Protein AF-A0A8J8F6K5-F1 (afdb_monomer_lite)

pLDDT: mean 72.33, std 24.78, range [20.41, 98.44]

Structure (mmCIF, N/CA/C/O backbone):
data_AF-A0A8J8F6K5-F1
#
_entry.id   AF-A0A8J8F6K5-F1
#
loop_
_atom_site.group_PDB
_atom_site.id
_atom_site.type_symbol
_atom_site.label_atom_id
_atom_site.label_alt_id
_atom_site.label_comp_id
_atom_site.label_asym_id
_atom_site.label_entity_id
_atom_site.label_seq_id
_atom_site.pdbx_PDB_ins_code
_atom_site.Cartn_x
_atom_site.Cartn_y
_atom_site.Cartn_z
_atom_site.occupancy
_atom_site.B_iso_or_equiv
_atom_site.auth_seq_id
_atom_site.auth_comp_id
_atom_site.auth_asym_id
_atom_site.auth_atom_id
_atom_site.pdbx_PDB_model_num
ATOM 1 N N . MET A 1 1 ? 35.812 -18.407 5.913 1.00 38.00 1 MET A N 1
ATOM 2 C CA . MET A 1 1 ? 34.708 -17.959 5.049 1.00 38.00 1 MET A CA 1
ATOM 3 C C . MET A 1 1 ? 33.628 -17.480 5.987 1.00 38.00 1 MET A C 1
ATOM 5 O O . MET A 1 1 ? 32.888 -18.290 6.520 1.00 38.00 1 MET A O 1
ATOM 9 N N . THR A 1 2 ? 33.686 -16.203 6.337 1.00 28.73 2 THR A N 1
ATOM 10 C CA . THR A 1 2 ? 32.682 -15.526 7.155 1.00 28.73 2 THR A CA 1
ATOM 11 C C . THR A 1 2 ? 31.631 -15.018 6.184 1.00 28.73 2 THR A C 1
ATOM 13 O O . THR A 1 2 ? 31.928 -14.159 5.360 1.00 28.73 2 THR A O 1
ATOM 16 N N . GLN A 1 3 ? 30.458 -15.639 6.218 1.00 28.42 3 GLN A N 1
ATOM 17 C CA . GLN A 1 3 ? 29.279 -15.225 5.473 1.00 28.42 3 GLN A CA 1
ATOM 18 C C . GLN A 1 3 ? 28.780 -13.946 6.158 1.00 28.42 3 GLN A C 1
ATOM 20 O O . GLN A 1 3 ? 28.256 -14.000 7.267 1.00 28.42 3 GLN A O 1
ATOM 25 N N . GLN A 1 4 ? 29.096 -12.786 5.578 1.00 27.19 4 GLN A N 1
ATOM 26 C CA . GLN A 1 4 ? 28.460 -11.531 5.963 1.00 27.19 4 GLN A CA 1
ATOM 27 C C . GLN A 1 4 ? 27.049 -11.574 5.386 1.00 27.19 4 GLN A C 1
ATOM 29 O O . GLN A 1 4 ? 26.875 -11.455 4.179 1.00 27.19 4 GLN A O 1
ATOM 34 N N . VAL A 1 5 ? 26.076 -11.827 6.255 1.00 26.23 5 VAL A N 1
ATOM 35 C CA . VAL A 1 5 ? 24.661 -11.587 5.980 1.00 26.23 5 VAL A CA 1
ATOM 36 C C . VAL A 1 5 ? 24.491 -10.071 6.021 1.00 26.23 5 VAL A C 1
ATOM 38 O O . VAL A 1 5 ? 24.529 -9.471 7.095 1.00 26.23 5 VAL A O 1
ATOM 41 N N . TYR A 1 6 ? 24.437 -9.447 4.849 1.00 26.59 6 TYR A N 1
ATOM 42 C CA . TYR A 1 6 ? 23.916 -8.097 4.708 1.00 26.59 6 TYR A CA 1
ATOM 43 C C . TYR A 1 6 ? 22.395 -8.242 4.652 1.00 26.59 6 TYR A C 1
ATOM 45 O O . TYR A 1 6 ? 21.865 -8.552 3.599 1.00 26.59 6 TYR A O 1
ATOM 53 N N . ASN A 1 7 ? 21.709 -8.066 5.784 1.00 26.42 7 ASN A N 1
ATOM 54 C CA . ASN A 1 7 ? 20.285 -7.739 5.754 1.00 26.42 7 ASN A CA 1
ATOM 55 C C . ASN A 1 7 ? 20.207 -6.257 5.394 1.00 26.42 7 ASN A C 1
ATOM 57 O O . ASN A 1 7 ? 20.336 -5.399 6.269 1.00 26.42 7 ASN A O 1
ATOM 61 N N . ARG A 1 8 ? 20.102 -5.968 4.100 1.00 30.69 8 ARG A N 1
ATOM 62 C CA . ARG A 1 8 ? 19.736 -4.648 3.603 1.00 30.69 8 ARG A CA 1
ATOM 63 C C . ARG A 1 8 ? 18.250 -4.706 3.262 1.00 30.69 8 ARG A C 1
ATOM 65 O O . ARG A 1 8 ? 17.890 -4.861 2.112 1.00 30.69 8 ARG A O 1
ATOM 72 N N . ILE A 1 9 ? 17.412 -4.623 4.292 1.00 36.94 9 ILE A N 1
ATOM 73 C CA . ILE A 1 9 ? 16.020 -4.204 4.124 1.00 36.94 9 ILE A CA 1
ATOM 74 C C . ILE A 1 9 ? 16.095 -2.674 4.070 1.00 36.94 9 ILE A C 1
ATOM 76 O O . ILE A 1 9 ? 16.137 -2.023 5.109 1.00 36.94 9 ILE A O 1
ATOM 80 N N . THR A 1 10 ? 16.293 -2.128 2.874 1.00 36.81 10 THR A N 1
ATOM 81 C CA . THR A 1 10 ? 16.076 -0.707 2.553 1.00 36.81 10 THR A CA 1
ATOM 82 C C . THR A 1 10 ? 15.370 -0.674 1.207 1.00 36.81 10 THR A C 1
ATOM 84 O O . THR A 1 10 ? 15.983 -0.333 0.200 1.00 36.81 10 THR A O 1
ATOM 87 N N . GLY A 1 11 ? 14.147 -1.200 1.191 1.00 35.44 11 GLY A N 1
ATOM 88 C CA . GLY A 1 11 ? 13.071 -0.596 0.422 1.00 35.44 11 GLY A CA 1
ATOM 89 C C . GLY A 1 11 ? 12.344 0.258 1.446 1.00 35.44 11 GLY A C 1
ATOM 90 O O . GLY A 1 11 ? 11.673 -0.266 2.337 1.00 35.44 11 GLY A O 1
ATOM 91 N N . ASP A 1 12 ? 12.630 1.549 1.435 1.00 36.84 12 ASP A N 1
ATOM 92 C CA . ASP A 1 12 ? 12.040 2.521 2.337 1.00 36.84 12 ASP A CA 1
ATOM 93 C C . ASP A 1 12 ? 10.620 2.715 1.799 1.00 36.84 12 ASP A C 1
ATOM 95 O O . ASP A 1 12 ? 10.407 3.574 0.956 1.00 36.84 12 ASP A O 1
ATOM 99 N N . GLY A 1 13 ? 9.698 1.816 2.169 1.00 36.19 13 GLY A N 1
ATOM 100 C CA . GLY A 1 13 ? 8.307 1.762 1.701 1.00 36.19 13 GLY A CA 1
ATOM 101 C C . GLY A 1 13 ? 7.488 2.968 2.160 1.00 36.19 13 GLY A C 1
ATOM 102 O O . GLY A 1 13 ? 6.538 2.828 2.921 1.00 36.19 13 GLY A O 1
ATOM 103 N N . ILE A 1 14 ? 7.920 4.155 1.747 1.00 36.56 14 ILE A N 1
ATOM 104 C CA . ILE A 1 14 ? 7.324 5.461 1.979 1.00 36.56 14 ILE A CA 1
ATOM 105 C C . ILE A 1 14 ? 7.102 6.081 0.598 1.00 36.56 14 ILE A C 1
ATOM 107 O O . ILE A 1 14 ? 7.743 7.059 0.233 1.00 36.56 14 ILE A O 1
ATOM 111 N N . ASP A 1 15 ? 6.242 5.465 -0.201 1.00 42.03 15 ASP A N 1
ATOM 112 C CA . ASP A 1 15 ? 5.491 6.183 -1.225 1.00 42.03 15 ASP A CA 1
ATOM 113 C C . ASP A 1 15 ? 4.251 5.355 -1.556 1.00 42.03 15 ASP A C 1
ATOM 115 O O . ASP A 1 15 ? 4.343 4.129 -1.667 1.00 42.03 15 ASP A O 1
ATOM 119 N N . GLY A 1 16 ? 3.090 6.008 -1.618 1.00 39.00 16 GLY A N 1
ATOM 120 C CA . GLY A 1 16 ? 1.774 5.382 -1.760 1.00 39.00 16 GLY A CA 1
ATOM 121 C C . GLY A 1 16 ? 1.732 4.417 -2.939 1.00 39.00 16 GLY A C 1
ATOM 122 O O . GLY A 1 16 ? 1.541 4.820 -4.087 1.00 39.00 16 GLY A O 1
ATOM 123 N N . SER A 1 17 ? 1.940 3.131 -2.657 1.00 50.62 17 SER A N 1
ATOM 124 C CA . SER A 1 17 ? 1.888 2.078 -3.660 1.00 50.62 17 SER A CA 1
ATOM 125 C C . SER A 1 17 ? 0.425 1.926 -4.041 1.00 50.62 17 SER A C 1
ATOM 127 O O . SER A 1 17 ? -0.326 1.249 -3.347 1.00 50.62 17 SER A O 1
ATOM 129 N N . ARG A 1 18 ? 0.016 2.641 -5.098 1.00 57.62 18 ARG A N 1
ATOM 130 C CA . ARG A 1 18 ? -1.301 2.489 -5.722 1.00 57.62 18 ARG A CA 1
ATOM 131 C C . ARG A 1 18 ? -1.582 0.999 -5.865 1.00 57.62 18 ARG A C 1
ATOM 133 O O . ARG A 1 18 ? -0.710 0.265 -6.338 1.00 57.62 18 ARG A O 1
ATOM 140 N N . GLU A 1 19 ? -2.766 0.575 -5.436 1.00 74.69 19 GLU A N 1
ATOM 141 C CA . GLU A 1 19 ? -3.185 -0.823 -5.485 1.00 74.69 19 GLU A CA 1
ATOM 142 C C . GLU A 1 19 ? -2.874 -1.421 -6.869 1.00 74.69 19 GLU A C 1
ATOM 144 O O . GLU A 1 19 ? -3.156 -0.818 -7.908 1.00 74.69 19 GLU A O 1
ATOM 149 N N . GLY A 1 20 ? -2.181 -2.561 -6.882 1.00 82.75 20 GLY A N 1
ATOM 150 C CA . GLY A 1 20 ? -1.746 -3.225 -8.112 1.00 82.75 20 GLY A CA 1
ATOM 151 C C . GLY A 1 20 ? -0.512 -2.645 -8.808 1.00 82.75 20 GLY A C 1
ATOM 152 O O . GLY A 1 20 ? -0.208 -3.070 -9.920 1.00 82.75 20 GLY A O 1
ATOM 153 N N . THR A 1 21 ? 0.209 -1.690 -8.210 1.00 90.38 21 THR A N 1
ATOM 154 C CA . THR A 1 21 ? 1.508 -1.224 -8.719 1.00 90.38 21 THR A CA 1
ATOM 155 C C . THR A 1 21 ? 2.661 -1.756 -7.875 1.00 90.38 21 THR A C 1
ATOM 157 O O . THR A 1 21 ? 2.827 -1.387 -6.715 1.00 90.38 21 THR A O 1
ATOM 160 N N . LEU A 1 22 ? 3.521 -2.552 -8.503 1.00 90.06 22 LEU A N 1
ATOM 161 C CA . LEU A 1 22 ? 4.734 -3.105 -7.920 1.00 90.06 22 LEU A CA 1
ATOM 162 C C . LEU A 1 22 ? 5.965 -2.355 -8.444 1.00 90.06 22 LEU A C 1
ATOM 164 O O . LEU A 1 22 ? 6.328 -2.459 -9.623 1.00 90.06 22 LEU A O 1
ATOM 168 N N . ASP A 1 23 ? 6.621 -1.607 -7.558 1.00 91.06 23 ASP A N 1
ATOM 169 C CA . ASP A 1 23 ? 7.928 -1.002 -7.823 1.00 91.06 23 ASP A CA 1
ATOM 170 C C . ASP A 1 23 ? 9.042 -2.041 -7.601 1.00 91.06 23 ASP A C 1
ATOM 172 O O . ASP A 1 23 ? 9.038 -2.782 -6.617 1.00 91.06 23 ASP A O 1
ATOM 176 N N . LEU A 1 24 ? 9.976 -2.141 -8.547 1.00 83.62 24 LEU A N 1
ATOM 177 C CA . LEU A 1 24 ? 11.067 -3.118 -8.541 1.00 83.62 24 LEU A CA 1
ATOM 178 C C . LEU A 1 24 ? 12.411 -2.487 -8.143 1.00 83.62 24 LEU A C 1
ATOM 180 O O . LEU A 1 24 ? 13.455 -3.093 -8.402 1.00 83.62 24 LEU A O 1
ATOM 184 N N . ASP A 1 25 ? 12.392 -1.295 -7.540 1.00 82.69 25 ASP A N 1
ATOM 185 C CA . ASP A 1 25 ? 13.533 -0.409 -7.269 1.00 82.69 25 ASP A CA 1
ATOM 186 C C . ASP A 1 25 ? 14.139 0.195 -8.547 1.00 82.69 25 ASP A C 1
ATOM 188 O O . ASP A 1 25 ? 14.022 -0.382 -9.623 1.00 82.69 25 ASP A O 1
ATOM 192 N N . ASP A 1 26 ? 14.883 1.301 -8.442 1.00 79.94 26 ASP A N 1
ATOM 193 C CA . ASP A 1 26 ? 15.631 1.924 -9.553 1.00 79.94 26 ASP A CA 1
ATOM 194 C C . ASP A 1 26 ? 16.889 1.126 -9.957 1.00 79.94 26 ASP A C 1
ATOM 196 O O . ASP A 1 26 ? 17.400 0.282 -9.209 1.00 79.94 26 ASP A O 1
ATOM 200 N N . ASP A 1 27 ? 17.362 1.289 -11.203 1.00 76.50 27 ASP A N 1
ATOM 201 C CA . ASP A 1 27 ? 18.527 0.555 -11.711 1.00 76.50 27 ASP A CA 1
ATOM 202 C C . ASP A 1 27 ? 19.859 1.259 -11.451 1.00 76.50 27 ASP A C 1
ATOM 204 O O . ASP A 1 27 ? 20.090 2.375 -11.893 1.00 76.50 27 ASP A O 1
ATOM 208 N N . ASP A 1 28 ? 20.789 0.549 -10.808 1.00 83.81 28 ASP A N 1
ATOM 209 C CA . ASP A 1 28 ? 22.113 1.073 -10.452 1.00 83.81 28 ASP A CA 1
ATOM 210 C C . ASP A 1 28 ? 23.165 0.895 -11.571 1.00 83.81 28 ASP A C 1
ATOM 212 O O . ASP A 1 28 ? 24.257 1.474 -11.510 1.00 83.81 28 ASP A O 1
ATOM 216 N N . GLU A 1 29 ? 22.915 0.027 -12.565 1.00 91.00 29 GLU A N 1
ATOM 217 C CA . GLU A 1 29 ? 23.906 -0.354 -13.581 1.00 91.00 29 GLU A CA 1
ATOM 218 C C . GLU A 1 29 ? 23.360 -0.418 -15.022 1.00 91.00 29 GLU A C 1
ATOM 220 O O . GLU A 1 29 ? 22.460 -1.197 -15.339 1.00 91.00 29 GLU A O 1
ATOM 225 N N . ALA A 1 30 ? 24.056 0.248 -15.952 1.00 94.94 30 ALA A N 1
ATOM 226 C CA . ALA A 1 30 ? 23.870 0.098 -17.397 1.00 94.94 30 ALA A CA 1
ATOM 227 C C . ALA A 1 30 ? 24.816 -0.953 -18.015 1.00 94.94 30 ALA A C 1
ATOM 229 O O . ALA A 1 30 ? 26.048 -0.840 -17.975 1.00 94.94 30 ALA A O 1
ATOM 230 N N . GLN A 1 31 ? 24.262 -1.969 -18.681 1.00 95.94 31 GLN A N 1
ATOM 231 C CA . GLN A 1 31 ? 25.026 -2.971 -19.430 1.00 95.94 31 GLN A CA 1
ATOM 232 C C . GLN A 1 31 ? 24.901 -2.752 -20.941 1.00 95.94 31 GLN A C 1
ATOM 234 O O . GLN A 1 31 ? 23.891 -3.075 -21.557 1.00 95.94 31 GLN A O 1
ATOM 239 N N . HIS A 1 32 ? 25.964 -2.263 -21.580 1.00 97.19 32 HIS A N 1
ATOM 240 C CA . HIS A 1 32 ? 25.951 -1.966 -23.018 1.00 97.19 32 HIS A CA 1
ATOM 241 C C . HIS A 1 32 ? 26.137 -3.200 -23.916 1.00 97.19 32 HIS A C 1
ATOM 243 O O . HIS A 1 32 ? 26.707 -4.219 -23.512 1.00 97.19 32 HIS A O 1
ATOM 249 N N . ASN A 1 33 ? 25.768 -3.049 -25.193 1.00 96.38 33 ASN A N 1
ATOM 250 C CA . ASN A 1 33 ? 25.972 -4.025 -26.272 1.00 96.38 33 ASN A CA 1
ATOM 251 C C . ASN A 1 33 ? 25.303 -5.387 -26.025 1.00 96.38 33 ASN A C 1
ATOM 253 O O . ASN A 1 33 ? 25.787 -6.412 -26.521 1.00 96.38 33 ASN A O 1
ATOM 257 N N . GLN A 1 34 ? 24.199 -5.412 -25.279 1.00 97.31 34 GLN A N 1
ATOM 258 C CA . GLN A 1 34 ? 23.405 -6.627 -25.118 1.00 97.31 34 GLN A CA 1
ATOM 259 C C . GLN A 1 34 ? 22.624 -6.900 -26.402 1.00 97.31 34 GLN A C 1
ATOM 261 O O . GLN A 1 34 ? 22.264 -5.979 -27.123 1.00 97.31 34 GLN A O 1
ATOM 266 N N . ARG A 1 35 ? 22.424 -8.175 -26.734 1.00 97.50 35 ARG A N 1
ATOM 267 C CA . ARG A 1 35 ? 21.669 -8.605 -27.935 1.00 97.50 35 ARG A CA 1
ATOM 268 C C . ARG A 1 35 ? 20.647 -9.695 -27.645 1.00 97.50 35 ARG A C 1
ATOM 270 O O . ARG A 1 35 ? 19.919 -10.120 -28.533 1.00 97.50 35 ARG A O 1
ATOM 277 N N . ASN A 1 36 ? 20.689 -10.228 -26.435 1.00 96.19 36 ASN A N 1
ATOM 278 C CA . ASN A 1 36 ? 19.773 -11.239 -25.949 1.00 96.19 36 ASN A CA 1
ATOM 279 C C . ASN A 1 36 ? 18.548 -10.549 -25.347 1.00 96.19 36 ASN A C 1
ATOM 281 O O . ASN A 1 36 ? 18.686 -9.460 -24.797 1.00 96.19 36 ASN A O 1
ATOM 285 N N . ARG A 1 37 ? 17.401 -11.227 -25.365 1.00 96.88 37 ARG A N 1
ATOM 286 C CA . ARG A 1 37 ? 16.217 -10.755 -24.643 1.00 96.88 37 ARG A CA 1
ATOM 287 C C . ARG A 1 37 ? 16.480 -10.733 -23.141 1.00 96.88 37 ARG A C 1
ATOM 289 O O . ARG A 1 37 ? 17.293 -11.532 -22.644 1.00 96.88 37 ARG A O 1
ATOM 296 N N . SER A 1 38 ? 15.831 -9.804 -22.462 1.00 97.88 38 SER A N 1
ATOM 297 C CA . SER A 1 38 ? 15.913 -9.606 -21.018 1.00 97.88 38 SER A CA 1
ATOM 298 C C . SER A 1 38 ? 14.574 -9.101 -20.484 1.00 97.88 38 SER A C 1
ATOM 300 O O . SER A 1 38 ? 13.785 -8.573 -21.256 1.00 97.88 38 SER A O 1
ATOM 302 N N . GLY A 1 39 ? 14.318 -9.280 -19.193 1.00 97.31 39 GLY A N 1
ATOM 303 C CA . GLY A 1 39 ? 13.073 -8.857 -18.554 1.00 97.31 39 GLY A CA 1
ATOM 304 C C . GLY A 1 39 ? 12.876 -9.567 -17.221 1.00 97.31 39 GLY A C 1
ATOM 305 O O . GLY A 1 39 ? 13.839 -9.687 -16.459 1.00 97.31 39 GLY A O 1
ATOM 306 N N . PHE A 1 40 ? 11.676 -10.078 -16.958 1.00 97.56 40 PHE A N 1
ATOM 307 C CA . PHE A 1 40 ? 11.332 -10.747 -15.700 1.00 97.56 40 PHE A CA 1
ATOM 308 C C . PHE A 1 40 ? 10.265 -11.836 -15.895 1.00 97.56 40 PHE A C 1
ATOM 310 O O . PHE A 1 40 ? 9.570 -11.870 -16.913 1.00 97.56 40 PHE A O 1
ATOM 317 N N . ALA A 1 41 ? 10.176 -12.738 -14.920 1.00 98.06 41 ALA A N 1
ATOM 318 C CA . ALA A 1 41 ? 9.117 -13.731 -14.782 1.00 98.06 41 ALA A CA 1
ATOM 319 C C . ALA A 1 41 ? 8.221 -13.371 -13.594 1.00 98.06 41 ALA A C 1
ATOM 321 O O . ALA A 1 41 ? 8.719 -12.876 -12.580 1.00 98.06 41 ALA A O 1
ATOM 322 N N . PHE A 1 42 ? 6.922 -13.620 -13.719 1.00 98.12 42 PHE A N 1
ATOM 323 C CA . PHE A 1 42 ? 5.938 -13.322 -12.685 1.00 98.12 42 PHE A CA 1
ATOM 324 C C . PHE A 1 42 ? 4.787 -14.333 -12.678 1.00 98.12 42 PHE A C 1
ATOM 326 O O . PHE A 1 42 ? 4.582 -15.067 -13.646 1.00 98.12 42 PHE A O 1
ATOM 333 N N . VAL A 1 43 ? 4.056 -14.372 -11.566 1.00 98.19 43 VAL A N 1
ATOM 334 C CA . VAL A 1 43 ? 2.889 -15.226 -11.336 1.00 98.19 43 VAL A CA 1
ATOM 335 C C . VAL A 1 43 ? 1.752 -14.361 -10.784 1.00 98.19 43 VAL A C 1
ATOM 337 O O . VAL A 1 43 ? 1.887 -13.854 -9.668 1.00 98.19 43 VAL A O 1
ATOM 340 N N . PRO A 1 44 ? 0.643 -14.176 -11.519 1.00 97.19 44 PRO A N 1
ATOM 341 C CA . PRO A 1 44 ? -0.559 -13.543 -10.995 1.00 97.19 44 PRO A CA 1
ATOM 342 C C . PRO A 1 44 ? -1.134 -14.340 -9.822 1.00 97.19 44 PRO A C 1
ATOM 344 O O . PRO A 1 44 ? -1.212 -15.569 -9.872 1.00 97.19 44 PRO A O 1
ATOM 347 N N . LYS A 1 45 ? -1.550 -13.659 -8.759 1.00 96.38 45 LYS A N 1
ATOM 348 C CA . LYS A 1 45 ? -2.260 -14.248 -7.612 1.00 96.38 45 LYS A CA 1
ATOM 349 C C . LYS A 1 45 ? -3.763 -14.362 -7.881 1.00 96.38 45 LYS A C 1
ATOM 351 O O . LYS A 1 45 ? -4.415 -15.248 -7.330 1.00 96.38 45 LYS A O 1
ATOM 356 N N . GLN A 1 46 ? -4.274 -13.544 -8.799 1.00 94.62 46 GLN A N 1
ATOM 357 C CA . GLN A 1 46 ? -5.632 -13.596 -9.338 1.00 94.62 46 GLN A CA 1
ATOM 358 C C . GLN A 1 46 ? -5.635 -13.431 -10.863 1.00 94.62 46 GLN A C 1
ATOM 360 O O . GLN A 1 46 ? -4.577 -13.328 -11.476 1.00 94.62 46 GLN A O 1
ATOM 365 N N . THR A 1 47 ? -6.816 -13.483 -11.485 1.00 95.44 47 THR A N 1
ATOM 366 C CA . THR A 1 47 ? -6.934 -13.263 -12.934 1.00 95.44 47 THR A CA 1
ATOM 367 C C . THR A 1 47 ? -6.729 -11.783 -13.246 1.00 95.44 47 THR A C 1
ATOM 369 O O . THR A 1 47 ? -7.331 -10.937 -12.585 1.00 95.44 47 THR A O 1
ATOM 372 N N . LEU A 1 48 ? -5.891 -11.477 -14.234 1.00 95.81 48 LEU A N 1
ATOM 373 C CA . LEU A 1 48 ? -5.604 -10.116 -14.690 1.00 95.81 48 LEU A CA 1
ATOM 374 C C . LEU A 1 48 ? -6.099 -9.936 -16.126 1.00 95.81 48 LEU A C 1
ATOM 376 O O . LEU A 1 48 ? -6.012 -10.869 -16.920 1.00 95.81 48 LEU A O 1
ATOM 380 N N . GLU A 1 49 ? -6.589 -8.747 -16.455 1.00 95.81 49 GLU A N 1
ATOM 381 C CA . GLU A 1 49 ? -6.939 -8.333 -17.824 1.00 95.81 49 GLU A CA 1
ATOM 382 C C . GLU A 1 49 ? -5.720 -7.794 -18.585 1.00 95.81 49 GLU A C 1
ATOM 384 O O . GLU A 1 49 ? -5.693 -7.787 -19.814 1.00 95.81 49 GLU A O 1
ATOM 389 N N . GLY A 1 50 ? -4.682 -7.380 -17.859 1.00 95.88 50 GLY A N 1
ATOM 390 C CA . GLY A 1 50 ? -3.487 -6.829 -18.464 1.00 95.88 50 GLY A CA 1
ATOM 391 C C . GLY A 1 50 ? -2.393 -6.508 -17.461 1.00 95.88 50 GLY A C 1
ATOM 392 O O . GLY A 1 50 ? -2.565 -6.587 -16.240 1.00 95.88 50 GLY A O 1
ATOM 393 N N . VAL A 1 51 ? -1.232 -6.150 -18.003 1.00 97.06 51 VAL A N 1
ATOM 394 C CA . VAL A 1 51 ? -0.108 -5.611 -17.233 1.00 97.06 51 VAL A CA 1
ATOM 395 C C . VAL A 1 51 ? 0.546 -4.463 -17.996 1.00 97.06 51 VAL A C 1
ATOM 397 O O . VAL A 1 51 ? 0.902 -4.593 -19.170 1.00 97.06 51 VAL A O 1
ATOM 400 N N . ALA A 1 52 ? 0.761 -3.345 -17.314 1.00 97.25 52 ALA A N 1
ATOM 401 C CA . ALA A 1 52 ? 1.585 -2.239 -17.772 1.00 97.25 52 ALA A CA 1
ATOM 402 C C . ALA A 1 52 ? 2.988 -2.333 -17.161 1.00 97.25 52 ALA A C 1
ATOM 404 O O . ALA A 1 52 ? 3.170 -2.749 -16.020 1.00 97.25 52 ALA A O 1
ATOM 405 N N . CYS A 1 53 ? 4.006 -1.975 -17.934 1.00 97.31 53 CYS A N 1
ATOM 406 C CA . CYS A 1 53 ? 5.412 -2.046 -17.551 1.00 97.31 53 CYS A CA 1
ATOM 407 C C . CYS A 1 53 ? 6.102 -0.720 -17.862 1.00 97.31 53 CYS A C 1
ATOM 409 O O . CYS A 1 53 ? 5.939 -0.188 -18.961 1.00 97.31 53 CYS A O 1
ATOM 411 N N . ARG A 1 54 ? 6.934 -0.225 -16.941 1.00 97.19 54 ARG A N 1
ATOM 412 C CA . ARG A 1 54 ? 7.783 0.954 -17.161 1.00 97.19 54 ARG A CA 1
ATOM 413 C C . ARG A 1 54 ? 9.211 0.554 -17.521 1.00 97.19 54 ARG A C 1
ATOM 415 O O . ARG A 1 54 ? 9.806 -0.324 -16.894 1.00 97.19 54 ARG A O 1
ATOM 422 N N . ILE A 1 55 ? 9.768 1.184 -18.550 1.00 97.19 55 ILE A N 1
ATOM 423 C CA . ILE A 1 55 ? 11.153 0.967 -18.972 1.00 97.19 55 ILE A CA 1
ATOM 424 C C . ILE A 1 55 ? 12.087 1.578 -17.925 1.00 97.19 55 ILE A C 1
ATOM 426 O O . ILE A 1 55 ? 11.994 2.762 -17.621 1.00 97.19 55 ILE A O 1
ATOM 430 N N . SER A 1 56 ? 13.029 0.780 -17.427 1.00 96.00 56 SER A N 1
ATOM 431 C CA . SER A 1 56 ? 14.003 1.210 -16.417 1.00 96.00 56 SER A CA 1
ATOM 432 C C . SER A 1 56 ? 14.876 2.370 -16.911 1.00 96.00 56 SER A C 1
ATOM 434 O O . SER A 1 56 ? 15.254 2.400 -18.086 1.00 96.00 56 SER A O 1
ATOM 436 N N . SER A 1 57 ? 15.263 3.272 -16.008 1.00 94.44 57 SER A N 1
ATOM 437 C CA . SER A 1 57 ? 15.985 4.516 -16.324 1.00 94.44 57 SER A CA 1
ATOM 438 C C . SER A 1 57 ? 17.325 4.341 -17.071 1.00 94.44 57 SER A C 1
ATOM 440 O O . SER A 1 57 ? 17.676 5.174 -17.909 1.00 94.44 57 SER A O 1
ATOM 442 N N . GLU A 1 58 ? 18.053 3.235 -16.864 1.00 95.44 58 GLU A N 1
ATOM 443 C CA . GLU A 1 58 ? 19.318 2.940 -17.564 1.00 95.44 58 GLU A CA 1
ATOM 444 C C . GLU A 1 58 ? 19.131 2.035 -18.800 1.00 95.44 58 GLU A C 1
ATOM 446 O O . GLU A 1 58 ? 20.097 1.500 -19.363 1.00 95.44 58 GLU A O 1
ATOM 451 N N . THR A 1 59 ? 17.889 1.825 -19.243 1.00 96.00 59 THR A N 1
ATOM 452 C CA . THR A 1 59 ? 17.563 1.000 -20.414 1.00 96.00 59 THR A CA 1
ATOM 453 C C . THR A 1 59 ? 17.299 1.859 -21.643 1.00 96.00 59 THR A C 1
ATOM 455 O O . THR A 1 59 ? 16.523 2.801 -21.607 1.00 96.00 59 THR A O 1
ATOM 458 N N . ALA A 1 60 ? 17.939 1.523 -22.764 1.00 97.38 60 ALA A N 1
ATOM 459 C CA . ALA A 1 60 ? 17.831 2.301 -23.997 1.00 97.38 60 ALA A CA 1
ATOM 460 C C . ALA A 1 60 ? 17.965 1.427 -25.248 1.00 97.38 60 ALA A C 1
ATOM 462 O O . ALA A 1 60 ? 18.530 0.329 -25.196 1.00 97.38 60 ALA A O 1
ATOM 463 N N . ASP A 1 61 ? 17.509 1.965 -26.384 1.00 98.00 61 ASP A N 1
ATOM 464 C CA . ASP A 1 61 ? 17.549 1.346 -27.717 1.00 98.00 61 ASP A CA 1
ATOM 465 C C . ASP A 1 61 ? 16.721 0.046 -27.846 1.00 98.00 61 ASP A C 1
ATOM 467 O O . ASP A 1 61 ? 17.056 -0.833 -28.650 1.00 98.00 61 ASP A O 1
ATOM 471 N N . LEU A 1 62 ? 15.649 -0.101 -27.060 1.00 97.88 62 LEU A N 1
ATOM 472 C CA . LEU A 1 62 ? 14.686 -1.195 -27.217 1.00 97.88 62 LEU A CA 1
ATOM 473 C C . LEU A 1 62 ? 13.822 -0.986 -28.467 1.00 97.88 62 LEU A C 1
ATOM 475 O O . LEU A 1 62 ? 13.616 0.134 -28.922 1.00 97.88 62 LEU A O 1
ATOM 479 N N . THR A 1 63 ? 13.321 -2.074 -29.052 1.00 98.31 63 THR A N 1
ATOM 480 C CA . THR A 1 63 ? 12.377 -1.993 -30.181 1.00 98.31 63 THR A CA 1
ATOM 481 C C . THR A 1 63 ? 11.095 -2.769 -29.946 1.00 98.31 63 THR A C 1
ATOM 483 O O . THR A 1 63 ? 10.071 -2.439 -30.546 1.00 98.31 63 THR A O 1
ATOM 486 N N . ARG A 1 64 ? 11.131 -3.786 -29.083 1.00 98.31 64 ARG A N 1
ATOM 487 C CA . ARG A 1 64 ? 10.014 -4.703 -28.885 1.00 98.31 64 ARG A CA 1
ATOM 488 C C . ARG A 1 64 ? 9.911 -5.179 -27.440 1.00 98.31 64 ARG A C 1
ATOM 490 O O . ARG A 1 64 ? 10.929 -5.511 -26.833 1.00 98.31 64 ARG A O 1
ATOM 497 N N . ALA A 1 65 ? 8.672 -5.322 -26.978 1.00 98.38 65 ALA A N 1
ATOM 498 C CA . ALA A 1 65 ? 8.288 -6.081 -25.797 1.00 98.38 65 ALA A CA 1
ATOM 499 C C . ALA A 1 65 ? 7.396 -7.275 -26.191 1.00 98.38 65 ALA A C 1
ATOM 501 O O . ALA A 1 65 ? 6.602 -7.190 -27.129 1.00 98.38 65 ALA A O 1
ATOM 502 N N . GLN A 1 66 ? 7.547 -8.403 -25.502 1.00 98.44 66 GLN A N 1
ATOM 503 C CA . GLN A 1 66 ? 6.756 -9.620 -25.686 1.00 98.44 66 GLN A CA 1
ATOM 504 C C . GLN A 1 66 ? 6.282 -10.135 -24.331 1.00 98.44 66 GLN A C 1
ATOM 506 O O . GLN A 1 66 ? 7.083 -10.210 -23.398 1.00 98.44 66 GLN A O 1
ATOM 511 N N . LEU A 1 67 ? 5.025 -10.559 -24.267 1.00 98.19 67 LEU A N 1
ATOM 512 C CA . LEU A 1 67 ? 4.462 -11.308 -23.153 1.00 98.19 67 LEU A CA 1
ATOM 513 C C . LEU A 1 67 ? 4.349 -12.781 -23.557 1.00 98.19 67 LEU A C 1
ATOM 515 O O . LEU A 1 67 ? 3.781 -13.104 -24.606 1.00 98.19 67 LEU A O 1
ATOM 519 N N . THR A 1 68 ? 4.929 -13.675 -22.759 1.00 98.19 68 THR A N 1
ATOM 520 C CA . THR A 1 68 ? 4.945 -15.119 -23.033 1.00 98.19 68 THR A CA 1
ATOM 521 C C . THR A 1 68 ? 4.496 -15.938 -21.832 1.00 98.19 68 THR A C 1
ATOM 523 O O . THR A 1 68 ? 4.768 -15.542 -20.701 1.00 98.19 68 THR A O 1
ATOM 526 N N . ASP A 1 69 ? 3.910 -17.107 -22.075 1.00 98.06 69 ASP A N 1
ATOM 527 C CA . ASP A 1 69 ? 3.603 -18.103 -21.039 1.00 98.06 69 ASP A CA 1
ATOM 528 C C . ASP A 1 69 ? 4.840 -18.932 -20.608 1.00 98.06 69 ASP A C 1
ATOM 530 O O . ASP A 1 69 ? 5.982 -18.670 -21.027 1.00 98.06 69 ASP A O 1
ATOM 534 N N . ASP A 1 70 ? 4.627 -19.945 -19.756 1.00 95.81 70 ASP A N 1
ATOM 535 C CA . ASP A 1 70 ? 5.701 -20.826 -19.283 1.00 95.81 70 ASP A CA 1
ATOM 536 C C . ASP A 1 70 ? 6.320 -21.683 -20.406 1.00 95.81 70 ASP A C 1
ATOM 538 O O . ASP A 1 70 ? 7.522 -21.956 -20.385 1.00 95.81 70 ASP A O 1
ATOM 542 N N . ASP A 1 71 ? 5.522 -22.031 -21.422 1.00 96.50 71 ASP A N 1
ATOM 543 C CA . ASP A 1 71 ? 5.907 -22.814 -22.605 1.00 96.50 71 ASP A CA 1
ATOM 544 C C . ASP A 1 71 ? 6.590 -21.960 -23.701 1.00 96.50 71 ASP A C 1
ATOM 546 O O . ASP A 1 71 ? 6.881 -22.452 -24.799 1.00 96.50 71 ASP A O 1
ATOM 550 N N . GLU A 1 72 ? 6.882 -20.689 -23.403 1.00 95.38 72 GLU A N 1
ATOM 551 C CA . GLU A 1 72 ? 7.466 -19.691 -24.307 1.00 95.38 72 GLU A CA 1
ATOM 552 C C . GLU A 1 72 ? 6.559 -19.324 -25.503 1.00 95.38 72 GLU A C 1
ATOM 554 O O . GLU A 1 72 ? 7.036 -18.785 -26.513 1.00 95.38 72 GLU A O 1
ATOM 559 N N . ALA A 1 73 ? 5.254 -19.599 -25.427 1.00 97.38 73 ALA A N 1
ATOM 560 C CA . ALA A 1 73 ? 4.300 -19.138 -26.422 1.00 97.38 73 ALA A CA 1
ATOM 561 C C . ALA A 1 73 ? 4.051 -17.636 -26.239 1.00 97.38 73 ALA A C 1
ATOM 563 O O . ALA A 1 73 ? 3.768 -17.162 -25.144 1.00 97.38 73 ALA A O 1
ATOM 564 N N . VAL A 1 74 ? 4.169 -16.875 -27.329 1.00 98.19 74 VAL A N 1
ATOM 565 C CA . VAL A 1 74 ? 3.893 -15.432 -27.327 1.00 98.19 74 VAL A CA 1
ATOM 566 C C . VAL A 1 74 ? 2.385 -15.222 -27.267 1.00 98.19 74 VAL A C 1
ATOM 568 O O . VAL A 1 74 ? 1.683 -15.592 -28.213 1.00 98.19 74 VAL A O 1
ATOM 571 N N . LEU A 1 75 ? 1.924 -14.628 -26.170 1.00 97.69 75 LEU A N 1
ATOM 572 C CA . LEU A 1 75 ? 0.538 -14.218 -25.965 1.00 97.69 75 LEU A CA 1
ATOM 573 C C . LEU A 1 75 ? 0.288 -12.884 -26.668 1.00 97.69 75 LEU A C 1
ATOM 575 O O . LEU A 1 75 ? -0.653 -12.758 -27.449 1.00 97.69 75 LEU A O 1
ATOM 579 N N . GLU A 1 76 ? 1.207 -11.934 -26.479 1.00 98.12 76 GLU A N 1
ATOM 580 C CA . GLU A 1 76 ? 1.124 -10.592 -27.047 1.00 98.12 76 GLU A CA 1
ATOM 581 C C . GLU A 1 76 ? 2.514 -10.016 -27.374 1.00 98.12 76 GLU A C 1
ATOM 583 O O . GLU A 1 76 ? 3.532 -10.387 -26.782 1.00 98.12 76 GLU A O 1
ATOM 588 N N . GLU A 1 77 ? 2.572 -9.118 -28.359 1.00 98.38 77 GLU A N 1
ATOM 589 C CA . GLU A 1 77 ? 3.783 -8.412 -28.783 1.00 98.38 77 GLU A CA 1
ATOM 590 C C . GLU A 1 77 ? 3.464 -6.935 -29.047 1.00 98.38 77 GLU A C 1
ATOM 592 O O . GLU A 1 77 ? 2.568 -6.625 -29.832 1.00 98.38 77 GLU A O 1
ATOM 597 N N . VAL A 1 78 ? 4.256 -6.038 -28.452 1.00 97.81 78 VAL A N 1
ATOM 598 C CA . VAL A 1 78 ? 4.097 -4.582 -28.564 1.00 97.81 78 VAL A CA 1
ATOM 599 C C . VAL A 1 78 ? 5.387 -3.949 -29.081 1.00 97.81 78 VAL A C 1
ATOM 601 O O . VAL A 1 78 ? 6.503 -4.317 -28.698 1.00 97.81 78 VAL A O 1
ATOM 604 N N . SER A 1 79 ? 5.239 -2.983 -29.989 1.00 97.75 79 SER A N 1
ATOM 605 C CA . SER A 1 79 ? 6.351 -2.162 -30.470 1.00 97.75 79 SER A CA 1
ATOM 606 C C . SER A 1 79 ? 6.629 -1.042 -29.476 1.00 97.75 79 SER A C 1
ATOM 608 O O . SER A 1 79 ? 5.755 -0.219 -29.234 1.00 97.75 79 SER A O 1
ATOM 610 N N . ILE A 1 80 ? 7.865 -0.967 -28.987 1.00 98.12 80 ILE A N 1
ATOM 611 C CA . ILE A 1 80 ? 8.327 0.063 -28.038 1.00 98.12 80 ILE A CA 1
ATOM 612 C C . ILE A 1 80 ? 9.498 0.880 -28.603 1.00 98.12 80 ILE A C 1
ATOM 614 O O . ILE A 1 80 ? 10.270 1.476 -27.869 1.00 98.12 80 ILE A O 1
ATOM 618 N N . ALA A 1 81 ? 9.667 0.877 -29.929 1.00 97.44 81 ALA A N 1
ATOM 619 C CA . ALA A 1 81 ? 10.792 1.529 -30.605 1.00 97.44 81 ALA A CA 1
ATOM 620 C C . ALA A 1 81 ? 10.807 3.062 -30.495 1.00 97.44 81 ALA A C 1
ATOM 622 O O . ALA A 1 81 ? 11.854 3.667 -30.721 1.00 97.44 81 ALA A O 1
ATOM 623 N N . ASP A 1 82 ? 9.654 3.662 -30.202 1.00 96.94 82 ASP A N 1
ATOM 624 C CA . ASP A 1 82 ? 9.490 5.105 -30.026 1.00 96.94 82 ASP A CA 1
ATOM 625 C C . ASP A 1 82 ? 9.448 5.506 -28.537 1.00 96.94 82 ASP A C 1
ATOM 627 O O . ASP A 1 82 ? 9.197 6.670 -28.244 1.00 96.94 82 ASP A O 1
ATOM 631 N N . LEU A 1 83 ? 9.676 4.552 -27.622 1.00 96.12 83 LEU A N 1
ATOM 632 C CA . LEU A 1 83 ? 9.691 4.777 -26.178 1.00 96.12 83 LEU A CA 1
ATOM 633 C C . LEU A 1 83 ? 11.125 4.953 -25.664 1.00 96.12 83 LEU A C 1
ATOM 635 O O . LEU A 1 83 ? 12.059 4.277 -26.113 1.00 96.12 83 LEU A O 1
ATOM 639 N N . GLU A 1 84 ? 11.289 5.856 -24.708 1.00 95.12 84 GLU A N 1
ATOM 640 C CA . GLU A 1 84 ? 12.533 6.154 -24.009 1.00 95.12 84 GLU A CA 1
ATOM 641 C C . GLU A 1 84 ? 12.542 5.535 -22.598 1.00 95.12 84 GLU A C 1
ATOM 643 O O . GLU A 1 84 ? 11.599 4.877 -22.157 1.00 95.12 84 GLU A O 1
ATOM 648 N N . ALA A 1 85 ? 13.659 5.687 -21.888 1.00 94.19 85 ALA A N 1
ATOM 649 C CA . ALA A 1 85 ? 13.748 5.258 -20.498 1.00 94.19 85 ALA A CA 1
ATOM 650 C C . ALA A 1 85 ? 12.735 6.034 -19.636 1.00 94.19 85 ALA A C 1
ATOM 652 O O . ALA A 1 85 ? 12.633 7.253 -19.761 1.00 94.19 85 ALA A O 1
ATOM 653 N N . GLY A 1 86 ? 12.011 5.339 -18.760 1.00 93.50 86 GLY A N 1
ATOM 654 C CA . GLY A 1 86 ? 10.925 5.896 -17.951 1.00 93.50 86 GLY A CA 1
ATOM 655 C C . GLY A 1 86 ? 9.540 5.836 -18.605 1.00 93.50 86 GLY A C 1
ATOM 656 O O . GLY A 1 86 ? 8.548 5.969 -17.889 1.00 93.50 86 GLY A O 1
ATOM 657 N N . ASP A 1 87 ? 9.441 5.581 -19.913 1.00 96.25 87 ASP A N 1
ATOM 658 C CA . ASP A 1 87 ? 8.148 5.416 -20.583 1.00 96.25 87 ASP A CA 1
ATOM 659 C C . ASP A 1 87 ? 7.498 4.069 -20.238 1.00 96.25 87 ASP A C 1
ATOM 661 O O . ASP A 1 87 ? 8.175 3.074 -19.955 1.00 96.25 87 ASP A O 1
ATOM 665 N N . ALA A 1 88 ? 6.166 4.026 -20.299 1.00 96.44 88 ALA A N 1
ATOM 666 C CA . ALA A 1 88 ? 5.375 2.827 -20.050 1.00 96.44 88 ALA A CA 1
ATOM 667 C C . ALA A 1 88 ? 4.833 2.193 -21.342 1.00 96.44 88 ALA A C 1
ATOM 669 O O . ALA A 1 88 ? 4.595 2.868 -22.345 1.00 96.44 88 ALA A O 1
ATOM 670 N N . PHE A 1 89 ? 4.604 0.883 -21.298 1.00 97.94 89 PHE A N 1
ATOM 671 C CA . PHE A 1 89 ? 3.896 0.114 -22.321 1.00 97.94 89 PHE A CA 1
ATOM 672 C C . PHE A 1 89 ? 2.982 -0.925 -21.663 1.00 97.94 89 PHE A C 1
ATOM 674 O O . PHE A 1 89 ? 3.278 -1.389 -20.565 1.00 97.94 89 PHE A O 1
ATOM 681 N N . THR A 1 90 ? 1.909 -1.320 -22.346 1.00 96.81 90 THR A N 1
ATOM 682 C CA . THR A 1 90 ? 0.862 -2.192 -21.784 1.00 96.81 90 THR A CA 1
ATOM 683 C C . THR A 1 90 ? 0.657 -3.438 -22.634 1.00 96.81 90 THR A C 1
ATOM 685 O O . THR A 1 90 ? 0.801 -3.380 -23.855 1.00 96.81 90 THR A O 1
ATOM 688 N N . PHE A 1 91 ? 0.328 -4.547 -21.976 1.00 97.81 91 PHE A N 1
ATOM 689 C CA . PHE A 1 91 ? -0.242 -5.751 -22.571 1.00 97.81 91 PHE A CA 1
ATOM 690 C C . PHE A 1 91 ? -1.682 -5.917 -22.080 1.00 97.81 91 PHE A C 1
ATOM 692 O O . PHE A 1 91 ? -1.927 -5.780 -20.884 1.00 97.81 91 PHE A O 1
ATOM 699 N N . GLU A 1 92 ? -2.593 -6.241 -22.991 1.00 96.62 92 GLU A N 1
ATOM 700 C CA . GLU A 1 92 ? -4.041 -6.402 -22.767 1.00 96.62 92 GLU A CA 1
ATOM 701 C C . GLU A 1 92 ? -4.467 -7.887 -22.816 1.00 96.62 92 GLU A C 1
ATOM 703 O O . GLU A 1 92 ? -5.631 -8.219 -23.044 1.00 96.62 92 GLU A O 1
ATOM 708 N N . ALA A 1 93 ? -3.509 -8.813 -22.730 1.00 96.00 93 ALA A N 1
ATOM 709 C CA . ALA A 1 93 ? -3.793 -10.240 -22.706 1.00 96.00 93 ALA A CA 1
ATOM 710 C C . ALA A 1 93 ? -4.254 -10.697 -21.315 1.00 96.00 93 ALA A C 1
ATOM 712 O O . ALA A 1 93 ? -3.552 -10.467 -20.333 1.00 96.00 93 ALA A O 1
ATOM 713 N N . ASP A 1 94 ? -5.354 -11.454 -21.273 1.00 96.19 94 ASP A N 1
ATOM 714 C CA . ASP A 1 94 ? -5.848 -12.101 -20.055 1.00 96.19 94 ASP A CA 1
ATOM 715 C C . ASP A 1 94 ? -4.794 -13.052 -19.452 1.00 96.19 94 ASP A C 1
ATOM 717 O O . ASP A 1 94 ? -4.244 -13.915 -20.150 1.00 96.19 94 ASP A O 1
ATOM 721 N N . LEU A 1 95 ? -4.551 -12.931 -18.144 1.00 96.81 95 LEU A N 1
ATOM 722 C CA . LEU A 1 95 ? -3.588 -13.735 -17.391 1.00 96.81 95 LEU A CA 1
ATOM 723 C C . LEU A 1 95 ? -4.285 -14.491 -16.265 1.00 96.81 95 LEU A C 1
ATOM 725 O O . LEU A 1 95 ? -4.798 -13.909 -15.315 1.00 96.81 95 LEU A O 1
ATOM 729 N N . GLU A 1 96 ? -4.265 -15.813 -16.353 1.00 97.06 96 GLU A N 1
ATOM 730 C CA . GLU A 1 96 ? -4.840 -16.714 -15.358 1.00 97.06 96 GLU A CA 1
ATOM 731 C C . GLU A 1 96 ? -4.043 -16.722 -14.044 1.00 97.06 96 GLU A C 1
ATOM 733 O O . GLU A 1 96 ? -2.806 -16.724 -14.026 1.00 97.06 96 GLU A O 1
ATOM 738 N N . ALA A 1 97 ? -4.773 -16.814 -12.931 1.00 96.06 97 ALA A N 1
ATOM 739 C CA . ALA A 1 97 ? -4.203 -16.899 -11.591 1.00 96.06 97 ALA A CA 1
ATOM 740 C C . ALA A 1 97 ? -3.336 -18.158 -11.413 1.00 96.06 97 ALA A C 1
ATOM 742 O O . ALA A 1 97 ? -3.751 -19.278 -11.722 1.00 96.06 97 ALA A O 1
ATOM 743 N N . GLY A 1 98 ? -2.153 -17.993 -10.828 1.00 95.94 98 GLY A N 1
ATOM 744 C CA . GLY A 1 98 ? -1.231 -19.078 -10.497 1.00 95.94 98 GLY A CA 1
ATOM 745 C C . GLY A 1 98 ? -0.428 -19.628 -11.679 1.00 95.94 98 GLY A C 1
ATOM 746 O O . GLY A 1 98 ? 0.361 -20.556 -11.480 1.00 95.94 98 GLY A O 1
ATOM 747 N N . GLU A 1 99 ? -0.597 -19.082 -12.885 1.00 98.06 99 GLU A N 1
ATOM 748 C CA . GLU A 1 99 ? 0.225 -19.429 -14.046 1.00 98.06 99 GLU A CA 1
ATOM 749 C C . GLU A 1 99 ? 1.475 -18.540 -14.139 1.00 98.06 99 GLU A C 1
ATOM 751 O O . GLU A 1 99 ? 1.500 -17.416 -13.644 1.00 98.06 99 GLU A O 1
ATOM 756 N N . ALA A 1 100 ? 2.550 -19.063 -14.735 1.00 97.94 100 ALA A N 1
ATOM 757 C CA . ALA A 1 100 ? 3.807 -18.335 -14.869 1.00 97.94 100 ALA A CA 1
ATOM 758 C C . ALA A 1 100 ? 3.894 -17.645 -16.232 1.00 97.94 100 ALA A C 1
ATOM 760 O O . ALA A 1 100 ? 3.776 -18.287 -17.278 1.00 97.94 100 ALA A O 1
ATOM 761 N N . TYR A 1 101 ? 4.181 -16.349 -16.202 1.00 98.31 101 TYR A N 1
ATOM 762 C CA . TYR A 1 101 ? 4.326 -15.502 -17.379 1.00 98.31 101 TYR A CA 1
ATOM 763 C C . TYR A 1 101 ? 5.683 -14.806 -17.376 1.00 98.31 101 TYR A C 1
ATOM 765 O O . TYR A 1 101 ? 6.370 -14.709 -16.355 1.00 98.31 101 TYR A O 1
ATOM 773 N N . ARG A 1 102 ? 6.102 -14.323 -18.546 1.00 98.19 102 ARG A N 1
ATOM 774 C CA . ARG A 1 102 ? 7.351 -13.577 -18.720 1.00 98.19 102 ARG A CA 1
ATOM 775 C C . ARG A 1 102 ? 7.127 -12.366 -19.605 1.00 98.19 102 ARG A C 1
ATOM 777 O O . ARG A 1 102 ? 6.579 -12.497 -20.698 1.00 98.19 102 ARG A O 1
ATOM 784 N N . VAL A 1 103 ? 7.643 -11.223 -19.171 1.00 98.19 103 VAL A N 1
ATOM 785 C CA . VAL A 1 103 ? 7.802 -10.041 -20.021 1.00 98.19 103 VAL A CA 1
ATOM 786 C C . VAL A 1 103 ? 9.242 -10.004 -20.507 1.00 98.19 103 VAL A C 1
ATOM 788 O O . VAL A 1 103 ? 10.182 -10.011 -19.710 1.00 98.19 103 VAL A O 1
ATOM 791 N N . LEU A 1 104 ? 9.427 -9.981 -21.825 1.00 98.12 104 LEU A N 1
ATOM 792 C CA . LEU A 1 104 ? 10.729 -9.977 -22.484 1.00 98.12 104 LEU A CA 1
ATOM 793 C C . LEU A 1 104 ? 10.846 -8.776 -23.416 1.00 98.12 104 LEU A C 1
ATOM 795 O O . LEU A 1 104 ? 10.061 -8.632 -24.349 1.00 98.12 104 LEU A O 1
ATOM 799 N N . VAL A 1 105 ? 11.888 -7.971 -23.236 1.00 98.00 105 VAL A N 1
ATOM 800 C CA . VAL A 1 105 ? 12.231 -6.875 -24.144 1.00 98.00 105 VAL A CA 1
ATOM 801 C C . VAL A 1 105 ? 13.500 -7.178 -24.937 1.00 98.00 105 VAL A C 1
ATOM 803 O O . VAL A 1 105 ? 14.430 -7.844 -24.458 1.00 98.00 105 VAL A O 1
ATOM 806 N N . ASP A 1 106 ? 13.538 -6.713 -26.185 1.00 97.50 106 ASP A N 1
ATOM 807 C CA . ASP A 1 106 ? 14.720 -6.778 -27.039 1.00 97.50 106 ASP A CA 1
ATOM 808 C C . ASP A 1 106 ? 14.784 -5.650 -28.080 1.00 97.50 106 ASP A C 1
ATOM 810 O O . ASP A 1 106 ? 13.912 -4.787 -28.174 1.00 97.50 106 ASP A O 1
ATOM 814 N N . ALA A 1 107 ? 15.877 -5.657 -28.846 1.00 97.38 107 ALA A N 1
ATOM 815 C CA . ALA A 1 107 ? 16.126 -4.743 -29.957 1.00 97.38 107 ALA A CA 1
ATOM 816 C C . ALA A 1 107 ? 16.203 -5.484 -31.308 1.00 97.38 107 ALA A C 1
ATOM 818 O O . ALA A 1 107 ? 17.029 -5.157 -32.167 1.00 97.38 107 ALA A O 1
ATOM 819 N N . ASP A 1 108 ? 15.443 -6.574 -31.481 1.00 94.94 108 ASP A N 1
ATOM 820 C CA . ASP A 1 108 ? 15.437 -7.390 -32.710 1.00 94.94 108 ASP A CA 1
ATOM 821 C C . ASP A 1 108 ? 16.837 -7.849 -33.172 1.00 94.94 108 ASP A C 1
ATOM 823 O O . ASP A 1 108 ? 17.193 -7.843 -34.355 1.00 94.94 108 ASP A O 1
ATOM 827 N N . GLY A 1 109 ? 17.682 -8.227 -32.209 1.00 94.44 109 GLY A N 1
ATOM 828 C CA . GLY A 1 109 ? 19.065 -8.660 -32.438 1.00 94.44 109 GLY A CA 1
ATOM 829 C C . GLY A 1 109 ? 20.076 -7.528 -32.671 1.00 94.44 109 GLY A C 1
ATOM 830 O O . GLY A 1 109 ? 21.277 -7.805 -32.817 1.00 94.44 109 GLY A O 1
ATOM 831 N N . LYS A 1 110 ? 19.638 -6.264 -32.681 1.00 97.25 110 LYS A N 1
ATOM 832 C CA . LYS A 1 110 ? 20.525 -5.099 -32.575 1.00 97.25 110 LYS A CA 1
ATOM 833 C C . LYS A 1 110 ? 21.097 -5.003 -31.151 1.00 97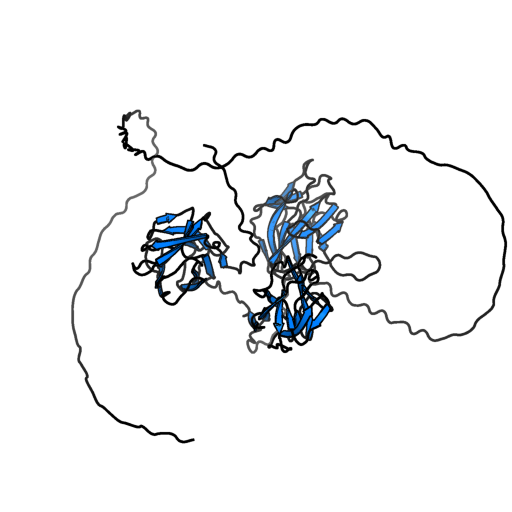.25 110 LYS A C 1
ATOM 835 O O . LYS A 1 110 ? 20.548 -5.595 -30.223 1.00 97.25 110 LYS A O 1
ATOM 840 N N . PRO A 1 111 ? 22.256 -4.344 -30.975 1.00 97.31 111 PRO A N 1
ATOM 841 C CA . PRO A 1 111 ? 22.750 -4.030 -29.642 1.00 97.31 111 PRO A CA 1
ATOM 842 C C . PRO A 1 111 ? 21.838 -3.008 -28.949 1.00 97.31 111 PRO A C 1
ATOM 844 O O . PRO A 1 111 ? 21.422 -2.061 -29.606 1.00 97.31 111 PRO A O 1
ATOM 847 N N . PHE A 1 112 ? 21.616 -3.177 -27.647 1.00 98.12 112 PHE A N 1
ATOM 848 C CA . PHE A 1 112 ? 20.909 -2.223 -26.784 1.00 98.12 112 PHE A CA 1
ATOM 849 C C . PHE A 1 112 ? 21.619 -2.063 -25.428 1.00 98.12 112 PHE A C 1
ATOM 851 O O . PHE A 1 112 ? 22.603 -2.774 -25.144 1.00 98.12 112 PHE A O 1
ATOM 858 N N . VAL A 1 113 ? 21.155 -1.111 -24.614 1.00 97.94 113 VAL A N 1
ATOM 859 C CA . VAL A 1 113 ? 21.609 -0.909 -23.230 1.00 97.94 113 VAL A CA 1
ATOM 860 C C . VAL A 1 113 ? 20.601 -1.547 -22.285 1.00 97.94 113 VAL A C 1
ATOM 862 O O . VAL A 1 113 ? 19.422 -1.219 -22.321 1.00 97.94 113 VAL A O 1
ATOM 865 N N . ARG A 1 114 ? 21.064 -2.486 -21.459 1.00 97.38 114 ARG A N 1
ATOM 866 C CA . ARG A 1 114 ? 20.243 -3.172 -20.459 1.00 97.38 114 ARG A CA 1
ATOM 867 C C . ARG A 1 114 ? 20.478 -2.564 -19.083 1.00 97.38 114 ARG A C 1
ATOM 869 O O . ARG A 1 114 ? 21.570 -2.758 -18.546 1.00 97.38 114 ARG A O 1
ATOM 876 N N . GLY A 1 115 ? 19.451 -1.943 -18.516 1.00 96.44 115 GLY A N 1
ATOM 877 C CA . GLY A 1 115 ? 19.392 -1.609 -17.098 1.00 96.44 115 GLY A CA 1
ATOM 878 C C . GLY A 1 115 ? 19.402 -2.861 -16.223 1.00 96.44 115 GLY A C 1
ATOM 879 O O . GLY A 1 115 ? 18.862 -3.909 -16.609 1.00 96.44 115 GLY A O 1
ATOM 880 N N . ARG A 1 116 ? 20.080 -2.785 -15.080 1.00 94.56 116 ARG A N 1
ATOM 881 C CA . ARG A 1 116 ? 20.250 -3.885 -14.127 1.00 94.56 116 ARG A CA 1
ATOM 882 C C . ARG A 1 116 ? 20.392 -3.337 -12.713 1.00 94.56 116 ARG A C 1
ATOM 884 O O . ARG A 1 116 ? 21.271 -2.523 -12.460 1.00 94.56 116 ARG A O 1
ATOM 891 N N . THR A 1 117 ? 19.652 -3.932 -11.786 1.00 94.56 117 THR A N 1
ATOM 892 C CA . THR A 1 117 ? 19.824 -3.715 -10.345 1.00 94.56 117 THR A CA 1
ATOM 893 C C . THR A 1 117 ? 19.896 -5.044 -9.612 1.00 94.56 117 THR A C 1
ATOM 895 O O . THR A 1 117 ? 19.356 -6.052 -10.083 1.00 94.56 117 THR A O 1
ATOM 898 N N . ALA A 1 118 ? 20.649 -5.075 -8.511 1.00 92.81 118 ALA A N 1
ATOM 899 C CA . ALA A 1 118 ? 20.659 -6.223 -7.612 1.00 92.81 118 ALA A CA 1
ATOM 900 C C . ALA A 1 118 ? 19.303 -6.309 -6.910 1.00 92.81 118 ALA A C 1
ATOM 902 O O . ALA A 1 118 ? 18.856 -5.325 -6.344 1.00 92.81 118 ALA A O 1
ATOM 903 N N . ALA A 1 119 ? 18.677 -7.477 -6.951 1.00 91.44 119 ALA A N 1
ATOM 904 C CA . ALA A 1 119 ? 17.315 -7.675 -6.476 1.00 91.44 119 ALA A CA 1
ATOM 905 C C . ALA A 1 119 ? 17.233 -8.927 -5.603 1.00 91.44 119 ALA A C 1
ATOM 907 O O . ALA A 1 119 ? 17.949 -9.898 -5.861 1.00 91.44 119 ALA A O 1
ATOM 908 N N . GLU A 1 120 ? 16.351 -8.911 -4.607 1.00 93.81 120 GLU A N 1
ATOM 909 C CA . GLU A 1 120 ? 16.017 -10.076 -3.788 1.00 93.81 120 GLU A CA 1
ATOM 910 C C . GLU A 1 120 ? 14.589 -10.513 -4.120 1.00 93.81 120 GLU A C 1
ATOM 912 O O . GLU A 1 120 ? 13.627 -9.899 -3.682 1.00 93.81 120 GLU A O 1
ATOM 917 N N . PHE A 1 121 ? 14.456 -11.565 -4.929 1.00 93.19 121 PHE A N 1
ATOM 918 C CA . PHE A 1 121 ? 13.146 -12.102 -5.296 1.00 93.19 121 PHE A CA 1
ATOM 919 C C . PHE A 1 121 ? 12.567 -13.009 -4.189 1.00 93.19 121 PHE A C 1
ATOM 921 O O . PHE A 1 121 ? 13.337 -13.697 -3.501 1.00 93.19 121 PHE A O 1
ATOM 928 N N . PRO A 1 122 ? 11.228 -13.098 -4.060 1.00 94.69 122 PRO A N 1
ATOM 929 C CA . PRO A 1 122 ? 10.224 -12.463 -4.922 1.00 94.69 122 PRO A CA 1
ATOM 930 C C . PRO A 1 122 ? 9.904 -11.008 -4.536 1.00 94.69 122 PRO A C 1
ATOM 932 O O . PRO A 1 122 ? 9.968 -10.654 -3.361 1.00 94.69 122 PRO A O 1
ATOM 935 N N . PHE A 1 123 ? 9.516 -10.201 -5.528 1.00 89.38 123 PHE A N 1
ATOM 936 C CA . PHE A 1 123 ? 8.769 -8.958 -5.289 1.00 89.38 123 PHE A CA 1
ATOM 937 C C . PHE A 1 123 ? 7.287 -9.296 -5.390 1.00 89.38 123 PHE A C 1
ATOM 939 O O . PHE A 1 123 ? 6.884 -9.914 -6.375 1.00 89.38 123 PHE A O 1
ATOM 946 N N . GLU A 1 124 ? 6.484 -8.940 -4.397 1.00 92.00 124 GLU A N 1
ATOM 947 C CA . GLU A 1 124 ? 5.078 -9.334 -4.361 1.00 92.00 124 GLU A CA 1
ATOM 948 C C . GLU A 1 124 ? 4.192 -8.187 -3.885 1.00 92.00 124 GLU A C 1
ATOM 950 O O . GLU A 1 124 ? 4.547 -7.495 -2.933 1.00 92.00 124 GLU A O 1
ATOM 955 N N . ASP A 1 125 ? 3.027 -8.059 -4.511 1.00 91.75 125 ASP A N 1
ATOM 956 C CA . ASP A 1 125 ? 1.877 -7.301 -4.017 1.00 91.75 125 ASP A CA 1
ATOM 957 C C . ASP A 1 125 ? 0.669 -8.251 -3.879 1.00 91.75 125 ASP A C 1
ATOM 959 O O . ASP A 1 125 ? 0.838 -9.479 -3.839 1.00 91.75 125 ASP A O 1
ATOM 963 N N . ASP A 1 126 ? -0.544 -7.713 -3.780 1.00 91.50 126 ASP A N 1
ATOM 964 C CA . ASP A 1 126 ? -1.766 -8.512 -3.666 1.00 91.50 126 ASP A CA 1
ATOM 965 C C . ASP A 1 126 ? -2.187 -9.168 -4.994 1.00 91.50 126 ASP A C 1
ATOM 967 O O . ASP A 1 126 ? -2.803 -10.236 -4.991 1.00 91.50 126 ASP A O 1
ATOM 971 N N . LEU A 1 127 ? -1.786 -8.602 -6.138 1.00 94.38 127 LEU A N 1
ATOM 972 C CA . LEU A 1 127 ? -2.218 -9.037 -7.467 1.00 94.38 127 LEU A CA 1
ATOM 973 C C . LEU A 1 127 ? -1.253 -10.018 -8.132 1.00 94.38 127 LEU A C 1
ATOM 975 O O . LEU A 1 127 ? -1.697 -10.908 -8.864 1.00 94.38 127 LEU A O 1
ATOM 979 N N . LEU A 1 128 ? 0.056 -9.895 -7.910 1.00 96.50 128 LEU A N 1
ATOM 980 C CA . LEU A 1 128 ? 1.078 -10.722 -8.544 1.00 96.50 128 LEU A CA 1
ATOM 981 C C . LEU A 1 128 ? 2.365 -10.867 -7.715 1.00 96.50 128 LEU A C 1
ATOM 983 O O . LEU A 1 128 ? 2.606 -10.203 -6.710 1.00 96.50 128 LEU A O 1
ATOM 987 N N . ALA A 1 129 ? 3.214 -11.794 -8.152 1.00 96.69 129 ALA A N 1
ATOM 988 C CA . ALA A 1 129 ? 4.552 -12.014 -7.620 1.00 96.69 129 ALA A CA 1
ATOM 989 C C . ALA A 1 129 ? 5.573 -12.085 -8.761 1.00 96.69 129 ALA A C 1
ATOM 991 O O . ALA A 1 129 ? 5.501 -12.982 -9.599 1.00 96.69 129 ALA A O 1
ATOM 992 N N . VAL A 1 130 ? 6.556 -11.187 -8.791 1.00 97.12 130 VAL A N 1
ATOM 993 C CA . VAL A 1 130 ? 7.719 -11.282 -9.683 1.00 97.12 130 VAL A CA 1
ATOM 994 C C . VAL A 1 130 ? 8.723 -12.243 -9.066 1.00 97.12 130 VAL A C 1
ATOM 996 O O . VAL A 1 130 ? 9.269 -11.993 -7.992 1.00 97.12 130 VAL A O 1
ATOM 999 N N . THR A 1 131 ? 8.988 -13.353 -9.749 1.00 97.56 131 THR A N 1
ATOM 1000 C CA . THR A 1 131 ? 9.739 -14.475 -9.176 1.00 97.56 131 THR A CA 1
ATOM 1001 C C . THR A 1 131 ? 11.218 -14.451 -9.534 1.00 97.56 131 THR A C 1
ATOM 1003 O O . THR A 1 131 ? 12.042 -14.909 -8.745 1.00 97.56 131 THR A O 1
ATOM 1006 N N . ASN A 1 132 ? 11.579 -13.953 -10.722 1.00 98.06 132 ASN A N 1
ATOM 1007 C CA . ASN A 1 132 ? 12.960 -13.959 -11.204 1.00 98.06 132 ASN A CA 1
ATOM 1008 C C . ASN A 1 132 ? 13.194 -12.849 -12.234 1.00 98.06 132 ASN A C 1
ATOM 1010 O O . ASN A 1 132 ? 12.317 -12.517 -13.033 1.00 98.06 132 ASN A O 1
ATOM 1014 N N . GLY A 1 133 ? 14.431 -12.364 -12.321 1.00 97.38 133 GLY A N 1
ATOM 1015 C CA . GLY A 1 133 ? 14.883 -11.603 -13.481 1.00 97.38 133 GLY A CA 1
ATOM 1016 C C . GLY A 1 133 ? 15.278 -12.534 -14.624 1.00 97.38 133 GLY A C 1
ATOM 1017 O O . GLY A 1 133 ? 15.859 -13.595 -14.400 1.00 97.38 133 GLY A O 1
ATOM 1018 N N . ILE A 1 134 ? 15.030 -12.126 -15.865 1.00 97.56 134 ILE A N 1
ATOM 1019 C CA . ILE A 1 134 ? 15.394 -12.880 -17.066 1.00 97.56 134 ILE A CA 1
ATOM 1020 C C . ILE A 1 134 ? 16.540 -12.192 -17.808 1.00 97.56 134 ILE A C 1
ATOM 1022 O O . ILE A 1 134 ? 16.475 -11.027 -18.208 1.00 97.56 134 ILE A O 1
ATOM 1026 N N . TYR A 1 135 ? 17.601 -12.949 -18.066 1.00 95.19 135 TYR A N 1
ATOM 1027 C CA . TYR A 1 135 ? 18.699 -12.561 -18.941 1.00 95.19 135 TYR A CA 1
ATOM 1028 C C . TYR A 1 135 ? 18.999 -13.664 -19.952 1.00 95.19 135 TYR A C 1
ATOM 1030 O O . TYR A 1 135 ? 18.586 -14.809 -19.835 1.00 95.19 135 TYR A O 1
ATOM 1038 N N . GLY A 1 136 ? 19.727 -13.334 -21.012 1.00 91.75 136 GLY A N 1
ATOM 1039 C CA . GLY A 1 136 ? 20.142 -14.328 -22.000 1.00 91.75 136 GLY A CA 1
ATOM 1040 C C . GLY A 1 136 ? 18.999 -14.987 -22.785 1.00 91.75 136 GLY A C 1
ATOM 1041 O O . GLY A 1 136 ? 19.226 -16.058 -23.339 1.00 91.75 136 GLY A O 1
ATOM 1042 N N . GLY A 1 137 ? 17.809 -14.383 -22.857 1.00 87.19 137 GLY A N 1
ATOM 1043 C CA . GLY A 1 137 ? 16.614 -14.989 -23.449 1.00 87.19 137 GLY A CA 1
ATOM 1044 C C . GLY A 1 137 ? 15.699 -15.612 -22.399 1.00 87.19 137 GLY A C 1
ATOM 1045 O O . GLY A 1 137 ? 14.617 -15.090 -22.182 1.00 87.19 137 GLY A O 1
ATOM 1046 N N . TYR A 1 138 ? 16.166 -16.684 -21.751 1.00 88.06 138 TYR A N 1
ATOM 1047 C CA . TYR A 1 138 ? 15.381 -17.500 -20.806 1.00 88.06 138 TYR A CA 1
ATOM 1048 C C . TYR A 1 138 ? 16.203 -17.964 -19.592 1.00 88.06 138 TYR A C 1
ATOM 1050 O O . TYR A 1 138 ? 15.851 -18.931 -18.925 1.00 88.06 138 TYR A O 1
ATOM 1058 N N . LEU A 1 139 ? 17.367 -17.356 -19.340 1.00 95.56 139 LEU A N 1
ATOM 1059 C CA . LEU A 1 139 ? 18.139 -17.668 -18.140 1.00 95.56 139 LEU A CA 1
ATOM 1060 C C . LEU A 1 139 ? 17.589 -16.837 -16.986 1.00 95.56 139 LEU A C 1
ATOM 1062 O O . LEU A 1 139 ? 17.581 -15.610 -17.047 1.00 95.56 139 LEU A O 1
ATOM 1066 N N . GLU A 1 140 ? 17.163 -17.524 -15.939 1.00 97.06 140 GLU A N 1
ATOM 1067 C CA . GLU A 1 140 ? 16.655 -16.908 -14.719 1.00 97.06 140 GLU A CA 1
ATOM 1068 C C . GLU A 1 140 ? 17.801 -16.452 -13.807 1.00 97.06 140 GLU A C 1
ATOM 1070 O O . GLU A 1 140 ? 18.883 -17.055 -13.752 1.00 97.06 140 GLU A O 1
ATOM 1075 N N . SER A 1 141 ? 17.561 -15.349 -13.108 1.00 96.12 141 SER A N 1
ATOM 1076 C CA . SER A 1 141 ? 18.433 -14.742 -12.113 1.00 96.12 141 SER A CA 1
ATOM 1077 C C . SER A 1 141 ? 17.637 -14.463 -10.847 1.00 96.12 141 SER A C 1
ATOM 1079 O O . SER A 1 141 ? 16.709 -13.660 -10.865 1.00 96.12 141 SER A O 1
ATOM 1081 N N . ASP A 1 142 ? 18.078 -15.050 -9.738 1.00 96.00 142 ASP A N 1
ATOM 1082 C CA . ASP A 1 142 ? 17.487 -14.829 -8.409 1.00 96.00 142 ASP A CA 1
ATOM 1083 C C . ASP A 1 142 ? 18.074 -13.597 -7.698 1.00 96.00 142 ASP A C 1
ATOM 1085 O O . ASP A 1 142 ? 17.713 -13.311 -6.565 1.00 96.00 142 ASP A O 1
ATOM 1089 N N . GLY A 1 143 ? 19.042 -12.912 -8.320 1.00 94.44 143 GLY A N 1
ATOM 1090 C CA . GLY A 1 143 ? 19.804 -11.831 -7.680 1.00 94.44 143 GLY A CA 1
ATOM 1091 C C . GLY A 1 143 ? 19.835 -10.516 -8.453 1.00 94.44 143 GLY A C 1
ATOM 1092 O O . GLY A 1 143 ? 20.538 -9.593 -8.049 1.00 94.44 143 GLY A O 1
ATOM 1093 N N . TYR A 1 144 ? 19.172 -10.451 -9.609 1.00 95.06 144 TYR A N 1
ATOM 1094 C CA . TYR A 1 144 ? 19.181 -9.271 -10.476 1.00 95.06 144 TYR A CA 1
ATOM 1095 C C . TYR A 1 144 ? 17.901 -9.185 -11.292 1.00 95.06 144 TYR A C 1
ATOM 1097 O O . TYR A 1 144 ? 17.529 -10.190 -11.900 1.00 95.06 144 TYR A O 1
ATOM 1105 N N . ARG A 1 145 ? 17.325 -7.985 -11.383 1.00 93.44 145 ARG A N 1
ATOM 1106 C CA . ARG A 1 145 ? 16.281 -7.630 -12.355 1.00 93.44 145 ARG A CA 1
ATOM 1107 C C . ARG A 1 145 ? 16.877 -6.946 -13.587 1.00 93.44 145 ARG A C 1
ATOM 1109 O O . ARG A 1 145 ? 18.032 -6.507 -13.558 1.00 93.44 145 ARG A O 1
ATOM 1116 N N . TYR A 1 146 ? 16.095 -6.858 -14.664 1.00 95.56 146 TYR A N 1
ATOM 1117 C CA . TYR A 1 146 ? 16.543 -6.289 -15.934 1.00 95.56 146 TYR A CA 1
ATOM 1118 C C . TYR A 1 146 ? 15.439 -5.507 -16.647 1.00 95.56 146 TYR A C 1
ATOM 1120 O O . TYR A 1 146 ? 14.319 -5.993 -16.754 1.00 95.56 146 TYR A O 1
ATOM 1128 N N . CYS A 1 147 ? 15.811 -4.374 -17.244 1.00 96.62 147 CYS A N 1
ATOM 1129 C CA . CYS A 1 147 ? 15.033 -3.591 -18.218 1.00 96.62 147 CYS A CA 1
ATOM 1130 C C . CYS A 1 147 ? 13.706 -2.947 -17.779 1.00 96.62 147 CYS A C 1
ATOM 1132 O O . CYS A 1 147 ? 13.318 -1.967 -18.406 1.00 96.62 147 CYS A O 1
ATOM 1134 N N . VAL A 1 148 ? 13.031 -3.459 -16.753 1.00 96.25 148 VAL A N 1
ATOM 1135 C CA . VAL A 1 148 ? 11.766 -2.928 -16.221 1.00 96.25 148 VAL A CA 1
ATOM 1136 C C . VAL A 1 148 ? 11.946 -2.638 -14.737 1.00 96.25 148 VAL A C 1
ATOM 1138 O O . VAL A 1 148 ? 12.547 -3.452 -14.028 1.00 96.25 148 VAL A O 1
ATOM 1141 N N . ASP A 1 149 ? 11.489 -1.472 -14.289 1.00 95.06 149 ASP A N 1
ATOM 1142 C CA . ASP A 1 149 ? 11.558 -1.021 -12.891 1.00 95.06 149 ASP A CA 1
ATOM 1143 C C . ASP A 1 149 ? 10.187 -0.891 -12.218 1.00 95.06 149 ASP A C 1
ATOM 1145 O O . ASP A 1 149 ? 10.127 -0.819 -11.001 1.00 95.06 149 ASP A O 1
ATOM 1149 N N . ARG A 1 150 ? 9.085 -0.932 -12.972 1.00 95.19 150 ARG A N 1
ATOM 1150 C CA . ARG A 1 150 ? 7.731 -0.888 -12.413 1.00 95.19 150 ARG A CA 1
ATOM 1151 C C . ARG A 1 150 ? 6.757 -1.723 -13.225 1.00 95.19 150 ARG A C 1
ATOM 1153 O O . ARG A 1 150 ? 6.836 -1.739 -14.457 1.00 95.19 150 ARG A O 1
ATOM 1160 N N . ILE A 1 151 ? 5.836 -2.379 -12.529 1.00 95.69 151 ILE A N 1
ATOM 1161 C CA . ILE A 1 151 ? 4.734 -3.146 -13.109 1.00 95.69 151 ILE A CA 1
ATOM 1162 C C . ILE A 1 151 ? 3.432 -2.651 -12.486 1.00 95.69 151 ILE A C 1
ATOM 1164 O O . ILE A 1 151 ? 3.365 -2.497 -11.274 1.00 95.69 151 ILE A O 1
ATOM 1168 N N . THR A 1 152 ? 2.406 -2.438 -13.300 1.00 95.25 152 THR A N 1
ATOM 1169 C CA . THR A 1 152 ? 1.041 -2.180 -12.835 1.00 95.25 152 THR A CA 1
ATOM 1170 C C . THR A 1 152 ? 0.132 -3.262 -13.403 1.00 95.25 152 THR A C 1
ATOM 1172 O O . THR A 1 152 ? 0.130 -3.488 -14.612 1.00 95.25 152 THR A O 1
ATOM 1175 N N . ALA A 1 153 ? -0.585 -3.973 -12.542 1.00 94.62 153 ALA A N 1
ATOM 1176 C CA . ALA A 1 153 ? -1.492 -5.049 -12.907 1.00 94.62 153 ALA A CA 1
ATOM 1177 C C . ALA A 1 153 ? -2.939 -4.556 -12.931 1.00 94.62 153 ALA A C 1
ATOM 1179 O O . ALA A 1 153 ? -3.384 -3.867 -12.016 1.00 94.62 153 ALA A O 1
ATOM 1180 N N . GLU A 1 154 ? -3.680 -4.949 -13.963 1.00 91.38 154 GLU A N 1
ATOM 1181 C CA . GLU A 1 154 ? -5.102 -4.643 -14.094 1.00 91.38 154 GLU A CA 1
ATOM 1182 C C . GLU A 1 154 ? -5.895 -5.906 -13.758 1.00 91.38 154 GLU A C 1
ATOM 1184 O O . GLU A 1 154 ? -5.807 -6.919 -14.454 1.00 91.38 154 GLU A O 1
ATOM 1189 N N . SER A 1 155 ? -6.626 -5.882 -12.644 1.00 89.56 155 SER A N 1
ATOM 1190 C CA . SER A 1 155 ? -7.454 -7.011 -12.214 1.00 89.56 155 SER A CA 1
ATOM 1191 C C . SER A 1 155 ? -8.593 -7.250 -13.202 1.00 89.56 155 SER A C 1
ATOM 1193 O O . SER A 1 155 ? -9.300 -6.310 -13.562 1.00 89.56 155 SER A O 1
ATOM 1195 N N . ALA A 1 156 ? -8.813 -8.510 -13.590 1.00 80.50 156 ALA A N 1
ATOM 1196 C CA . ALA A 1 156 ? -9.990 -8.871 -14.363 1.00 80.50 156 ALA A CA 1
ATOM 1197 C C . ALA A 1 156 ? -11.215 -8.697 -13.476 1.00 80.50 156 ALA A C 1
ATOM 1199 O O . ALA A 1 156 ? -11.370 -9.431 -12.495 1.00 80.50 156 ALA A O 1
ATOM 1200 N N . GLY A 1 157 ? -12.049 -7.706 -13.786 1.00 62.69 157 GLY A N 1
ATOM 1201 C CA . GLY A 1 157 ? -13.127 -7.264 -12.914 1.00 62.69 157 GLY A CA 1
ATOM 1202 C C . GLY A 1 157 ? -13.988 -8.438 -12.451 1.00 62.69 157 GLY A C 1
ATOM 1203 O O . GLY A 1 157 ? -14.883 -8.904 -13.163 1.00 62.69 157 GLY A O 1
ATOM 1204 N N . VAL A 1 158 ? -13.794 -8.890 -11.208 1.00 52.44 158 VAL A N 1
ATOM 1205 C CA . VAL A 1 158 ? -14.925 -9.401 -10.436 1.00 52.44 158 VAL A CA 1
ATOM 1206 C C . VAL A 1 158 ? -15.854 -8.211 -10.431 1.00 52.44 158 VAL A C 1
ATOM 1208 O O . VAL A 1 158 ? -15.457 -7.184 -9.903 1.00 52.44 158 VAL A O 1
ATOM 1211 N N . GLY A 1 159 ? -16.977 -8.290 -11.148 1.00 42.75 159 GLY A N 1
ATOM 1212 C CA . GLY A 1 159 ? -17.877 -7.162 -11.343 1.00 42.75 159 GLY A CA 1
ATOM 1213 C C . GLY A 1 159 ? -18.328 -6.599 -10.004 1.00 42.75 159 GLY A C 1
ATOM 1214 O O . GLY A 1 159 ? -19.387 -6.971 -9.503 1.00 42.75 159 GLY A O 1
ATOM 1215 N N . SER A 1 160 ? -17.518 -5.712 -9.437 1.00 45.81 160 SER A N 1
ATOM 1216 C CA . SER A 1 160 ? -17.925 -4.770 -8.435 1.00 45.81 160 SER A CA 1
ATOM 1217 C C . SER A 1 160 ? -19.027 -4.002 -9.122 1.00 45.81 160 SER A C 1
ATOM 1219 O O . SER A 1 160 ? -18.846 -3.436 -10.201 1.00 45.81 160 SER A O 1
ATOM 1221 N N . SER A 1 161 ? -20.205 -3.998 -8.518 1.00 42.44 161 SER A N 1
ATOM 1222 C CA . SER A 1 161 ? -21.149 -2.910 -8.715 1.00 42.44 161 SER A CA 1
ATOM 1223 C C . SER A 1 161 ? -20.533 -1.643 -8.116 1.00 42.44 161 SER A C 1
ATOM 1225 O O . SER A 1 161 ? -21.068 -1.082 -7.167 1.00 42.44 161 SER A O 1
ATOM 1227 N N . SER A 1 162 ? -19.350 -1.265 -8.598 1.00 42.34 162 SER A N 1
ATOM 1228 C CA . SER A 1 162 ? -18.682 -0.035 -8.258 1.00 42.34 162 SER A CA 1
ATOM 1229 C C . SER A 1 162 ? -19.548 1.050 -8.857 1.00 42.34 162 SER A C 1
ATOM 1231 O O . SER A 1 162 ? -19.707 1.132 -10.077 1.00 42.34 162 SER A O 1
ATOM 1233 N N . THR A 1 163 ? -20.149 1.849 -7.989 1.00 49.31 163 THR A N 1
ATOM 1234 C CA . THR A 1 163 ? -20.437 3.244 -8.289 1.00 49.31 163 THR A CA 1
ATOM 1235 C C . THR A 1 163 ? -19.246 3.767 -9.094 1.00 49.31 163 THR A C 1
ATOM 1237 O O . THR A 1 163 ? -18.111 3.653 -8.632 1.00 49.31 163 THR A O 1
ATOM 1240 N N . GLU A 1 164 ? -19.456 4.202 -10.336 1.00 45.38 164 GLU A N 1
ATOM 1241 C CA . GLU A 1 164 ? -18.377 4.816 -11.108 1.00 45.38 164 GLU A CA 1
ATOM 1242 C C . GLU A 1 164 ? -17.974 6.087 -10.348 1.00 45.38 164 GLU A C 1
ATOM 1244 O O . GLU A 1 164 ? -18.701 7.080 -10.344 1.00 45.38 164 GLU A O 1
ATOM 1249 N N . ILE A 1 165 ? -16.863 6.024 -9.613 1.00 52.91 165 ILE A N 1
ATOM 1250 C CA . ILE A 1 165 ? -16.234 7.202 -9.024 1.00 52.91 165 ILE A CA 1
ATOM 1251 C C . ILE A 1 165 ? -15.486 7.856 -10.179 1.00 52.91 165 ILE A C 1
ATOM 1253 O O . ILE A 1 165 ? -14.438 7.372 -10.613 1.00 52.91 165 ILE A O 1
ATOM 1257 N N . GLU A 1 166 ? -16.067 8.914 -10.742 1.00 59.16 166 GLU A N 1
ATOM 1258 C CA . GLU A 1 166 ? -15.341 9.746 -11.692 1.00 59.16 166 GLU A CA 1
ATOM 1259 C C . GLU A 1 166 ? -14.346 10.592 -10.888 1.00 59.16 166 GLU A C 1
ATOM 1261 O O . GLU A 1 166 ? -14.710 11.288 -9.937 1.00 59.16 166 GLU A O 1
ATOM 1266 N N . ARG A 1 167 ? -13.067 10.490 -11.257 1.00 68.56 167 ARG A N 1
ATOM 1267 C CA . ARG A 1 167 ? -11.994 11.322 -10.713 1.00 68.56 167 ARG A CA 1
ATOM 1268 C C . ARG A 1 167 ? -11.763 12.497 -11.647 1.00 68.56 167 ARG A C 1
ATOM 1270 O O . ARG A 1 167 ? -11.536 12.306 -12.843 1.00 68.56 167 ARG A O 1
ATOM 1277 N N . GLU A 1 168 ? -11.820 13.705 -11.107 1.00 79.25 168 GLU A N 1
ATOM 1278 C CA . GLU A 1 168 ? -11.444 14.927 -11.810 1.00 79.25 168 GLU A CA 1
ATOM 1279 C C . GLU A 1 168 ? -10.086 15.399 -11.290 1.00 79.25 168 GLU A C 1
ATOM 1281 O O . GLU A 1 168 ? -9.931 15.738 -10.118 1.00 79.25 168 GLU A O 1
ATOM 1286 N N . GLU A 1 169 ? -9.092 15.388 -12.176 1.00 79.94 169 GLU A N 1
ATOM 1287 C CA . GLU A 1 169 ? -7.741 15.874 -11.901 1.00 79.94 169 GLU A CA 1
ATOM 1288 C C . GLU A 1 169 ? -7.559 17.271 -12.511 1.00 79.94 169 GLU A C 1
ATOM 1290 O O . GLU A 1 169 ? -7.853 17.500 -13.687 1.00 79.94 169 GLU A O 1
ATOM 1295 N N . SER A 1 170 ? -7.030 18.201 -11.719 1.00 82.44 170 SER A N 1
ATOM 1296 C CA . SER A 1 170 ? -6.700 19.570 -12.121 1.00 82.44 170 SER A CA 1
ATOM 1297 C C . SER A 1 170 ? -5.209 19.816 -11.903 1.00 82.44 170 SER A C 1
ATOM 1299 O O . SER A 1 170 ? -4.708 19.707 -10.784 1.00 82.44 170 SER A O 1
ATOM 1301 N N . GLU A 1 171 ? -4.479 20.148 -12.973 1.00 86.12 171 GLU A N 1
ATOM 1302 C CA . GLU A 1 171 ? -3.036 20.416 -12.929 1.00 86.12 171 GLU A CA 1
ATOM 1303 C C . GLU A 1 171 ? -2.742 21.898 -13.190 1.00 86.12 171 GLU A C 1
ATOM 1305 O O . GLU A 1 171 ? -2.903 22.411 -14.299 1.00 86.12 171 GLU A O 1
ATOM 1310 N N . LEU A 1 172 ? -2.181 22.565 -12.180 1.00 83.81 172 LEU A N 1
ATOM 1311 C CA . LEU A 1 172 ? -1.653 23.921 -12.275 1.00 83.81 172 LEU A CA 1
ATOM 1312 C C . LEU A 1 172 ? -0.130 23.899 -12.462 1.00 83.81 172 LEU A C 1
ATOM 1314 O O . LEU A 1 172 ? 0.639 23.756 -11.505 1.00 83.81 172 LEU A O 1
ATOM 1318 N N . ASP A 1 173 ? 0.311 24.114 -13.703 1.00 85.88 173 ASP A N 1
ATOM 1319 C CA . ASP A 1 173 ? 1.711 24.412 -14.024 1.00 85.88 173 ASP A CA 1
ATOM 1320 C C . ASP A 1 173 ? 2.037 25.871 -13.669 1.00 85.88 173 ASP A C 1
ATOM 1322 O O . ASP A 1 173 ? 1.478 26.821 -14.225 1.00 85.88 173 ASP A O 1
ATOM 1326 N N . LEU A 1 174 ? 2.972 26.063 -12.740 1.00 81.38 174 LEU A N 1
ATOM 1327 C CA . LEU A 1 174 ? 3.393 27.386 -12.278 1.00 81.38 174 LEU A CA 1
ATOM 1328 C C . LEU A 1 174 ? 4.620 27.902 -13.054 1.00 81.38 174 LEU A C 1
ATOM 1330 O O . LEU A 1 174 ? 5.112 29.007 -12.790 1.00 81.38 174 LEU A O 1
ATOM 1334 N N . GLY A 1 175 ? 5.123 27.118 -14.010 1.00 74.19 175 GLY A N 1
ATOM 1335 C CA . GLY A 1 175 ? 6.338 27.344 -14.787 1.00 74.19 175 GLY A CA 1
ATOM 1336 C C . GLY A 1 175 ? 7.602 26.868 -14.066 1.00 74.19 175 GLY A C 1
ATOM 1337 O O . GLY A 1 175 ? 7.574 26.504 -12.897 1.00 74.19 175 GLY A O 1
ATOM 1338 N N . SER A 1 176 ? 8.768 26.941 -14.713 1.00 73.25 176 SER A N 1
ATOM 1339 C CA . SER A 1 176 ? 10.074 26.669 -14.081 1.00 73.25 176 SER A CA 1
ATOM 1340 C C . SER A 1 176 ? 10.617 27.890 -13.332 1.00 73.25 176 SER A C 1
ATOM 1342 O O . SER A 1 176 ? 10.325 29.032 -13.697 1.00 73.25 176 SER A O 1
ATOM 1344 N N . ASP A 1 177 ? 11.396 27.681 -12.276 1.00 73.44 177 ASP A N 1
ATOM 1345 C CA . ASP A 1 177 ? 12.146 28.754 -11.628 1.00 73.44 177 ASP A CA 1
ATOM 1346 C C . ASP A 1 177 ? 13.225 29.346 -12.540 1.00 73.44 177 ASP A C 1
ATOM 1348 O O . ASP A 1 177 ? 13.894 28.654 -13.301 1.00 73.44 177 ASP A O 1
ATOM 1352 N N . GLU A 1 178 ? 13.382 30.670 -12.476 1.00 74.00 178 GLU A N 1
ATOM 1353 C CA . GLU A 1 178 ? 14.418 31.387 -13.231 1.00 74.00 178 GLU A CA 1
ATOM 1354 C C . GLU A 1 178 ? 15.633 31.727 -12.352 1.00 74.00 178 GLU A C 1
ATOM 1356 O O . GLU A 1 178 ? 16.721 31.997 -12.866 1.00 74.00 178 GLU A O 1
ATOM 1361 N N . GLU A 1 179 ? 15.454 31.757 -11.024 1.00 75.06 179 GLU A N 1
ATOM 1362 C CA . GLU A 1 179 ? 16.479 32.176 -10.070 1.00 75.06 179 GLU A CA 1
ATOM 1363 C C . GLU A 1 179 ? 16.475 31.328 -8.785 1.00 75.06 179 GLU A C 1
ATOM 1365 O O . GLU A 1 179 ? 15.474 31.262 -8.068 1.00 75.06 179 GLU A O 1
ATOM 1370 N N . ALA A 1 180 ? 17.645 30.807 -8.406 1.00 75.94 180 ALA A N 1
ATOM 1371 C CA . ALA A 1 180 ? 17.906 30.284 -7.067 1.00 75.94 180 ALA A CA 1
ATOM 1372 C C . ALA A 1 180 ? 18.280 31.420 -6.094 1.00 75.94 180 ALA A C 1
ATOM 1374 O O . ALA A 1 180 ? 19.185 32.224 -6.354 1.00 75.94 180 ALA A O 1
ATOM 1375 N N . GLN A 1 181 ? 17.630 31.490 -4.931 1.00 73.38 181 GLN A N 1
ATOM 1376 C CA . GLN A 1 181 ? 17.975 32.434 -3.866 1.00 73.38 181 GLN A CA 1
ATOM 1377 C C . GLN A 1 181 ? 18.619 31.717 -2.677 1.00 73.38 181 GLN A C 1
ATOM 1379 O O . GLN A 1 181 ? 17.951 30.981 -1.957 1.00 73.38 181 GLN A O 1
ATOM 1384 N N . SER A 1 182 ? 19.899 32.007 -2.410 1.00 69.25 182 SER A N 1
ATOM 1385 C CA . SER A 1 182 ? 20.619 31.531 -1.217 1.00 69.25 182 SER A CA 1
ATOM 1386 C C . SER A 1 182 ? 21.015 32.706 -0.312 1.00 69.25 182 SER A C 1
ATOM 1388 O O . SER A 1 182 ? 21.907 33.490 -0.654 1.00 69.25 182 SER A O 1
ATOM 1390 N N . TRP A 1 183 ? 20.349 32.886 0.829 1.00 67.50 183 TRP A N 1
ATOM 1391 C CA . TRP A 1 183 ? 20.706 33.904 1.827 1.00 67.50 183 TRP A CA 1
ATOM 1392 C C . TRP A 1 183 ? 20.844 33.228 3.191 1.00 67.50 183 TRP A C 1
ATOM 1394 O O . TRP A 1 183 ? 20.050 32.359 3.535 1.00 67.50 183 TRP A O 1
ATOM 1404 N N . SER A 1 184 ? 21.798 33.671 4.013 1.00 56.09 184 SER A N 1
ATOM 1405 C CA . SER A 1 184 ? 22.080 33.105 5.346 1.00 56.09 184 SER A CA 1
ATOM 1406 C C . SER A 1 184 ? 20.984 33.362 6.401 1.00 56.09 184 SER A C 1
ATOM 1408 O O . SER A 1 184 ? 21.275 33.365 7.590 1.00 56.09 184 SER A O 1
ATOM 1410 N N . SER A 1 185 ? 19.760 33.683 5.982 1.00 61.75 185 SER A N 1
ATOM 1411 C CA . SER A 1 185 ? 18.603 33.964 6.841 1.00 61.75 185 SER A CA 1
ATOM 1412 C C . SER A 1 185 ? 17.301 33.362 6.294 1.00 61.75 185 SER A C 1
ATOM 1414 O O . SER A 1 185 ? 16.217 33.780 6.703 1.00 61.75 185 SER A O 1
ATOM 1416 N N . LEU A 1 186 ? 17.385 32.428 5.340 1.00 71.56 186 LEU A N 1
ATOM 1417 C CA . LEU A 1 186 ? 16.244 31.656 4.837 1.00 71.56 186 LEU A CA 1
ATOM 1418 C C . LEU A 1 186 ? 15.969 30.464 5.762 1.00 71.56 186 LEU A C 1
ATOM 1420 O O . LEU A 1 186 ? 16.028 29.324 5.344 1.00 71.56 186 LEU A O 1
ATOM 1424 N N . GLU A 1 187 ? 15.710 30.739 7.036 1.00 78.75 187 GLU A N 1
ATOM 1425 C CA . GLU A 1 187 ? 15.319 29.718 8.028 1.00 78.75 187 GLU A CA 1
ATOM 1426 C C . GLU A 1 187 ? 13.789 29.628 8.158 1.00 78.75 187 GLU A C 1
ATOM 1428 O O . GLU A 1 187 ? 13.249 28.844 8.932 1.00 78.75 187 GLU A O 1
ATOM 1433 N N . ARG A 1 188 ? 13.068 30.506 7.447 1.00 83.94 188 ARG A N 1
ATOM 1434 C CA . ARG A 1 188 ? 11.615 30.642 7.546 1.00 83.94 188 ARG A CA 1
ATOM 1435 C C . ARG A 1 188 ? 10.913 29.915 6.397 1.00 83.94 188 ARG A C 1
ATOM 1437 O O . ARG A 1 188 ? 11.422 29.979 5.272 1.00 83.94 188 ARG A O 1
ATOM 1444 N N . PRO A 1 189 ? 9.724 29.337 6.640 1.00 83.69 189 PRO A N 1
ATOM 1445 C CA . PRO A 1 189 ? 8.964 28.657 5.599 1.00 83.69 189 PRO A CA 1
ATOM 1446 C C . PRO A 1 189 ? 8.664 29.567 4.399 1.00 83.69 189 PRO A C 1
ATOM 1448 O O . PRO A 1 189 ? 8.473 30.779 4.555 1.00 83.69 189 PRO A O 1
ATOM 1451 N N . SER A 1 190 ? 8.629 28.996 3.202 1.00 86.50 190 SER A N 1
ATOM 1452 C CA . SER A 1 190 ? 8.150 29.649 1.973 1.00 86.50 190 SER A CA 1
ATOM 1453 C C . SER A 1 190 ? 7.223 28.692 1.231 1.00 86.50 190 SER A C 1
ATOM 1455 O O . SER A 1 190 ? 7.209 27.512 1.542 1.00 86.50 190 SER A O 1
ATOM 1457 N N . GLY A 1 191 ? 6.455 29.171 0.260 1.00 90.25 191 GLY A N 1
ATOM 1458 C CA . GLY A 1 191 ? 5.594 28.307 -0.545 1.00 90.25 191 GLY A CA 1
ATOM 1459 C C . GLY A 1 191 ? 4.510 29.099 -1.258 1.00 90.25 191 GLY A C 1
ATOM 1460 O O . GLY A 1 191 ? 4.798 30.172 -1.795 1.00 90.25 191 GLY A O 1
ATOM 1461 N N . LEU A 1 192 ? 3.276 28.603 -1.242 1.00 89.44 192 LEU A N 1
ATOM 1462 C CA . LEU A 1 192 ? 2.147 29.165 -1.985 1.00 89.44 192 LEU A CA 1
ATOM 1463 C C . LEU A 1 192 ? 0.910 29.307 -1.112 1.00 89.44 192 LEU A C 1
ATOM 1465 O O . LEU A 1 192 ? 0.703 28.544 -0.172 1.00 89.44 192 LEU A O 1
ATOM 1469 N N . ARG A 1 193 ? 0.077 30.286 -1.451 1.00 89.25 193 ARG A N 1
ATOM 1470 C CA . ARG A 1 193 ? -1.286 30.390 -0.950 1.00 89.25 193 ARG A CA 1
ATOM 1471 C C . ARG A 1 193 ? -2.244 29.889 -2.021 1.00 89.25 193 ARG A C 1
ATOM 1473 O O . ARG A 1 193 ? -2.235 30.419 -3.131 1.00 89.25 193 ARG A O 1
ATOM 1480 N N . LEU A 1 194 ? -3.042 28.896 -1.665 1.00 88.81 194 LEU A N 1
ATOM 1481 C CA . LEU A 1 194 ? -4.077 28.301 -2.496 1.00 88.81 194 LEU A CA 1
ATOM 1482 C C . LEU A 1 194 ? -5.447 28.776 -2.015 1.00 88.81 194 LEU A C 1
ATOM 1484 O O . LEU A 1 194 ? -5.619 29.146 -0.853 1.00 88.81 194 LEU A O 1
ATOM 1488 N N . ARG A 1 195 ? -6.422 28.752 -2.905 1.00 90.06 195 ARG A N 1
ATOM 1489 C CA . ARG A 1 195 ? -7.840 28.826 -2.604 1.00 90.06 195 ARG A CA 1
ATOM 1490 C C . ARG A 1 195 ? -8.509 27.687 -3.354 1.00 90.06 195 ARG A C 1
ATOM 1492 O O . ARG A 1 195 ? -8.310 27.580 -4.559 1.00 90.06 195 ARG A O 1
ATOM 1499 N N . ALA A 1 196 ? -9.260 26.859 -2.647 1.00 84.06 196 ALA A N 1
ATOM 1500 C CA . ALA A 1 196 ? -10.041 25.811 -3.279 1.00 84.06 196 ALA A CA 1
ATOM 1501 C C . ALA A 1 196 ? -11.302 26.441 -3.890 1.00 84.06 196 ALA A C 1
ATOM 1503 O O . ALA A 1 196 ? -11.969 27.252 -3.242 1.00 84.06 196 ALA A O 1
ATOM 1504 N N . GLU A 1 197 ? -11.590 26.166 -5.160 1.00 86.44 197 GLU A N 1
ATOM 1505 C CA . GLU A 1 197 ? -12.834 26.605 -5.815 1.00 86.44 197 GLU A CA 1
ATOM 1506 C C . GLU A 1 197 ? -13.914 25.506 -5.752 1.00 86.44 197 GLU A C 1
ATOM 1508 O O . GLU A 1 197 ? -15.106 25.810 -5.837 1.00 86.44 197 GLU A O 1
ATOM 1513 N N . ALA A 1 198 ? -13.502 24.263 -5.490 1.00 84.38 198 ALA A N 1
ATOM 1514 C CA . ALA A 1 198 ? -14.327 23.107 -5.152 1.00 84.38 198 ALA A CA 1
ATOM 1515 C C . ALA A 1 198 ? -13.676 22.315 -4.003 1.00 84.38 198 ALA A C 1
ATOM 1517 O O . ALA A 1 198 ? -12.558 22.635 -3.611 1.00 84.38 198 ALA A O 1
ATOM 1518 N N . ASP A 1 199 ? -14.369 21.310 -3.467 1.00 78.06 199 ASP A N 1
ATOM 1519 C CA . ASP A 1 199 ? -13.776 20.390 -2.492 1.00 78.06 199 ASP A CA 1
ATOM 1520 C C . ASP A 1 199 ? -12.647 19.601 -3.168 1.00 78.06 199 ASP A C 1
ATOM 1522 O O . ASP A 1 199 ? -12.796 19.176 -4.318 1.00 78.06 199 ASP A O 1
ATOM 1526 N N . VAL A 1 200 ? -11.510 19.479 -2.485 1.00 75.56 200 VAL A N 1
ATOM 1527 C CA . VAL A 1 200 ? -10.313 18.794 -2.989 1.00 75.56 200 VAL A CA 1
ATOM 1528 C C . VAL A 1 200 ? -9.942 17.687 -2.014 1.00 75.56 200 VAL A C 1
ATOM 1530 O O . VAL A 1 200 ? -9.668 17.964 -0.846 1.00 75.56 200 VAL A O 1
ATOM 1533 N N . ASP A 1 201 ? -9.893 16.455 -2.509 1.00 75.31 201 ASP A N 1
ATOM 1534 C CA . ASP A 1 201 ? -9.643 15.263 -1.696 1.00 75.31 201 ASP A CA 1
ATOM 1535 C C . ASP A 1 201 ? -8.144 15.000 -1.538 1.00 75.31 201 ASP A C 1
ATOM 1537 O O . ASP A 1 201 ? -7.675 14.640 -0.457 1.00 75.31 201 ASP A O 1
ATOM 1541 N N . ALA A 1 202 ? -7.364 15.259 -2.593 1.00 74.62 202 ALA A N 1
ATOM 1542 C CA . ALA A 1 202 ? -5.913 15.126 -2.563 1.00 74.62 202 ALA A CA 1
ATOM 1543 C C . ALA A 1 202 ? -5.206 16.303 -3.242 1.00 74.62 202 ALA A C 1
ATOM 1545 O O . ALA A 1 202 ? -5.676 16.879 -4.224 1.00 74.62 202 ALA A O 1
ATOM 1546 N N . LEU A 1 203 ? -4.039 16.663 -2.700 1.00 73.00 203 LEU A N 1
ATOM 1547 C CA . LEU A 1 203 ? -3.199 17.744 -3.205 1.00 73.00 203 LEU A CA 1
ATOM 1548 C C . LEU A 1 203 ? -1.754 17.262 -3.366 1.00 73.00 203 LEU A C 1
ATOM 1550 O O . LEU A 1 203 ? -1.025 17.117 -2.382 1.00 73.00 203 LEU A O 1
ATOM 1554 N N . GLU A 1 204 ? -1.304 17.100 -4.606 1.00 81.50 204 GLU A N 1
ATOM 1555 C CA . GLU A 1 204 ? 0.095 16.818 -4.927 1.00 81.50 204 GLU A CA 1
ATOM 1556 C C . GLU A 1 204 ? 0.833 18.129 -5.241 1.00 81.50 204 GLU A C 1
ATOM 1558 O O . GLU A 1 204 ? 0.355 18.989 -5.982 1.00 81.50 204 GLU A O 1
ATOM 1563 N N . CYS A 1 205 ? 2.026 18.318 -4.679 1.00 77.94 205 CYS A N 1
ATOM 1564 C CA . CYS A 1 205 ? 2.842 19.510 -4.911 1.00 77.94 205 CYS A CA 1
ATOM 1565 C C . CYS A 1 205 ? 4.254 19.115 -5.335 1.00 77.94 205 CYS A C 1
ATOM 1567 O O . CYS A 1 205 ? 4.948 18.405 -4.608 1.00 77.94 205 CYS A O 1
ATOM 1569 N N . ARG A 1 206 ? 4.733 19.665 -6.455 1.00 83.44 206 ARG A N 1
ATOM 1570 C CA . ARG A 1 206 ? 6.113 19.467 -6.904 1.00 83.44 206 ARG A CA 1
ATOM 1571 C C . ARG A 1 206 ? 7.016 20.593 -6.424 1.00 83.44 206 ARG A C 1
ATOM 1573 O O . ARG A 1 206 ? 6.733 21.781 -6.613 1.00 83.44 206 ARG A O 1
ATOM 1580 N N . ILE A 1 207 ? 8.132 20.201 -5.813 1.00 80.00 207 ILE A N 1
ATOM 1581 C CA . ILE A 1 207 ? 9.199 21.117 -5.421 1.00 80.00 207 ILE A CA 1
ATOM 1582 C C . ILE A 1 207 ? 9.997 21.517 -6.664 1.00 80.00 207 ILE A C 1
ATOM 1584 O O . ILE A 1 207 ? 10.449 20.683 -7.442 1.00 80.00 207 ILE A O 1
ATOM 1588 N N . SER A 1 208 ? 10.200 22.820 -6.801 1.00 81.00 208 SER A N 1
ATOM 1589 C CA . SER A 1 208 ? 10.965 23.447 -7.870 1.00 81.00 208 SER A CA 1
ATOM 1590 C C . SER A 1 208 ? 12.423 22.982 -7.865 1.00 81.00 208 SER A C 1
ATOM 1592 O O . SER A 1 208 ? 13.051 22.952 -6.804 1.00 81.00 208 SER A O 1
ATOM 1594 N N . VAL A 1 209 ? 12.985 22.695 -9.041 1.00 76.50 209 VAL A N 1
ATOM 1595 C CA . VAL A 1 209 ? 14.315 22.072 -9.197 1.00 76.50 209 VAL A CA 1
ATOM 1596 C C . VAL A 1 209 ? 15.485 22.890 -8.635 1.00 76.50 209 VAL A C 1
ATOM 1598 O O . VAL A 1 209 ? 16.490 22.301 -8.249 1.00 76.50 209 VAL A O 1
ATOM 1601 N N . GLU A 1 210 ? 15.377 24.220 -8.523 1.00 75.62 210 GLU A N 1
ATOM 1602 C CA . GLU A 1 210 ? 16.419 25.052 -7.893 1.00 75.62 210 GLU A CA 1
ATOM 1603 C C . GLU A 1 210 ? 16.251 25.176 -6.366 1.00 75.62 210 GLU A C 1
ATOM 1605 O O . GLU A 1 210 ? 16.918 25.991 -5.715 1.00 75.62 210 GLU A O 1
ATOM 1610 N N . THR A 1 211 ? 15.329 24.417 -5.769 1.00 77.50 211 THR A N 1
ATOM 1611 C CA . THR A 1 211 ? 15.106 24.392 -4.321 1.00 77.50 211 THR A CA 1
ATOM 1612 C C . THR A 1 211 ? 15.875 23.235 -3.692 1.00 77.50 211 THR A C 1
ATOM 1614 O O . THR A 1 211 ? 15.640 22.075 -4.007 1.00 77.50 211 THR A O 1
ATOM 1617 N N . GLU A 1 212 ? 16.777 23.540 -2.757 1.00 80.19 212 GLU A N 1
ATOM 1618 C CA . GLU A 1 212 ? 17.624 22.547 -2.084 1.00 80.19 212 GLU A CA 1
ATOM 1619 C C . GLU A 1 212 ? 17.567 22.718 -0.565 1.00 80.19 212 GLU A C 1
ATOM 1621 O O . GLU A 1 212 ? 17.543 23.842 -0.060 1.00 80.19 212 GLU A O 1
ATOM 1626 N N . GLY A 1 213 ? 17.645 21.608 0.174 1.00 77.06 213 GLY A N 1
ATOM 1627 C 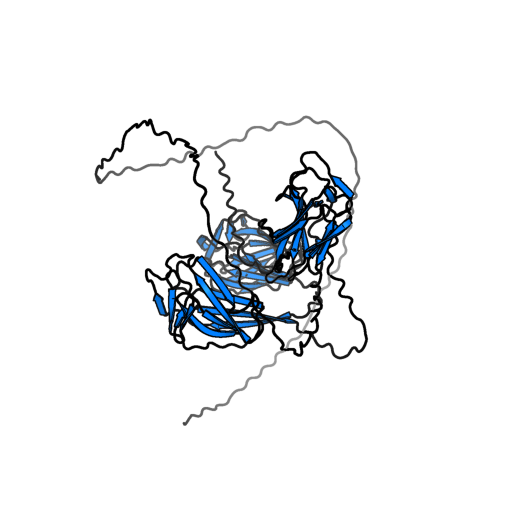CA . GLY A 1 213 ? 17.765 21.616 1.636 1.00 77.06 213 GLY A CA 1
ATOM 1628 C C . GLY A 1 213 ? 16.443 21.747 2.394 1.00 77.06 213 GLY A C 1
ATOM 1629 O O . GLY A 1 213 ? 16.462 22.113 3.565 1.00 77.06 213 GLY A O 1
ATOM 1630 N N . LEU A 1 214 ? 15.307 21.470 1.749 1.00 80.19 214 LEU A N 1
ATOM 1631 C CA . LEU A 1 214 ? 14.022 21.315 2.432 1.00 80.19 214 LEU A CA 1
ATOM 1632 C C . LEU A 1 214 ? 13.979 19.995 3.208 1.00 80.19 214 LEU A C 1
ATOM 1634 O O . LEU A 1 214 ? 14.552 18.995 2.782 1.00 80.19 214 LEU A O 1
ATOM 1638 N N . THR A 1 215 ? 13.276 19.999 4.336 1.00 79.75 215 THR A N 1
ATOM 1639 C CA . THR A 1 215 ? 13.088 18.818 5.192 1.00 79.75 215 THR A CA 1
ATOM 1640 C C . THR A 1 215 ? 11.622 18.508 5.458 1.00 79.75 215 THR A C 1
ATOM 1642 O O . THR A 1 215 ? 11.317 17.419 5.928 1.00 79.75 215 THR A O 1
ATOM 1645 N N . ALA A 1 216 ? 10.721 19.467 5.226 1.00 75.19 216 ALA A N 1
ATOM 1646 C CA . ALA A 1 216 ? 9.295 19.301 5.465 1.00 75.19 216 ALA A CA 1
ATOM 1647 C C . ALA A 1 216 ? 8.459 20.145 4.496 1.00 75.19 216 ALA A C 1
ATOM 1649 O O . ALA A 1 216 ? 8.840 21.263 4.137 1.00 75.19 216 ALA A O 1
ATOM 1650 N N . ALA A 1 217 ? 7.285 19.624 4.148 1.00 70.62 217 ALA A N 1
ATOM 1651 C CA . ALA A 1 217 ? 6.182 20.342 3.525 1.00 70.62 217 ALA A CA 1
ATOM 1652 C C . ALA A 1 217 ? 4.955 20.226 4.438 1.00 70.62 217 ALA A C 1
ATOM 1654 O O . ALA A 1 217 ? 4.783 19.217 5.119 1.00 70.62 217 ALA A O 1
ATOM 1655 N N . ARG A 1 218 ? 4.144 21.280 4.515 1.00 80.00 218 ARG A N 1
ATOM 1656 C CA . ARG A 1 218 ? 2.941 21.340 5.349 1.00 80.00 218 ARG A CA 1
ATOM 1657 C C . ARG A 1 218 ? 1.848 22.081 4.605 1.00 80.00 218 ARG A C 1
ATOM 1659 O O . ARG A 1 218 ? 2.091 23.181 4.106 1.00 80.00 218 ARG A O 1
ATOM 1666 N N . LEU A 1 219 ? 0.654 21.516 4.600 1.00 79.62 219 LEU A N 1
ATOM 1667 C CA . LEU A 1 219 ? -0.564 22.236 4.274 1.00 79.62 219 LEU A CA 1
ATOM 1668 C C . LEU A 1 219 ? -1.084 22.863 5.569 1.00 79.62 219 LEU A C 1
ATOM 1670 O O . LEU A 1 219 ? -1.187 22.190 6.589 1.00 79.62 219 LEU A O 1
ATOM 1674 N N . VAL A 1 220 ? -1.299 24.174 5.565 1.00 79.75 220 VAL A N 1
ATOM 1675 C CA . VAL A 1 220 ? -1.794 24.911 6.729 1.00 79.75 220 VAL A CA 1
ATOM 1676 C C . VAL A 1 220 ? -2.977 25.741 6.279 1.00 79.75 220 VAL A C 1
ATOM 1678 O O . VAL A 1 220 ? -2.845 26.601 5.403 1.00 79.75 220 VAL A O 1
ATOM 1681 N N . ASP A 1 221 ? -4.123 25.478 6.877 1.00 76.31 221 ASP A N 1
ATOM 1682 C CA . ASP A 1 221 ? -5.313 26.290 6.716 1.00 76.31 221 ASP A CA 1
ATOM 1683 C C . ASP A 1 221 ? -5.149 27.698 7.318 1.00 76.31 221 ASP A C 1
ATOM 1685 O O . ASP A 1 221 ? -4.213 28.008 8.063 1.00 76.31 221 ASP A O 1
ATOM 1689 N N . ASP A 1 222 ? -6.072 28.590 6.969 1.00 64.12 222 ASP A N 1
ATOM 1690 C CA . ASP A 1 222 ? -6.343 29.767 7.792 1.00 64.12 222 ASP A CA 1
ATOM 1691 C C . ASP A 1 222 ? -7.452 29.450 8.862 1.00 64.12 222 ASP A C 1
ATOM 1693 O O . ASP A 1 222 ? -7.791 30.367 9.621 1.00 64.12 222 ASP A O 1
ATOM 1697 N N . GLY A 1 223 ? -7.988 28.204 8.946 1.00 48.59 223 GLY A N 1
ATOM 1698 C CA . GLY A 1 223 ? -9.144 27.771 9.772 1.00 48.59 223 GLY A CA 1
ATOM 1699 C C . GLY A 1 223 ? -9.446 26.263 10.094 1.00 48.59 223 GLY A C 1
ATOM 1700 O O . GLY A 1 223 ? -10.059 26.070 11.143 1.00 48.59 223 GLY A O 1
ATOM 1701 N N . GLY A 1 224 ? -9.086 25.222 9.314 1.00 42.97 224 GLY A N 1
ATOM 1702 C CA . GLY A 1 224 ? -9.250 23.782 9.676 1.00 42.97 224 GLY A CA 1
ATOM 1703 C C . GLY A 1 224 ? -8.720 22.714 8.669 1.00 42.97 224 GLY A C 1
ATOM 1704 O O . GLY A 1 224 ? -8.263 23.054 7.581 1.00 42.97 224 GLY A O 1
ATOM 1705 N N . GLU A 1 225 ? -8.798 21.418 9.035 1.00 47.62 225 GLU A N 1
ATOM 1706 C CA . GLU A 1 225 ? -8.033 20.269 8.472 1.00 47.62 225 GLU A CA 1
ATOM 1707 C C . GLU A 1 225 ? -8.448 19.731 7.071 1.00 47.62 225 GLU A C 1
ATOM 1709 O O . GLU A 1 225 ? -7.712 18.918 6.512 1.00 47.62 225 GLU A O 1
ATOM 1714 N N . VAL A 1 226 ? -9.543 20.204 6.454 1.00 50.72 226 VAL A N 1
ATOM 1715 C CA . VAL A 1 226 ? -10.023 19.771 5.112 1.00 50.72 226 VAL A CA 1
ATOM 1716 C C . VAL A 1 226 ? -9.997 20.935 4.111 1.00 50.72 226 VAL A C 1
ATOM 1718 O O . VAL A 1 226 ? -10.281 22.067 4.497 1.00 50.72 226 VAL A O 1
ATOM 1721 N N . LEU A 1 227 ? -9.661 20.668 2.833 1.00 60.88 227 LEU A N 1
ATOM 1722 C CA . LEU A 1 227 ? -9.700 21.633 1.718 1.00 60.88 227 LEU A CA 1
ATOM 1723 C C . LEU A 1 227 ? -11.141 21.893 1.231 1.00 60.88 227 LEU A C 1
ATOM 1725 O O . LEU A 1 227 ? -11.549 21.422 0.172 1.00 60.88 227 LEU A O 1
ATOM 1729 N N . GLU A 1 228 ? -11.914 22.651 2.000 1.00 72.06 228 GLU A N 1
ATOM 1730 C CA . GLU A 1 228 ? -13.287 23.028 1.672 1.00 72.06 228 GLU A CA 1
ATOM 1731 C C . GLU A 1 228 ? -13.363 24.079 0.553 1.00 72.06 228 GLU A C 1
ATOM 1733 O O . GLU A 1 228 ? -12.592 25.051 0.491 1.00 72.06 228 GLU A O 1
ATOM 1738 N N . ALA A 1 229 ? -14.371 23.932 -0.309 1.00 71.00 229 ALA A N 1
ATOM 1739 C CA . ALA A 1 229 ? -14.659 24.901 -1.355 1.00 71.00 229 ALA A CA 1
ATOM 1740 C C . ALA A 1 229 ? -14.800 26.337 -0.803 1.00 71.00 229 ALA A C 1
ATOM 1742 O O . ALA A 1 229 ? -15.648 26.656 0.033 1.00 71.00 229 ALA A O 1
ATOM 1743 N N . GLY A 1 230 ? -14.012 27.261 -1.351 1.00 75.81 230 GLY A N 1
ATOM 1744 C CA . GLY A 1 230 ? -14.031 28.682 -1.009 1.00 75.81 230 GLY A CA 1
ATOM 1745 C C . GLY A 1 230 ? -13.073 29.093 0.110 1.00 75.81 230 GLY A C 1
ATOM 1746 O O . GLY A 1 230 ? -12.915 30.300 0.340 1.00 75.81 230 GLY A O 1
ATOM 1747 N N . GLU A 1 231 ? -12.400 28.147 0.760 1.00 80.12 231 GLU A N 1
ATOM 1748 C CA . GLU A 1 231 ? -11.399 28.423 1.786 1.00 80.12 231 GLU A CA 1
ATOM 1749 C C . GLU A 1 231 ? -9.998 28.665 1.206 1.00 80.12 231 GLU A C 1
ATOM 1751 O O . GLU A 1 231 ? -9.700 28.372 0.046 1.00 80.12 231 GLU A O 1
ATOM 1756 N N . ALA A 1 232 ? -9.132 29.290 2.011 1.00 83.38 232 ALA A N 1
ATOM 1757 C CA . ALA A 1 232 ? -7.780 29.654 1.610 1.00 83.38 232 ALA A CA 1
ATOM 1758 C C . ALA A 1 232 ? -6.736 28.938 2.466 1.00 83.38 232 ALA A C 1
ATOM 1760 O O . ALA A 1 232 ? -6.717 29.067 3.689 1.00 83.38 232 ALA A O 1
ATOM 1761 N N . TYR A 1 233 ? -5.793 28.299 1.786 1.00 83.75 233 TYR A N 1
ATOM 1762 C CA . TYR A 1 233 ? -4.788 27.422 2.365 1.00 83.75 233 TYR A CA 1
ATOM 1763 C C . TYR A 1 233 ? -3.387 27.897 2.031 1.00 83.75 233 TYR A C 1
ATOM 1765 O O . TYR A 1 233 ? -3.162 28.710 1.131 1.00 83.75 233 TYR A O 1
ATOM 1773 N N . ARG A 1 234 ? -2.408 27.400 2.777 1.00 83.88 234 ARG A N 1
ATOM 1774 C CA . ARG A 1 234 ? -0.994 27.692 2.575 1.00 83.88 234 ARG A CA 1
ATOM 1775 C C . ARG A 1 234 ? -0.236 26.387 2.478 1.00 83.88 234 ARG A C 1
ATOM 1777 O O . ARG A 1 234 ? -0.150 25.656 3.456 1.00 83.88 234 ARG A O 1
ATOM 1784 N N . VAL A 1 235 ? 0.391 26.148 1.338 1.00 84.19 235 VAL A N 1
ATOM 1785 C CA . VAL A 1 235 ? 1.420 25.118 1.228 1.00 84.19 235 VAL A CA 1
ATOM 1786 C C . VAL A 1 235 ? 2.734 25.764 1.636 1.00 84.19 235 VAL A C 1
ATOM 1788 O O . VAL A 1 235 ? 3.207 26.698 0.985 1.00 84.19 235 VAL A O 1
ATOM 1791 N N . LEU A 1 236 ? 3.301 25.318 2.751 1.00 85.81 236 LEU A N 1
ATOM 1792 C CA . LEU A 1 236 ? 4.547 25.820 3.314 1.00 85.81 236 LEU A CA 1
ATOM 1793 C C . LEU A 1 236 ? 5.602 24.722 3.285 1.00 85.81 236 LEU A C 1
ATOM 1795 O O . LEU A 1 236 ? 5.404 23.650 3.843 1.00 85.81 236 LEU A O 1
ATOM 1799 N N . VAL A 1 237 ? 6.758 25.022 2.710 1.00 80.62 237 VAL A N 1
ATOM 1800 C CA . VAL A 1 237 ? 7.949 24.181 2.801 1.00 80.62 237 VAL A CA 1
ATOM 1801 C C . VAL A 1 237 ? 8.992 24.837 3.698 1.00 80.62 237 VAL A C 1
ATOM 1803 O O . VAL A 1 237 ? 9.180 26.062 3.677 1.00 80.62 237 VAL A O 1
ATOM 1806 N N . ASP A 1 238 ? 9.662 24.029 4.515 1.00 85.81 238 ASP A N 1
ATOM 1807 C CA . ASP A 1 238 ? 10.698 24.476 5.440 1.00 85.81 238 ASP A CA 1
ATOM 1808 C C . ASP A 1 238 ? 11.861 23.479 5.566 1.00 85.81 238 ASP A C 1
ATOM 1810 O O . ASP A 1 238 ? 11.809 22.348 5.085 1.00 85.81 238 ASP A O 1
ATOM 1814 N N . ALA A 1 239 ? 12.940 23.950 6.192 1.00 81.12 239 ALA A N 1
ATOM 1815 C CA . ALA A 1 239 ? 14.173 23.204 6.436 1.00 81.12 239 ALA A CA 1
ATOM 1816 C C . ALA A 1 239 ? 14.418 22.954 7.936 1.00 81.12 239 ALA A C 1
ATOM 1818 O O . ALA A 1 239 ? 15.559 22.939 8.395 1.00 81.12 239 ALA A O 1
ATOM 1819 N N . GLY A 1 240 ? 13.362 22.894 8.755 1.00 78.94 240 GLY A N 1
ATOM 1820 C CA . GLY A 1 240 ? 13.486 22.580 10.182 1.00 78.94 240 GLY A CA 1
ATOM 1821 C C . GLY A 1 240 ? 14.292 23.602 10.998 1.00 78.94 240 GLY A C 1
ATOM 1822 O O . GLY A 1 240 ? 14.840 23.269 12.047 1.00 78.94 240 GLY A O 1
ATOM 1823 N N . GLY A 1 241 ? 14.380 24.850 10.526 1.00 77.94 241 GLY A N 1
ATOM 1824 C CA . GLY A 1 241 ? 15.201 25.909 11.124 1.00 77.94 241 GLY A CA 1
ATOM 1825 C C . GLY A 1 241 ? 16.626 26.009 10.568 1.00 77.94 241 GLY A C 1
ATOM 1826 O O . GLY A 1 241 ? 17.376 26.882 11.004 1.00 77.94 241 GLY A O 1
ATOM 1827 N N . GLU A 1 242 ? 17.000 25.167 9.603 1.00 78.38 242 GLU A N 1
ATOM 1828 C CA . GLU A 1 242 ? 18.227 25.324 8.825 1.00 78.38 242 GLU A CA 1
ATOM 1829 C C . GLU A 1 242 ? 18.033 26.311 7.660 1.00 78.38 242 GLU A C 1
ATOM 1831 O O . GLU A 1 242 ? 16.916 26.665 7.279 1.00 78.38 242 GLU A O 1
ATOM 1836 N N . SER A 1 243 ? 19.138 26.806 7.101 1.00 81.44 243 SER A N 1
ATOM 1837 C CA . SER A 1 243 ? 19.093 27.635 5.895 1.00 81.44 243 SER A CA 1
ATOM 1838 C C . SER A 1 243 ? 18.952 26.761 4.650 1.00 81.44 243 SER A C 1
ATOM 1840 O O . SER A 1 243 ? 19.780 25.872 4.465 1.00 81.44 243 SER A O 1
ATOM 1842 N N . TYR A 1 244 ? 18.012 27.082 3.763 1.00 81.12 244 TYR A N 1
ATOM 1843 C CA . TYR A 1 244 ? 17.818 26.378 2.487 1.00 81.12 244 TYR A CA 1
ATOM 1844 C C . TYR A 1 244 ? 17.985 27.303 1.271 1.00 81.12 244 TYR A C 1
ATOM 1846 O O . TYR A 1 244 ? 17.996 28.535 1.400 1.00 81.12 244 TYR A O 1
ATOM 1854 N N . VAL A 1 245 ? 18.159 26.706 0.087 1.00 82.94 245 VAL A N 1
ATOM 1855 C CA . VAL A 1 245 ? 18.135 27.413 -1.202 1.00 82.94 245 VAL A CA 1
ATOM 1856 C C . VAL A 1 245 ? 16.714 27.366 -1.729 1.00 82.94 245 VAL A C 1
ATOM 1858 O O . VAL A 1 245 ? 16.095 26.309 -1.760 1.00 82.94 245 VAL A O 1
ATOM 1861 N N . ARG A 1 246 ? 16.190 28.520 -2.130 1.00 80.88 246 ARG A N 1
ATOM 1862 C CA . ARG A 1 246 ? 14.817 28.646 -2.604 1.00 80.88 246 ARG A CA 1
ATOM 1863 C C . ARG A 1 246 ? 14.773 28.965 -4.090 1.00 80.88 246 ARG A C 1
ATOM 1865 O O . ARG A 1 246 ? 15.238 30.044 -4.470 1.00 80.88 246 ARG A O 1
ATOM 1872 N N . GLY A 1 247 ? 14.105 28.123 -4.872 1.00 78.88 247 GLY A N 1
ATOM 1873 C CA . GLY A 1 247 ? 13.672 28.465 -6.224 1.00 78.88 247 GLY A CA 1
ATOM 1874 C C . GLY A 1 247 ? 12.660 29.613 -6.204 1.00 78.88 247 GLY A C 1
ATOM 1875 O O . GLY A 1 247 ? 11.728 29.636 -5.386 1.00 78.88 247 GLY A O 1
ATOM 1876 N N . ARG A 1 248 ? 12.863 30.614 -7.064 1.00 82.94 248 ARG A N 1
ATOM 1877 C CA . ARG A 1 248 ? 11.960 31.754 -7.246 1.00 82.94 248 ARG A CA 1
ATOM 1878 C C . ARG A 1 248 ? 11.777 32.047 -8.733 1.00 82.94 248 ARG A C 1
ATOM 1880 O O . ARG A 1 248 ? 12.749 32.210 -9.464 1.00 82.94 248 ARG A O 1
ATOM 1887 N N . ALA A 1 249 ? 10.531 32.267 -9.134 1.00 85.00 249 ALA A N 1
ATOM 1888 C CA . ALA A 1 249 ? 10.186 32.877 -10.416 1.00 85.00 249 ALA A CA 1
ATOM 1889 C C . ALA A 1 249 ? 9.313 34.108 -10.195 1.00 85.00 249 ALA A C 1
ATOM 1891 O O . ALA A 1 249 ? 8.542 34.163 -9.228 1.00 85.00 249 ALA A O 1
ATOM 1892 N N . ALA A 1 250 ? 9.427 35.090 -11.090 1.00 86.25 250 ALA A N 1
ATOM 1893 C CA . ALA A 1 250 ? 8.385 36.097 -11.221 1.00 86.25 250 ALA A CA 1
ATOM 1894 C C . ALA A 1 250 ? 7.091 35.404 -11.673 1.00 86.25 250 ALA A C 1
ATOM 1896 O O . ALA A 1 250 ? 7.127 34.522 -12.525 1.00 86.25 250 ALA A O 1
ATOM 1897 N N . ALA A 1 251 ? 5.968 35.786 -11.080 1.00 85.00 251 ALA A N 1
ATOM 1898 C CA . ALA A 1 251 ? 4.665 35.198 -11.359 1.00 85.00 251 ALA A CA 1
ATOM 1899 C C . ALA A 1 251 ? 3.600 36.295 -11.375 1.00 85.00 251 ALA A C 1
ATOM 1901 O O . ALA A 1 251 ? 3.684 37.242 -10.590 1.00 85.00 251 ALA A O 1
ATOM 1902 N N . GLU A 1 252 ? 2.611 36.166 -12.255 1.00 90.12 252 GLU A N 1
ATOM 1903 C CA . GLU A 1 252 ? 1.420 37.016 -12.272 1.00 90.12 252 GLU A CA 1
ATOM 1904 C C . GLU A 1 252 ? 0.262 36.209 -11.680 1.00 90.12 252 GLU A C 1
ATOM 1906 O O . GLU A 1 252 ? -0.259 35.313 -12.330 1.00 90.12 252 GLU A O 1
ATOM 1911 N N . PHE A 1 253 ? -0.094 36.490 -10.425 1.00 87.75 253 PHE A N 1
ATOM 1912 C CA . PHE A 1 253 ? -1.214 35.829 -9.750 1.00 87.75 253 PHE A CA 1
ATOM 1913 C C . PHE A 1 253 ? -2.560 36.498 -10.103 1.00 87.75 253 PHE A C 1
ATOM 1915 O O . PHE A 1 253 ? -2.586 37.714 -10.339 1.00 87.75 253 PHE A O 1
ATOM 1922 N N . PRO A 1 254 ? -3.685 35.755 -10.064 1.00 89.06 254 PRO A N 1
ATOM 1923 C CA . PRO A 1 254 ? -3.795 34.341 -9.682 1.00 89.06 254 PRO A CA 1
ATOM 1924 C C . PRO A 1 254 ? -3.478 33.360 -10.826 1.00 89.06 254 PRO A C 1
ATOM 1926 O O . PRO A 1 254 ? -3.638 33.699 -11.996 1.00 89.06 254 PRO A O 1
ATOM 1929 N N . PHE A 1 255 ? -3.060 32.141 -10.472 1.00 83.75 255 PHE A N 1
ATOM 1930 C CA . PHE A 1 255 ? -3.152 30.978 -11.366 1.00 83.75 255 PHE A CA 1
ATOM 1931 C C . PHE A 1 255 ? -4.449 30.253 -11.022 1.00 83.75 255 PHE A C 1
ATOM 1933 O O . PHE A 1 255 ? -4.623 29.901 -9.861 1.00 83.75 255 PHE A O 1
ATOM 1940 N N . GLU A 1 256 ? -5.356 30.086 -11.977 1.00 89.19 256 GLU A N 1
ATOM 1941 C CA . GLU A 1 256 ? -6.699 29.545 -11.740 1.00 89.19 256 GLU A CA 1
ATOM 1942 C C . GLU A 1 256 ? -6.924 28.321 -12.627 1.00 89.19 256 GLU A C 1
ATOM 1944 O O . GLU A 1 256 ? -6.565 28.336 -13.806 1.00 89.19 256 GLU A O 1
ATOM 1949 N N . ASP A 1 257 ? -7.531 27.301 -12.039 1.00 87.19 257 ASP A N 1
ATOM 1950 C CA . ASP A 1 257 ? -8.116 26.133 -12.689 1.00 87.19 257 ASP A CA 1
ATOM 1951 C C . ASP A 1 257 ? -9.488 25.856 -12.037 1.00 87.19 257 ASP A C 1
ATOM 1953 O O . ASP A 1 257 ? -9.914 26.585 -11.135 1.00 87.19 257 ASP A O 1
ATOM 1957 N N . ASP A 1 258 ? -10.194 24.833 -12.500 1.00 84.19 258 ASP A N 1
ATOM 1958 C CA . ASP A 1 258 ? -11.558 24.504 -12.100 1.00 84.19 258 ASP A CA 1
ATOM 1959 C C . ASP A 1 258 ? -11.651 24.062 -10.625 1.00 84.19 258 ASP A C 1
ATOM 1961 O O . ASP A 1 258 ? -12.660 24.336 -9.970 1.00 84.19 258 ASP A O 1
ATOM 1965 N N . LEU A 1 259 ? -10.590 23.459 -10.066 1.00 85.19 259 LEU A N 1
ATOM 1966 C CA . LEU A 1 259 ? -10.545 23.027 -8.658 1.00 85.19 259 LEU A CA 1
ATOM 1967 C C . LEU A 1 259 ? -9.793 23.998 -7.735 1.00 85.19 259 LEU A C 1
ATOM 1969 O O . LEU A 1 259 ? -10.134 24.127 -6.556 1.00 85.19 259 LEU A O 1
ATOM 1973 N N . LEU A 1 260 ? -8.775 24.698 -8.242 1.00 88.19 260 LEU A N 1
ATOM 1974 C CA . LEU A 1 260 ? -7.841 25.473 -7.422 1.00 88.19 260 LEU A CA 1
ATOM 1975 C C . LEU A 1 260 ? -7.495 26.839 -8.018 1.00 88.19 260 LEU A C 1
ATOM 1977 O O . LEU A 1 260 ? -7.322 27.007 -9.220 1.00 88.19 260 LEU A O 1
ATOM 1981 N N . ALA A 1 261 ? -7.240 27.800 -7.131 1.00 91.31 261 ALA A N 1
ATOM 1982 C CA . ALA A 1 261 ? -6.637 29.083 -7.455 1.00 91.31 261 ALA A CA 1
ATOM 1983 C C . ALA A 1 261 ? -5.410 29.368 -6.571 1.00 91.31 261 ALA A C 1
ATOM 1985 O O . ALA A 1 261 ? -5.514 29.520 -5.355 1.00 91.31 261 ALA A O 1
ATOM 1986 N N . VAL A 1 262 ? -4.224 29.518 -7.161 1.00 90.88 262 VAL A N 1
ATOM 1987 C CA . VAL A 1 262 ? -3.027 29.998 -6.455 1.00 90.88 262 VAL A CA 1
ATOM 1988 C C . VAL A 1 262 ? -3.072 31.523 -6.415 1.00 90.88 262 VAL A C 1
ATOM 1990 O O . VAL A 1 262 ? -2.941 32.180 -7.449 1.00 90.88 262 VAL A O 1
ATOM 1993 N N . THR A 1 263 ? -3.234 32.113 -5.230 1.00 93.00 263 THR A N 1
ATOM 1994 C CA . THR A 1 263 ? -3.479 33.561 -5.095 1.00 93.00 263 THR A CA 1
ATOM 1995 C C . THR A 1 263 ? -2.228 34.375 -4.795 1.00 93.00 263 THR A C 1
ATOM 1997 O O . THR A 1 263 ? -2.158 35.548 -5.152 1.00 93.00 263 THR A O 1
ATOM 2000 N N . ASP A 1 264 ? -1.248 33.790 -4.105 1.00 94.06 264 ASP A N 1
ATOM 2001 C CA . ASP A 1 264 ? -0.046 34.495 -3.665 1.00 94.06 264 ASP A CA 1
ATOM 2002 C C . ASP A 1 264 ? 1.134 33.529 -3.518 1.00 94.06 264 ASP A C 1
ATOM 2004 O O . ASP A 1 264 ? 0.976 32.392 -3.075 1.00 94.06 264 ASP A O 1
ATOM 2008 N N . GLY A 1 265 ? 2.355 34.012 -3.741 1.00 91.00 265 GLY A N 1
ATOM 2009 C CA . GLY A 1 265 ? 3.540 33.347 -3.207 1.00 91.00 265 GLY A CA 1
ATOM 2010 C C . GLY A 1 265 ? 3.751 33.702 -1.738 1.00 91.00 265 GLY A C 1
ATOM 2011 O O . GLY A 1 265 ? 3.561 34.848 -1.328 1.00 91.00 265 GLY A O 1
ATOM 2012 N N . ILE A 1 266 ? 4.206 32.748 -0.931 1.00 88.88 266 ILE A N 1
ATOM 2013 C CA . ILE A 1 266 ? 4.522 32.953 0.484 1.00 88.88 266 ILE A CA 1
ATOM 2014 C C . ILE A 1 266 ? 6.032 32.970 0.685 1.00 88.88 266 ILE A C 1
ATOM 2016 O O . ILE A 1 266 ? 6.749 32.058 0.278 1.00 88.88 266 ILE A O 1
ATOM 2020 N N . TYR A 1 267 ? 6.526 33.993 1.377 1.00 88.56 267 TYR A N 1
ATOM 2021 C CA . TYR A 1 267 ? 7.904 34.048 1.842 1.00 88.56 267 TYR A CA 1
ATOM 2022 C C . TYR A 1 267 ? 7.995 34.414 3.317 1.00 88.56 267 TYR A C 1
ATOM 2024 O O . TYR A 1 267 ? 7.224 35.213 3.846 1.00 88.56 267 TYR A O 1
ATOM 2032 N N . GLY A 1 268 ? 8.987 33.856 4.005 1.00 82.31 268 GLY A N 1
ATOM 2033 C CA . GLY A 1 268 ? 9.265 34.242 5.385 1.00 82.31 268 GLY A CA 1
ATOM 2034 C C . GLY A 1 268 ? 8.152 33.875 6.375 1.00 82.31 268 GLY A C 1
ATOM 2035 O O . GLY A 1 268 ? 7.975 34.592 7.362 1.00 82.31 268 GLY A O 1
ATOM 2036 N N . GLY A 1 269 ? 7.417 32.796 6.102 1.00 76.00 269 GLY A N 1
ATOM 2037 C CA . GLY A 1 269 ? 6.357 32.196 6.915 1.00 76.00 269 GLY A CA 1
ATOM 2038 C C . GLY A 1 269 ? 4.970 32.813 6.725 1.00 76.00 269 GLY A C 1
ATOM 2039 O O . GLY A 1 269 ? 3.974 32.101 6.768 1.00 76.00 269 GLY A O 1
ATOM 2040 N N . SER A 1 270 ? 4.879 34.129 6.513 1.00 81.44 270 SER A N 1
ATOM 2041 C CA . SER A 1 270 ? 3.578 34.816 6.432 1.00 81.44 270 SER A CA 1
ATOM 2042 C C . SER A 1 270 ? 3.514 35.999 5.469 1.00 81.44 270 SER A C 1
ATOM 2044 O O . SER A 1 270 ? 2.438 36.575 5.299 1.00 81.44 270 SER A O 1
ATOM 2046 N N . TYR A 1 271 ? 4.624 36.392 4.835 1.00 88.69 271 TYR A N 1
ATOM 2047 C CA . TYR A 1 271 ? 4.589 37.489 3.873 1.00 88.69 271 TYR A CA 1
ATOM 2048 C C . TYR A 1 271 ? 4.077 36.982 2.531 1.00 88.69 271 TYR A C 1
ATOM 2050 O O . TYR A 1 271 ? 4.605 36.017 1.983 1.00 88.69 271 TYR A O 1
ATOM 2058 N N . ARG A 1 272 ? 3.062 37.666 2.005 1.00 91.94 272 ARG A N 1
ATOM 2059 C CA . ARG A 1 272 ? 2.487 37.392 0.689 1.00 91.94 272 ARG A CA 1
ATOM 2060 C C . ARG A 1 272 ? 3.226 38.174 -0.387 1.00 91.94 272 ARG A C 1
ATOM 2062 O O . ARG A 1 272 ? 3.677 39.299 -0.153 1.00 91.94 272 ARG A O 1
ATOM 2069 N N . SER A 1 273 ? 3.362 37.570 -1.555 1.00 90.38 273 SER A N 1
ATOM 2070 C CA . SER A 1 273 ? 3.947 38.175 -2.737 1.00 90.38 273 SER A CA 1
ATOM 2071 C C . SER A 1 273 ? 3.006 37.993 -3.915 1.00 90.38 273 SER A C 1
ATOM 2073 O O . SER A 1 273 ? 2.790 36.881 -4.373 1.00 90.38 273 SER A O 1
ATOM 2075 N N . GLU A 1 274 ? 2.526 39.115 -4.441 1.00 91.44 274 GLU A N 1
ATOM 2076 C CA . GLU A 1 274 ? 1.681 39.175 -5.641 1.00 91.44 274 GLU A CA 1
ATOM 2077 C C . GLU A 1 274 ? 2.496 39.071 -6.945 1.00 91.44 274 GLU A C 1
ATOM 2079 O O . GLU A 1 274 ? 1.949 39.209 -8.032 1.00 91.44 274 GLU A O 1
ATOM 2084 N N . SER A 1 275 ? 3.823 38.923 -6.865 1.00 87.69 275 SER A N 1
ATOM 2085 C CA . SER A 1 275 ? 4.706 39.006 -8.044 1.00 87.69 275 SER A CA 1
ATOM 2086 C C . SER A 1 275 ? 5.760 37.908 -8.120 1.00 87.69 275 SER A C 1
ATOM 2088 O O . SER A 1 275 ? 6.565 37.900 -9.049 1.00 87.69 275 SER A O 1
ATOM 2090 N N . TYR A 1 276 ? 5.821 37.026 -7.123 1.00 86.69 276 TYR A N 1
ATOM 2091 C CA . TYR A 1 276 ? 6.802 35.949 -7.073 1.00 86.69 276 TYR A CA 1
ATOM 2092 C C . TYR A 1 276 ? 6.202 34.718 -6.426 1.00 86.69 276 TYR A C 1
ATOM 2094 O O . TYR A 1 276 ? 5.615 34.825 -5.351 1.00 86.69 276 TYR A O 1
ATOM 2102 N N . ARG A 1 277 ? 6.445 33.561 -7.035 1.00 83.62 277 ARG A N 1
ATOM 2103 C CA . ARG A 1 277 ? 6.234 32.258 -6.403 1.00 83.62 277 ARG A CA 1
ATOM 2104 C C . ARG A 1 277 ? 7.531 31.711 -5.827 1.00 83.62 277 ARG A C 1
ATOM 2106 O O . ARG A 1 277 ? 8.624 32.164 -6.183 1.00 83.62 277 ARG A O 1
ATOM 2113 N N . TYR A 1 278 ? 7.393 30.742 -4.931 1.00 82.19 278 TYR A N 1
ATOM 2114 C CA . TYR A 1 278 ? 8.488 30.230 -4.126 1.00 82.19 278 TYR A CA 1
ATOM 2115 C C . TYR A 1 278 ? 8.393 28.721 -3.954 1.00 82.19 278 TYR A C 1
ATOM 2117 O O . TYR A 1 278 ? 7.335 28.222 -3.589 1.00 82.19 278 TYR A O 1
ATOM 2125 N N . CYS A 1 279 ? 9.521 28.039 -4.146 1.00 83.69 279 CYS A N 1
ATOM 2126 C CA . CYS A 1 279 ? 9.749 26.617 -3.869 1.00 83.69 279 CYS A CA 1
ATOM 2127 C C . CYS A 1 279 ? 8.913 25.584 -4.636 1.00 83.69 279 CYS A C 1
ATOM 2129 O O . CYS A 1 279 ? 9.336 24.438 -4.679 1.00 83.69 279 CYS A O 1
ATOM 2131 N N . LEU A 1 280 ? 7.763 25.944 -5.200 1.00 85.50 280 LEU A N 1
ATOM 2132 C CA . LEU A 1 280 ? 6.847 25.025 -5.875 1.00 85.50 280 LEU A CA 1
ATOM 2133 C C . LEU A 1 280 ? 6.658 25.444 -7.328 1.00 85.50 280 LEU A C 1
ATOM 2135 O O . LEU A 1 280 ? 6.497 26.639 -7.611 1.00 85.50 280 LEU A O 1
ATOM 2139 N N . ASP A 1 281 ? 6.688 24.475 -8.234 1.00 86.31 281 ASP A N 1
ATOM 2140 C CA . ASP A 1 281 ? 6.553 24.685 -9.677 1.00 86.31 281 ASP A CA 1
ATOM 2141 C C . ASP A 1 281 ? 5.363 23.969 -10.320 1.00 86.31 281 ASP A C 1
ATOM 2143 O O . ASP A 1 281 ? 4.958 24.358 -11.412 1.00 86.31 281 ASP A O 1
ATOM 2147 N N . ARG A 1 282 ? 4.735 23.030 -9.611 1.00 86.19 282 ARG A N 1
ATOM 2148 C CA . ARG A 1 282 ? 3.480 22.388 -10.014 1.00 86.19 282 ARG A CA 1
ATOM 2149 C C . ARG A 1 282 ? 2.625 22.060 -8.794 1.00 86.19 282 ARG A C 1
ATOM 2151 O O . ARG A 1 282 ? 3.160 21.694 -7.746 1.00 86.19 282 ARG A O 1
ATOM 2158 N N . VAL A 1 283 ? 1.311 22.187 -8.951 1.00 83.19 283 VAL A N 1
ATOM 2159 C CA . VAL A 1 283 ? 0.301 21.750 -7.979 1.00 83.19 283 VAL A CA 1
ATOM 2160 C C . VAL A 1 283 ? -0.770 20.964 -8.730 1.00 83.19 283 VAL A C 1
ATOM 2162 O O . VAL A 1 283 ? -1.258 21.446 -9.749 1.00 83.19 283 VAL A O 1
ATOM 2165 N N . VAL A 1 284 ? -1.112 19.774 -8.250 1.00 80.94 284 VAL A N 1
ATOM 2166 C CA . VAL A 1 284 ? -2.206 18.946 -8.771 1.00 80.94 284 VAL A CA 1
ATOM 2167 C C . VAL A 1 284 ? -3.243 18.798 -7.665 1.00 80.94 284 VAL A C 1
ATOM 2169 O O . VAL A 1 284 ? -2.879 18.492 -6.531 1.00 80.94 284 VAL A O 1
ATOM 2172 N N . ALA A 1 285 ? -4.505 19.056 -7.984 1.00 78.44 285 ALA A N 1
ATOM 2173 C CA . ALA A 1 285 ? -5.637 18.723 -7.130 1.00 78.44 285 ALA A CA 1
ATOM 2174 C C . ALA A 1 285 ? -6.418 17.576 -7.746 1.00 78.44 285 ALA A C 1
ATOM 2176 O O . ALA A 1 285 ? -6.681 17.580 -8.949 1.00 78.44 285 ALA A O 1
ATOM 2177 N N . GLU A 1 286 ? -6.830 16.650 -6.896 1.00 79.00 286 GLU A N 1
ATOM 2178 C CA . GLU A 1 286 ? -7.747 15.583 -7.256 1.00 79.00 286 GLU A CA 1
ATOM 2179 C C . GLU A 1 286 ? -9.045 15.778 -6.482 1.00 79.00 286 GLU A C 1
ATOM 2181 O O . GLU A 1 286 ? -9.041 16.112 -5.290 1.00 79.00 286 GLU A O 1
ATOM 2186 N N . ARG A 1 287 ? -10.153 15.583 -7.190 1.00 80.00 287 ARG A N 1
ATOM 2187 C CA . ARG A 1 287 ? -11.479 15.491 -6.605 1.00 80.00 287 ARG A CA 1
ATOM 2188 C C . ARG A 1 287 ? -12.135 14.196 -7.050 1.00 80.00 287 ARG A C 1
ATOM 2190 O O . ARG A 1 287 ? -12.222 13.914 -8.246 1.00 80.00 287 ARG A O 1
ATOM 2197 N N . GLU A 1 288 ? -12.648 13.448 -6.095 1.00 76.25 288 GLU A N 1
ATOM 2198 C CA . GLU A 1 288 ? -13.531 12.321 -6.316 1.00 76.25 288 GLU A CA 1
ATOM 2199 C C . GLU A 1 288 ? -14.975 12.807 -6.180 1.00 76.25 288 GLU A C 1
ATOM 2201 O O . GLU A 1 288 ? -15.352 13.483 -5.221 1.00 76.25 288 GLU A O 1
ATOM 2206 N N . TYR A 1 289 ? -15.824 12.488 -7.153 1.00 65.25 289 TYR A N 1
ATOM 2207 C CA . TYR A 1 289 ? -17.261 12.614 -6.953 1.00 65.25 289 TYR A CA 1
ATOM 2208 C C . TYR A 1 289 ? -17.951 11.312 -7.302 1.00 65.25 289 TYR A C 1
ATOM 2210 O O . TYR A 1 289 ? -17.753 10.716 -8.361 1.00 65.25 289 TYR A O 1
ATOM 2218 N N . GLU A 1 290 ? -18.818 10.880 -6.392 1.00 56.22 290 GLU A N 1
ATOM 2219 C CA . GLU A 1 290 ? -19.706 9.766 -6.654 1.00 56.22 290 GLU A CA 1
ATOM 2220 C C . GLU A 1 290 ? -20.689 10.167 -7.753 1.00 56.22 290 GLU A C 1
ATOM 2222 O O . GLU A 1 290 ? -21.635 10.943 -7.546 1.00 56.22 290 GLU A O 1
ATOM 2227 N N . VAL A 1 291 ? -20.494 9.617 -8.949 1.00 54.62 291 VAL A N 1
ATOM 2228 C CA . VAL A 1 291 ? -21.500 9.718 -9.995 1.00 54.62 291 VAL A CA 1
ATOM 2229 C C . VAL A 1 291 ? -22.598 8.738 -9.643 1.00 54.62 291 VAL A C 1
ATOM 2231 O O . VAL A 1 291 ? -22.582 7.564 -10.005 1.00 54.62 291 VAL A O 1
ATOM 2234 N N . SER A 1 292 ? -23.600 9.238 -8.924 1.00 49.53 292 SER A N 1
ATOM 2235 C CA . SER A 1 292 ? -24.876 8.538 -8.839 1.00 49.53 292 SER A CA 1
ATOM 2236 C C . SER A 1 292 ? -25.452 8.443 -10.255 1.00 49.53 292 SER A C 1
ATOM 2238 O O . SER A 1 292 ? -26.028 9.392 -10.797 1.00 49.53 292 SER A O 1
ATOM 2240 N N . VAL A 1 293 ? -25.254 7.293 -10.898 1.00 54.72 293 VAL A N 1
ATOM 2241 C CA . VAL A 1 293 ? -25.908 6.979 -12.164 1.00 54.72 293 VAL A CA 1
ATOM 2242 C C . VAL A 1 293 ? -27.403 6.969 -11.866 1.00 54.72 293 VAL A C 1
ATOM 2244 O O . VAL A 1 293 ? -27.931 6.066 -11.221 1.00 54.72 293 VAL A O 1
ATOM 2247 N N . TYR A 1 294 ? -28.083 8.047 -12.262 1.00 47.72 294 TYR A N 1
ATOM 2248 C CA . TYR A 1 294 ? -29.527 8.187 -12.130 1.00 47.72 294 TYR A CA 1
ATOM 2249 C C . TYR A 1 294 ? -30.198 7.171 -13.062 1.00 47.72 294 TYR A C 1
ATOM 2251 O O . TYR A 1 294 ? -30.593 7.486 -14.189 1.00 47.72 294 TYR A O 1
ATOM 2259 N N . ASP A 1 295 ? -30.341 5.942 -12.576 1.00 50.84 295 ASP A N 1
ATOM 2260 C CA . ASP A 1 295 ? -31.176 4.919 -13.181 1.00 50.84 295 ASP A CA 1
ATOM 2261 C C . ASP A 1 295 ? -32.628 5.380 -13.063 1.00 50.84 295 ASP A C 1
ATOM 2263 O O . ASP A 1 295 ? -33.296 5.254 -12.035 1.00 50.84 295 ASP A O 1
ATOM 2267 N N . GLY A 1 296 ? -33.092 6.028 -14.128 1.00 53.84 296 GLY A N 1
ATOM 2268 C CA . GLY A 1 296 ? -34.419 6.606 -14.215 1.00 53.84 296 GLY A CA 1
ATOM 2269 C C . GLY A 1 296 ? -35.514 5.629 -13.780 1.00 53.84 296 GLY A C 1
ATOM 2270 O O . GLY A 1 296 ? -35.752 4.611 -14.424 1.00 53.84 296 GLY A O 1
ATOM 2271 N N . GLU A 1 297 ? -36.235 6.050 -12.742 1.00 51.94 297 GLU A N 1
ATOM 2272 C CA . GLU A 1 297 ? -37.558 5.585 -12.320 1.00 51.94 297 GLU A CA 1
ATOM 2273 C C . GLU A 1 297 ? -37.640 4.170 -11.715 1.00 51.94 297 GLU A C 1
ATOM 2275 O O . GLU A 1 297 ? -38.163 3.234 -12.321 1.00 51.94 297 GLU A O 1
ATOM 2280 N N . SER A 1 298 ? -37.335 4.058 -10.419 1.00 45.72 298 SER A N 1
ATOM 2281 C CA . SER A 1 298 ? -38.101 3.158 -9.548 1.00 45.72 298 SER A CA 1
ATOM 2282 C C . SER A 1 298 ? -38.610 3.886 -8.304 1.00 45.72 298 SER A C 1
ATOM 2284 O O . SER A 1 298 ? -37.933 3.998 -7.286 1.00 45.72 298 SER A O 1
ATOM 2286 N N . GLU A 1 299 ? -39.850 4.370 -8.383 1.00 56.34 299 GLU A N 1
ATOM 2287 C CA . GLU A 1 299 ? -40.659 4.640 -7.198 1.00 56.34 299 GLU A CA 1
ATOM 2288 C C . GLU A 1 299 ? -40.898 3.314 -6.454 1.00 56.34 299 GLU A C 1
ATOM 2290 O O . GLU A 1 299 ? -41.675 2.487 -6.932 1.00 56.34 299 GLU A O 1
ATOM 2295 N N . ALA A 1 300 ? -40.231 3.106 -5.315 1.00 50.53 300 ALA A N 1
ATOM 2296 C CA . ALA A 1 300 ? -40.816 2.583 -4.072 1.00 50.53 300 ALA A CA 1
ATOM 2297 C C . ALA A 1 300 ? -39.728 2.148 -3.074 1.00 50.53 300 ALA A C 1
ATOM 2299 O O . ALA A 1 300 ? -39.138 1.084 -3.216 1.00 50.53 300 ALA A O 1
ATOM 2300 N N . ASP A 1 301 ? -39.567 2.960 -2.029 1.00 55.09 301 ASP A N 1
ATOM 2301 C CA . ASP A 1 301 ? -39.629 2.517 -0.630 1.00 55.09 301 ASP A CA 1
ATOM 2302 C C . ASP A 1 301 ? -38.862 1.227 -0.286 1.00 55.09 301 ASP A C 1
ATOM 2304 O O . ASP A 1 301 ? -39.421 0.132 -0.200 1.00 55.09 301 ASP A O 1
ATOM 2308 N N . GLY A 1 302 ? -37.569 1.396 -0.036 1.00 46.72 302 GLY A N 1
ATOM 2309 C CA . GLY A 1 302 ? -36.739 0.433 0.665 1.00 46.72 302 GLY A CA 1
ATOM 2310 C C . GLY A 1 302 ? -35.546 1.177 1.227 1.00 46.72 302 GLY A C 1
ATOM 2311 O O . GLY A 1 302 ? -34.544 1.300 0.538 1.00 46.72 302 GLY A O 1
ATOM 2312 N N . GLY A 1 303 ? -35.679 1.730 2.437 1.00 43.50 303 GLY A N 1
ATOM 2313 C CA . GLY A 1 303 ? -34.512 2.174 3.189 1.00 43.50 303 GLY A CA 1
ATOM 2314 C C . GLY A 1 303 ? -33.578 0.979 3.305 1.00 43.50 303 GLY A C 1
ATOM 2315 O O . GLY A 1 303 ? -33.921 0.001 3.969 1.00 43.50 303 GLY A O 1
ATOM 2316 N N . SER A 1 304 ? -32.464 1.015 2.580 1.00 50.44 304 SER A N 1
ATOM 2317 C CA . SER A 1 304 ? -31.327 0.180 2.908 1.00 50.44 304 SER A CA 1
ATOM 2318 C C . SER A 1 304 ? -30.923 0.629 4.300 1.00 50.44 304 SER A C 1
ATOM 2320 O O . SER A 1 304 ? -30.362 1.709 4.467 1.00 50.44 304 SER A O 1
ATOM 2322 N N . ASP A 1 305 ? -31.314 -0.152 5.307 1.00 49.00 305 ASP A N 1
ATOM 2323 C CA . ASP A 1 305 ? -30.569 -0.198 6.555 1.00 49.00 305 ASP A CA 1
ATOM 2324 C C . ASP A 1 305 ? -29.119 -0.418 6.109 1.00 49.00 305 ASP A C 1
ATOM 2326 O O . ASP A 1 305 ? -28.767 -1.517 5.677 1.00 49.00 305 ASP A O 1
ATOM 2330 N N . HIS A 1 306 ? -28.329 0.658 6.063 1.00 49.31 306 HIS A N 1
ATOM 2331 C CA . HIS A 1 306 ? -26.885 0.563 5.949 1.00 49.31 306 HIS A CA 1
ATOM 2332 C C . HIS A 1 306 ? -26.464 -0.124 7.239 1.00 49.31 306 HIS A C 1
ATOM 2334 O O . HIS A 1 306 ? -26.352 0.501 8.292 1.00 49.31 306 HIS A O 1
ATOM 2340 N N . GLU A 1 307 ? -26.416 -1.451 7.178 1.00 58.31 307 GLU A N 1
ATOM 2341 C CA . GLU A 1 307 ? -25.914 -2.292 8.244 1.00 58.31 307 GLU A CA 1
ATOM 2342 C C . GLU A 1 307 ? -24.472 -1.840 8.451 1.00 58.31 307 GLU A C 1
ATOM 2344 O O . GLU A 1 307 ? -23.622 -2.029 7.586 1.00 58.31 307 GLU A O 1
ATOM 2349 N N . VAL A 1 308 ? -24.253 -1.093 9.532 1.00 62.88 308 VAL A N 1
ATOM 2350 C CA . VAL A 1 308 ? -22.973 -0.456 9.834 1.00 62.88 308 VAL A CA 1
ATOM 2351 C C . VAL A 1 308 ? -21.907 -1.545 9.826 1.00 62.88 308 VAL A C 1
ATOM 2353 O O . VAL A 1 308 ? -22.100 -2.593 10.452 1.00 62.88 308 VAL A O 1
ATOM 2356 N N . ALA A 1 309 ? -20.831 -1.317 9.072 1.00 78.06 309 ALA A N 1
ATOM 2357 C CA . ALA A 1 309 ? -19.795 -2.295 8.753 1.00 78.06 309 ALA A CA 1
ATOM 2358 C C . ALA A 1 309 ? -19.117 -2.833 10.022 1.00 78.06 309 ALA A C 1
ATOM 2360 O O . ALA A 1 309 ? -18.106 -2.323 10.500 1.00 78.06 309 ALA A O 1
ATOM 2361 N N . THR A 1 310 ? -19.726 -3.856 10.614 1.00 87.75 310 THR A N 1
ATOM 2362 C CA . THR A 1 310 ? -19.295 -4.434 11.880 1.00 87.75 310 THR A CA 1
ATOM 2363 C C . THR A 1 310 ? -18.256 -5.504 11.599 1.00 87.75 310 THR A C 1
ATOM 2365 O O . THR A 1 310 ? -18.542 -6.523 10.967 1.00 87.75 310 THR A O 1
ATOM 2368 N N . LEU A 1 311 ? -17.058 -5.320 12.139 1.00 89.25 311 LEU A N 1
ATOM 2369 C CA . LEU A 1 311 ? -15.987 -6.294 12.058 1.00 89.25 311 LEU A CA 1
ATOM 2370 C C . LEU A 1 311 ? -16.144 -7.345 13.165 1.00 89.25 311 LEU A C 1
ATOM 2372 O O . LEU A 1 311 ? -15.702 -7.171 14.308 1.00 89.25 311 LEU A O 1
ATOM 2376 N N . GLU A 1 312 ? -16.796 -8.455 12.827 1.00 93.12 312 GLU A N 1
ATOM 2377 C CA . GLU A 1 312 ? -16.972 -9.605 13.717 1.00 93.12 312 GLU A CA 1
ATOM 2378 C C . GLU A 1 312 ? -15.716 -10.486 13.713 1.00 93.12 312 GLU A C 1
ATOM 2380 O O . GLU A 1 312 ? -15.431 -11.214 12.763 1.00 93.12 312 GLU A O 1
ATOM 2385 N N . LEU A 1 313 ? -14.975 -10.483 14.821 1.00 89.50 313 LEU A N 1
ATOM 2386 C CA . LEU A 1 313 ? -13.728 -11.240 14.959 1.00 89.50 313 LEU A CA 1
ATOM 2387 C C . LEU A 1 313 ? -13.967 -12.674 15.485 1.00 89.50 313 LEU A C 1
ATOM 2389 O O . LEU A 1 313 ? -13.028 -13.402 15.809 1.00 89.50 313 LEU A O 1
ATOM 2393 N N . GLY A 1 314 ? -15.233 -13.086 15.606 1.00 83.69 314 GLY A N 1
ATOM 2394 C CA . GLY A 1 314 ? -15.662 -14.385 16.133 1.00 83.69 314 GLY A CA 1
ATOM 2395 C C . GLY A 1 314 ? -15.552 -14.487 17.657 1.00 83.69 314 GLY A C 1
ATOM 2396 O O . GLY A 1 314 ? -14.745 -13.805 18.269 1.00 83.69 314 GLY A O 1
ATOM 2397 N N . ALA A 1 315 ? -16.338 -15.351 18.305 1.00 83.44 315 ALA A N 1
ATOM 2398 C CA . ALA A 1 315 ? -16.306 -15.541 19.765 1.00 83.44 315 ALA A CA 1
ATOM 2399 C C . ALA A 1 315 ? -15.018 -16.238 20.248 1.00 83.44 315 ALA A C 1
ATOM 2401 O O . ALA A 1 315 ? -14.356 -16.922 19.469 1.00 83.44 315 ALA A O 1
ATOM 2402 N N . ASP A 1 316 ? -14.639 -16.048 21.517 1.00 81.06 316 ASP A N 1
ATOM 2403 C CA . ASP A 1 316 ? -13.474 -16.730 22.101 1.00 81.06 316 ASP A CA 1
ATOM 2404 C C . ASP A 1 316 ? -13.730 -18.232 22.257 1.00 81.06 316 ASP A C 1
ATOM 2406 O O . ASP A 1 316 ? -14.796 -18.647 22.715 1.00 81.06 316 ASP A O 1
ATOM 2410 N N . GLU A 1 317 ? -12.715 -19.041 21.966 1.00 83.81 317 GLU A N 1
ATOM 2411 C CA . GLU A 1 317 ? -12.693 -20.462 22.313 1.00 83.81 317 GLU A CA 1
ATOM 2412 C C . GLU A 1 317 ? -11.920 -20.725 23.615 1.00 83.81 317 GLU A C 1
ATOM 2414 O O . GLU A 1 317 ? -12.193 -21.708 24.310 1.00 83.81 317 GLU A O 1
ATOM 2419 N N . GLU A 1 318 ? -10.952 -19.863 23.961 1.00 87.88 318 GLU A N 1
ATOM 2420 C CA . GLU A 1 318 ? -10.044 -20.073 25.092 1.00 87.88 318 GLU A CA 1
ATOM 2421 C C . GLU A 1 318 ? -9.663 -18.772 25.827 1.00 87.88 318 GLU A C 1
ATOM 2423 O O . GLU A 1 318 ? -9.260 -17.788 25.211 1.00 87.88 318 GLU A O 1
ATOM 2428 N N . GLY A 1 319 ? -9.658 -18.801 27.166 1.00 89.62 319 GLY A N 1
ATOM 2429 C CA . GLY A 1 319 ? -9.006 -17.788 28.007 1.00 89.62 319 GLY A CA 1
ATOM 2430 C C . GLY A 1 319 ? -7.577 -18.190 28.398 1.00 89.62 319 GLY A C 1
ATOM 2431 O O . GLY A 1 319 ? -7.353 -19.241 29.008 1.00 89.62 319 GLY A O 1
ATOM 2432 N N . GLN A 1 320 ? -6.582 -17.357 28.083 1.00 90.69 320 GLN A N 1
ATOM 2433 C CA . GLN A 1 320 ? -5.181 -17.569 28.461 1.00 90.69 320 GLN A CA 1
ATOM 2434 C C . GLN A 1 320 ? -4.822 -16.811 29.740 1.00 90.69 320 GLN A C 1
ATOM 2436 O O . GLN A 1 320 ? -4.964 -15.594 29.808 1.00 90.69 320 GLN A O 1
ATOM 2441 N N . SER A 1 321 ? -4.288 -17.521 30.739 1.00 88.38 321 SER A N 1
ATOM 2442 C CA . SER A 1 321 ? -3.809 -16.918 31.988 1.00 88.38 321 SER A CA 1
ATOM 2443 C C . SER A 1 321 ? -2.494 -17.550 32.459 1.00 88.38 321 SER A C 1
ATOM 2445 O O . SER A 1 321 ? -2.435 -18.762 32.693 1.00 88.38 321 SER A O 1
ATOM 2447 N N . TRP A 1 322 ? -1.454 -16.742 32.665 1.00 88.19 322 TRP A N 1
ATOM 2448 C CA . TRP A 1 322 ? -0.231 -17.122 33.385 1.00 88.19 322 TRP A CA 1
ATOM 2449 C C . TRP A 1 322 ? 0.389 -15.898 34.076 1.00 88.19 322 TRP A C 1
ATOM 2451 O O . TRP A 1 322 ? 0.031 -14.764 33.793 1.00 88.19 322 TRP A O 1
ATOM 2461 N N . SER A 1 323 ? 1.331 -16.109 35.000 1.00 82.38 323 SER A N 1
ATOM 2462 C CA . SER A 1 323 ? 1.853 -15.044 35.880 1.00 82.38 323 SER A CA 1
ATOM 2463 C C . SER A 1 323 ? 2.689 -13.948 35.198 1.00 82.38 323 SER A C 1
ATOM 2465 O O . SER A 1 323 ? 3.045 -12.982 35.854 1.00 82.38 323 SER A O 1
ATOM 2467 N N . SER A 1 324 ? 3.060 -14.139 33.937 1.00 85.31 324 SER A N 1
ATOM 2468 C CA . SER A 1 324 ? 3.804 -13.210 33.069 1.00 85.31 324 SER A CA 1
ATOM 2469 C C . SER A 1 324 ? 2.984 -12.771 31.846 1.00 85.31 324 SER A C 1
ATOM 2471 O O . SER A 1 324 ? 3.513 -12.725 30.740 1.00 85.31 324 SER A O 1
ATOM 2473 N N . LEU A 1 325 ? 1.660 -12.667 31.987 1.00 89.44 325 LEU A N 1
ATOM 2474 C CA . LEU A 1 325 ? 0.785 -12.118 30.950 1.00 89.44 325 LEU A CA 1
ATOM 2475 C C . LEU A 1 325 ? 0.374 -10.708 31.377 1.00 89.44 325 LEU A C 1
ATOM 2477 O O . LEU A 1 325 ? -0.755 -10.477 31.796 1.00 89.44 325 LEU A O 1
ATOM 2481 N N . ASP A 1 326 ? 1.359 -9.821 31.389 1.00 93.75 326 ASP A N 1
ATOM 2482 C CA . ASP A 1 326 ? 1.280 -8.423 31.813 1.00 93.75 326 ASP A CA 1
ATOM 2483 C C . ASP A 1 326 ? 1.475 -7.439 30.644 1.00 93.75 326 ASP A C 1
ATOM 2485 O O . ASP A 1 326 ? 1.237 -6.240 30.799 1.00 93.75 326 ASP A O 1
ATOM 2489 N N . ASP A 1 327 ? 1.846 -7.949 29.465 1.00 96.12 327 ASP A N 1
ATOM 2490 C CA . ASP A 1 327 ? 2.019 -7.167 28.242 1.00 96.12 327 ASP A CA 1
ATOM 2491 C C . ASP A 1 327 ? 0.672 -6.846 27.556 1.00 96.12 327 ASP A C 1
ATOM 2493 O O . ASP A 1 327 ? -0.220 -7.704 27.523 1.00 96.12 327 ASP A O 1
ATOM 2497 N N . PRO A 1 328 ? 0.518 -5.654 26.939 1.00 96.44 328 PRO A N 1
ATOM 2498 C CA . PRO A 1 328 ? -0.688 -5.294 26.195 1.00 96.44 328 PRO A CA 1
ATOM 2499 C C . PRO A 1 328 ? -1.026 -6.309 25.098 1.00 96.44 328 PRO A C 1
ATOM 2501 O O . PRO A 1 328 ? -0.141 -6.868 24.446 1.00 96.44 328 PRO A O 1
ATOM 2504 N N . SER A 1 329 ? -2.315 -6.563 24.887 1.00 96.81 329 SER A N 1
ATOM 2505 C CA . SER A 1 329 ? -2.807 -7.483 23.855 1.00 96.81 329 SER A CA 1
ATOM 2506 C C . SER A 1 329 ? -4.092 -6.960 23.222 1.00 96.81 329 SER A C 1
ATOM 2508 O O . SER A 1 329 ? -4.869 -6.282 23.890 1.00 96.81 329 SER A O 1
ATOM 2510 N N . GLY A 1 330 ? -4.338 -7.284 21.956 1.00 96.56 330 GLY A N 1
ATOM 2511 C CA . GLY A 1 330 ? -5.456 -6.717 21.209 1.00 96.56 330 GLY A CA 1
ATOM 2512 C C . GLY A 1 330 ? -5.452 -7.079 19.729 1.00 96.56 330 GLY A C 1
ATOM 2513 O O . GLY A 1 330 ? -5.092 -8.201 19.368 1.00 96.56 330 GLY A O 1
ATOM 2514 N N . VAL A 1 331 ? -5.848 -6.136 18.877 1.00 96.56 331 VAL A N 1
ATOM 2515 C CA . VAL A 1 331 ? -6.015 -6.336 17.429 1.00 96.56 331 VAL A CA 1
ATOM 2516 C C . VAL A 1 331 ? -5.454 -5.139 16.668 1.00 96.56 331 VAL A C 1
ATOM 2518 O O . VAL A 1 331 ? -5.660 -3.994 17.071 1.00 96.56 331 VAL A O 1
ATOM 2521 N N . ARG A 1 332 ? -4.743 -5.420 15.575 1.00 97.19 332 ARG A N 1
ATOM 2522 C CA . ARG A 1 332 ? -4.321 -4.446 14.567 1.00 97.19 332 ARG A CA 1
ATOM 2523 C C . ARG A 1 332 ? -5.311 -4.470 13.411 1.00 97.19 332 ARG A C 1
ATOM 2525 O O . ARG A 1 332 ? -5.638 -5.548 12.910 1.00 97.19 332 ARG A O 1
ATOM 2532 N N . PHE A 1 333 ? -5.745 -3.300 12.973 1.00 95.88 333 PHE A N 1
ATOM 2533 C CA . PHE A 1 333 ? -6.700 -3.137 11.885 1.00 95.88 333 PHE A CA 1
ATOM 2534 C C . PHE A 1 333 ? -6.299 -1.978 10.972 1.00 95.88 333 PHE A C 1
ATOM 2536 O O . PHE A 1 333 ? -5.502 -1.133 11.370 1.00 95.88 333 PHE A O 1
ATOM 2543 N N . ARG A 1 334 ? -6.819 -1.964 9.751 1.00 95.12 334 ARG A N 1
ATOM 2544 C CA . ARG A 1 334 ? -6.716 -0.879 8.776 1.00 95.12 334 ARG A CA 1
ATOM 2545 C C . ARG A 1 334 ? -8.113 -0.299 8.571 1.00 95.12 334 ARG A C 1
ATOM 2547 O O . ARG A 1 334 ? -9.075 -1.063 8.524 1.00 95.12 334 ARG A O 1
ATOM 2554 N N . ALA A 1 335 ? -8.226 1.024 8.532 1.00 89.75 335 ALA A N 1
ATOM 2555 C CA . ALA A 1 335 ? -9.476 1.691 8.180 1.00 89.75 335 ALA A CA 1
ATOM 2556 C C . ALA A 1 335 ? -9.553 1.841 6.656 1.00 89.75 335 ALA A C 1
ATOM 2558 O O . ALA A 1 335 ? -8.565 2.233 6.046 1.00 89.75 335 ALA A O 1
ATOM 2559 N N . GLU A 1 336 ? -10.688 1.525 6.042 1.00 88.50 336 GLU A N 1
ATOM 2560 C CA . GLU A 1 336 ? -10.892 1.700 4.590 1.00 88.50 336 GLU A CA 1
ATOM 2561 C C . GLU A 1 336 ? -11.483 3.075 4.257 1.00 88.50 336 GLU A C 1
ATOM 2563 O O . GLU A 1 336 ? -11.288 3.596 3.166 1.00 88.50 336 GLU A O 1
ATOM 2568 N N . ALA A 1 337 ? -12.138 3.702 5.232 1.00 83.50 337 ALA A N 1
ATOM 2569 C CA . ALA A 1 337 ? -12.690 5.046 5.147 1.00 83.50 337 ALA A CA 1
ATOM 2570 C C . ALA A 1 337 ? -12.380 5.828 6.436 1.00 83.50 337 ALA A C 1
ATOM 2572 O O . ALA A 1 337 ? -12.021 5.216 7.448 1.00 83.50 337 ALA A O 1
ATOM 2573 N N . PRO A 1 338 ? -12.530 7.165 6.438 1.00 81.88 338 PRO A N 1
ATOM 2574 C CA . PRO A 1 338 ? -12.422 7.960 7.653 1.00 81.88 338 PRO A CA 1
ATOM 2575 C C . PRO A 1 338 ? -13.386 7.488 8.748 1.00 81.88 338 PRO A C 1
ATOM 2577 O O . PRO A 1 338 ? -14.588 7.365 8.517 1.00 81.88 338 PRO A O 1
ATOM 2580 N N . ILE A 1 339 ? -12.869 7.232 9.954 1.00 81.75 339 ILE A N 1
ATOM 2581 C CA . ILE A 1 339 ? -13.681 6.800 11.104 1.00 81.75 339 ILE A CA 1
ATOM 2582 C C . ILE A 1 339 ? -13.484 7.764 12.267 1.00 81.75 339 ILE A C 1
ATOM 2584 O O . ILE A 1 339 ? -12.382 7.904 12.797 1.00 81.75 339 ILE A O 1
ATOM 2588 N N . HIS A 1 340 ? -14.586 8.370 12.705 1.00 82.12 340 HIS A N 1
ATOM 2589 C CA . HIS A 1 340 ? -14.593 9.321 13.818 1.00 82.12 340 HIS A CA 1
ATOM 2590 C C . HIS A 1 340 ? -14.815 8.656 15.180 1.00 82.12 340 HIS A C 1
ATOM 2592 O O . HIS A 1 340 ? -14.379 9.166 16.210 1.00 82.12 340 HIS A O 1
ATOM 2598 N N . THR A 1 341 ? -15.554 7.544 15.227 1.00 80.81 341 THR A N 1
ATOM 2599 C CA . THR A 1 341 ? -15.877 6.843 16.478 1.00 80.81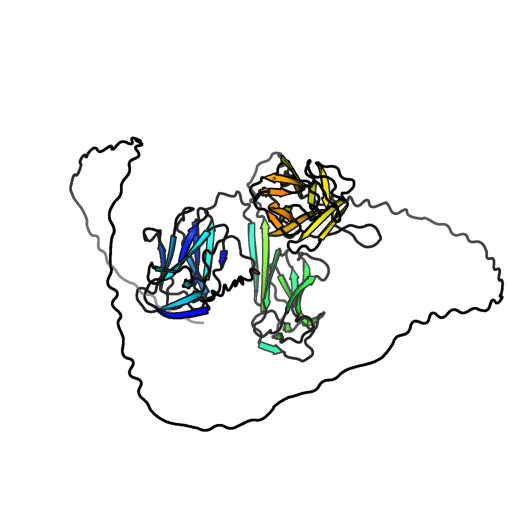 341 THR A CA 1
ATOM 2600 C C . THR A 1 341 ? -15.788 5.340 16.271 1.00 80.81 341 THR A C 1
ATOM 2602 O O . THR A 1 341 ? -16.251 4.805 15.266 1.00 80.81 341 THR A O 1
ATOM 2605 N N . LEU A 1 342 ? -15.177 4.661 17.242 1.00 85.69 342 LEU A N 1
ATOM 2606 C CA . LEU A 1 342 ? -14.969 3.217 17.224 1.00 85.69 342 LEU A CA 1
ATOM 2607 C C . LEU A 1 342 ? -15.592 2.594 18.474 1.00 85.69 342 LEU A C 1
ATOM 2609 O O . LEU A 1 342 ? -15.229 2.953 19.594 1.00 85.69 342 LEU A O 1
ATOM 2613 N N . GLU A 1 343 ? -16.495 1.638 18.312 1.00 90.31 343 GLU A N 1
ATOM 2614 C CA . GLU A 1 343 ? -16.991 0.791 19.391 1.00 90.31 343 GLU A CA 1
ATOM 2615 C C . GLU A 1 343 ? -16.303 -0.577 19.340 1.00 90.31 343 GLU A C 1
ATOM 2617 O O . GL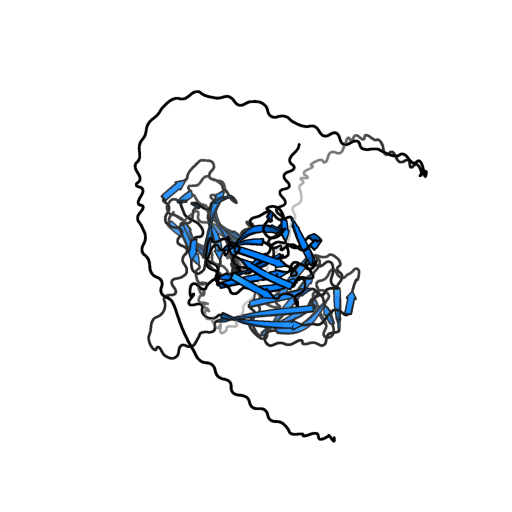U A 1 343 ? -16.341 -1.286 18.341 1.00 90.31 343 GLU A O 1
ATOM 2622 N N . CYS A 1 344 ? -15.686 -0.991 20.444 1.00 89.94 344 CYS A N 1
ATOM 2623 C CA . CYS A 1 344 ? -15.039 -2.294 20.563 1.00 89.94 344 CYS A CA 1
ATOM 2624 C C . CYS A 1 344 ? -15.740 -3.128 21.632 1.00 89.94 344 CYS A C 1
ATOM 2626 O O . CYS A 1 344 ? -16.016 -2.632 22.721 1.00 89.94 344 CYS A O 1
ATOM 2628 N N . ARG A 1 345 ? -15.966 -4.420 21.386 1.00 92.44 345 ARG A N 1
ATOM 2629 C CA . ARG A 1 345 ? -16.477 -5.343 22.409 1.00 92.44 345 ARG A CA 1
ATOM 2630 C C . ARG A 1 345 ? -15.349 -6.185 22.986 1.00 92.44 345 ARG A C 1
ATOM 2632 O O . ARG A 1 345 ? -14.602 -6.838 22.251 1.00 92.44 345 ARG A O 1
ATOM 2639 N N . LEU A 1 346 ? -15.240 -6.182 24.314 1.00 90.38 346 LEU A N 1
ATOM 2640 C CA . LEU A 1 346 ? -14.353 -7.096 25.020 1.00 90.38 346 LEU A CA 1
ATOM 2641 C C . LEU A 1 346 ? -14.868 -8.515 24.845 1.00 90.38 346 LEU A C 1
ATOM 2643 O O . LEU A 1 346 ? -16.042 -8.801 25.059 1.00 90.38 346 LEU A O 1
ATOM 2647 N N . SER A 1 347 ? -13.969 -9.419 24.507 1.00 91.31 347 SER A N 1
ATOM 2648 C CA . SER A 1 347 ? -14.324 -10.817 24.342 1.00 91.31 347 SER A CA 1
ATOM 2649 C C . SER A 1 347 ? -14.649 -11.490 25.680 1.00 91.31 347 SER A C 1
ATOM 2651 O O . SER A 1 347 ? -14.113 -11.123 26.731 1.00 91.31 347 SER A O 1
ATOM 2653 N N . ALA A 1 348 ? -15.575 -12.450 25.651 1.00 89.56 348 ALA A N 1
ATOM 2654 C CA . ALA A 1 348 ? -16.183 -13.032 26.848 1.00 89.56 348 ALA A CA 1
ATOM 2655 C C . ALA A 1 348 ? -15.205 -13.800 27.764 1.00 89.56 348 ALA A C 1
ATOM 2657 O O . ALA A 1 348 ? -15.504 -13.988 28.944 1.00 89.56 348 ALA A O 1
ATOM 2658 N N . GLU A 1 349 ? -14.044 -14.229 27.260 1.00 91.31 349 GLU A N 1
ATOM 2659 C CA . GLU A 1 349 ? -13.021 -14.916 28.061 1.00 91.31 349 GLU A CA 1
ATOM 2660 C C . GLU A 1 349 ? -11.932 -13.958 28.575 1.00 91.31 349 GLU A C 1
ATOM 2662 O O . GLU A 1 349 ? -11.031 -14.369 29.313 1.00 91.31 349 GLU A O 1
ATOM 2667 N N . SER A 1 350 ? -11.998 -12.672 28.218 1.00 90.31 350 SER A N 1
ATOM 2668 C CA . SER A 1 350 ? -11.068 -11.652 28.705 1.00 90.31 350 SER A CA 1
ATOM 2669 C C . SER A 1 350 ? -11.466 -11.143 30.087 1.00 90.31 350 SER A C 1
ATOM 2671 O O . SER A 1 350 ? -12.632 -10.881 30.362 1.00 90.31 350 SER A O 1
ATOM 2673 N N . GLY A 1 351 ? -10.498 -10.973 30.988 1.00 92.00 351 GLY A N 1
ATOM 2674 C CA . GLY A 1 351 ? -10.789 -10.553 32.358 1.00 92.00 351 GLY A CA 1
ATOM 2675 C C . GLY A 1 351 ? -9.593 -9.958 33.088 1.00 92.00 351 GLY A C 1
ATOM 2676 O O . GLY A 1 351 ? -8.446 -10.308 32.827 1.00 92.00 351 GLY A O 1
ATOM 2677 N N . GLY A 1 352 ? -9.865 -9.057 34.035 1.00 93.19 352 GLY A N 1
ATOM 2678 C CA . GLY A 1 352 ? -8.825 -8.344 34.786 1.00 93.19 352 GLY A CA 1
ATOM 2679 C C . GLY A 1 352 ? -8.162 -7.199 34.013 1.00 93.19 352 GLY A C 1
ATOM 2680 O O . GLY A 1 352 ? -7.177 -6.643 34.492 1.00 93.19 352 GLY A O 1
ATOM 2681 N N . LEU A 1 353 ? -8.696 -6.841 32.842 1.00 93.69 353 LEU A N 1
ATOM 2682 C CA . LEU A 1 353 ? -8.279 -5.672 32.076 1.00 93.69 353 LEU A CA 1
ATOM 2683 C C . LEU A 1 353 ? -8.665 -4.392 32.819 1.00 93.69 353 LEU A C 1
ATOM 2685 O O . LEU A 1 353 ? -9.710 -4.313 33.457 1.00 93.69 353 LEU A O 1
ATOM 2689 N N . THR A 1 354 ? -7.811 -3.378 32.736 1.00 95.38 354 THR A N 1
ATOM 2690 C CA . THR A 1 354 ? -8.058 -2.087 33.403 1.00 95.38 354 THR A CA 1
ATOM 2691 C C . THR A 1 354 ? -8.066 -0.919 32.434 1.00 95.38 354 THR A C 1
ATOM 2693 O O . THR A 1 354 ? -8.634 0.130 32.742 1.00 95.38 354 THR A O 1
ATOM 2696 N N . ARG A 1 355 ? -7.460 -1.093 31.258 1.00 94.69 355 ARG A N 1
ATOM 2697 C CA . ARG A 1 355 ? -7.281 -0.038 30.272 1.00 94.69 355 ARG A CA 1
ATOM 2698 C C . ARG A 1 355 ? -7.399 -0.588 28.855 1.00 94.69 355 ARG A C 1
ATOM 2700 O O . ARG A 1 355 ? -6.866 -1.657 28.574 1.00 94.69 355 ARG A O 1
ATOM 2707 N N . ALA A 1 356 ? -8.042 0.181 27.983 1.00 93.44 356 ALA A N 1
ATOM 2708 C CA . ALA A 1 356 ? -7.994 0.024 26.537 1.00 93.44 356 ALA A CA 1
ATOM 2709 C C . ALA A 1 356 ? -7.371 1.278 25.908 1.00 93.44 356 ALA A C 1
ATOM 2711 O O . ALA A 1 356 ? -7.597 2.395 26.382 1.00 93.44 356 ALA A O 1
ATOM 2712 N N . ARG A 1 357 ? -6.570 1.094 24.861 1.00 93.88 357 ARG A N 1
ATOM 2713 C CA . ARG A 1 357 ? -5.927 2.158 24.090 1.00 93.88 357 ARG A CA 1
ATOM 2714 C C . ARG A 1 357 ? -6.158 1.933 22.609 1.00 93.88 357 ARG A C 1
ATOM 2716 O O . ARG A 1 357 ? -6.001 0.808 22.147 1.00 93.88 357 ARG A O 1
ATOM 2723 N N . LEU A 1 358 ? -6.454 3.013 21.905 1.00 93.62 358 LEU A N 1
ATOM 2724 C CA . LEU A 1 358 ? -6.338 3.116 20.461 1.00 93.62 358 LEU A CA 1
ATOM 2725 C C . LEU A 1 358 ? -4.991 3.774 20.159 1.00 93.62 358 LEU A C 1
ATOM 2727 O O . LEU A 1 358 ? -4.705 4.855 20.684 1.00 93.62 358 LEU A O 1
ATOM 2731 N N . THR A 1 359 ? -4.155 3.110 19.373 1.00 93.06 359 THR A N 1
ATOM 2732 C CA . THR A 1 359 ? -2.850 3.623 18.950 1.00 93.06 359 THR A CA 1
ATOM 2733 C C . THR A 1 359 ? -2.739 3.620 17.435 1.00 93.06 359 THR A C 1
ATOM 2735 O O . THR A 1 359 ? -3.411 2.831 16.769 1.00 93.06 359 THR A O 1
ATOM 2738 N N . ASP A 1 360 ? -1.856 4.453 16.897 1.00 93.00 360 ASP A N 1
ATOM 2739 C CA . ASP A 1 360 ? -1.369 4.269 15.529 1.00 93.00 360 ASP A CA 1
ATOM 2740 C C . ASP A 1 360 ? -0.498 2.996 15.424 1.00 93.00 360 ASP A C 1
ATOM 2742 O O . ASP A 1 360 ? -0.272 2.276 16.413 1.00 93.00 360 ASP A O 1
ATOM 2746 N N . ASP A 1 361 ? 0.004 2.701 14.224 1.00 93.19 361 ASP A N 1
ATOM 2747 C CA . ASP A 1 361 ? 0.893 1.554 14.013 1.00 93.19 361 ASP A CA 1
ATOM 2748 C C . ASP A 1 361 ? 2.303 1.749 14.608 1.00 93.19 361 ASP A C 1
ATOM 2750 O O . ASP A 1 361 ? 3.005 0.777 14.893 1.00 93.19 361 ASP A O 1
ATOM 2754 N N . GLY A 1 362 ? 2.711 2.996 14.865 1.00 92.31 362 GLY A N 1
ATOM 2755 C CA . GLY A 1 362 ? 3.944 3.339 15.580 1.00 92.31 362 GLY A CA 1
ATOM 2756 C C . GLY A 1 362 ? 3.862 3.120 17.099 1.00 92.31 362 GLY A C 1
ATOM 2757 O O . GLY A 1 362 ? 4.893 3.098 17.779 1.00 92.31 362 GLY A O 1
ATOM 2758 N N . GLY A 1 363 ? 2.654 2.923 17.634 1.00 91.31 363 GLY A N 1
ATOM 2759 C CA . GLY A 1 363 ? 2.365 2.791 19.060 1.00 91.31 363 GLY A CA 1
ATOM 2760 C C . GLY A 1 363 ? 2.105 4.120 19.782 1.00 91.31 363 GLY A C 1
ATOM 2761 O O . GLY A 1 363 ? 2.054 4.130 21.017 1.00 91.31 363 GLY A O 1
ATOM 2762 N N . GLU A 1 364 ? 1.945 5.233 19.062 1.00 91.00 364 GLU A N 1
ATOM 2763 C CA . GLU A 1 364 ? 1.473 6.500 19.619 1.00 91.00 364 GLU A CA 1
ATOM 2764 C C . GLU A 1 364 ? 0.010 6.370 20.048 1.00 91.00 364 GLU A C 1
ATOM 2766 O O . GLU A 1 364 ? -0.844 5.901 19.302 1.00 91.00 364 GLU A O 1
ATOM 2771 N N . VAL A 1 365 ? -0.288 6.759 21.288 1.00 91.69 365 VAL A N 1
ATOM 2772 C CA . VAL A 1 365 ? -1.630 6.622 21.862 1.00 91.69 365 VAL A CA 1
ATOM 2773 C C . VAL A 1 365 ? -2.509 7.777 21.396 1.00 91.69 365 VAL A C 1
ATOM 2775 O O . VAL A 1 365 ? -2.316 8.906 21.841 1.00 91.69 365 VAL A O 1
ATOM 2778 N N . LEU A 1 366 ? -3.507 7.461 20.573 1.00 86.00 366 LEU A N 1
ATOM 2779 C CA . LEU A 1 366 ? -4.502 8.403 20.059 1.00 86.00 366 LEU A CA 1
ATOM 2780 C C . LEU A 1 366 ? -5.638 8.598 21.072 1.00 86.00 366 LEU A C 1
ATOM 2782 O O . LEU A 1 366 ? -6.010 9.719 21.411 1.00 86.00 366 LEU A O 1
ATOM 2786 N N . ALA A 1 367 ? -6.137 7.493 21.638 1.00 86.06 367 ALA A N 1
ATOM 2787 C CA . ALA A 1 367 ? -7.159 7.516 22.679 1.00 86.06 367 ALA A CA 1
ATOM 2788 C C . ALA A 1 367 ? -6.899 6.465 23.765 1.00 86.06 367 ALA A C 1
ATOM 2790 O O . ALA A 1 367 ? -6.403 5.370 23.509 1.00 86.06 367 ALA A O 1
ATOM 2791 N N . GLU A 1 368 ? -7.268 6.780 25.007 1.00 90.06 368 GLU A N 1
ATOM 2792 C CA . GLU A 1 368 ? -7.169 5.867 26.149 1.00 90.06 368 GLU A CA 1
ATOM 2793 C C . GLU A 1 368 ? -8.467 5.900 26.963 1.00 90.06 368 GLU A C 1
ATOM 2795 O O . GLU A 1 368 ? -8.991 6.969 27.284 1.00 90.06 368 GLU A O 1
ATOM 2800 N N . ARG A 1 369 ? -8.973 4.723 27.343 1.00 88.81 369 ARG A N 1
ATOM 2801 C CA . ARG A 1 369 ? -10.157 4.569 28.196 1.00 88.81 369 ARG A CA 1
ATOM 2802 C C . ARG A 1 369 ? -9.878 3.597 29.339 1.00 88.81 369 ARG A C 1
ATOM 2804 O O . ARG A 1 369 ? -9.238 2.558 29.174 1.00 88.81 369 ARG A O 1
ATOM 2811 N N . SER A 1 370 ? -10.379 3.945 30.522 1.00 89.94 370 SER A N 1
ATOM 2812 C CA . SER A 1 370 ? -10.430 3.020 31.655 1.00 89.94 370 SER A CA 1
ATOM 2813 C C . SER A 1 370 ? -11.576 2.040 31.437 1.00 89.94 370 SER A C 1
ATOM 2815 O O . SER A 1 370 ? -12.709 2.470 31.253 1.00 89.94 370 SER A O 1
ATOM 2817 N N . ILE A 1 371 ? -11.281 0.746 31.515 1.00 90.00 371 ILE A N 1
ATOM 2818 C CA . ILE A 1 371 ? -12.257 -0.349 31.369 1.00 90.00 371 ILE A CA 1
ATOM 2819 C C . ILE A 1 371 ? -12.293 -1.248 32.610 1.00 90.00 371 ILE A C 1
ATOM 2821 O O . ILE A 1 371 ? -12.804 -2.355 32.564 1.00 90.00 371 ILE A O 1
ATOM 2825 N N . ALA A 1 372 ? -11.734 -0.782 33.732 1.00 89.94 372 ALA A N 1
ATOM 2826 C CA . ALA A 1 372 ? -11.659 -1.552 34.975 1.00 89.94 372 ALA A CA 1
ATOM 2827 C C . ALA A 1 372 ? -13.030 -1.948 35.552 1.00 89.94 372 ALA A C 1
ATOM 2829 O O . ALA A 1 372 ? -13.110 -2.901 36.324 1.00 89.94 372 ALA A O 1
ATOM 2830 N N . ASP A 1 373 ? -14.077 -1.201 35.198 1.00 85.88 373 ASP A N 1
ATOM 2831 C CA . ASP A 1 373 ? -15.454 -1.467 35.612 1.00 85.88 373 ASP A CA 1
ATOM 2832 C C . ASP A 1 373 ? -16.237 -2.294 34.576 1.00 85.88 373 ASP A C 1
ATOM 2834 O O . ASP A 1 373 ? -17.387 -2.627 34.850 1.00 85.88 373 ASP A O 1
ATOM 2838 N N . LEU A 1 374 ? -15.636 -2.616 33.419 1.00 80.38 374 LEU A N 1
ATOM 2839 C CA . LEU A 1 374 ? -16.287 -3.410 32.379 1.00 80.38 374 LEU A CA 1
ATOM 2840 C C . LEU A 1 374 ? -16.118 -4.911 32.629 1.00 80.38 374 LEU A C 1
ATOM 2842 O O . LEU A 1 374 ? -15.032 -5.395 32.964 1.00 80.38 374 LEU A O 1
ATOM 2846 N N . GLU A 1 375 ? -17.200 -5.656 32.434 1.00 80.75 375 GLU A N 1
ATOM 2847 C CA . GLU A 1 375 ? -17.193 -7.117 32.425 1.00 80.75 375 GLU A CA 1
ATOM 2848 C C . GLU A 1 375 ? -16.893 -7.667 31.017 1.00 80.75 375 GLU A C 1
ATOM 2850 O O . GLU A 1 375 ? -16.950 -6.972 30.002 1.00 80.75 375 GLU A O 1
ATOM 2855 N N . ALA A 1 376 ? -16.538 -8.950 30.943 1.00 78.44 376 ALA A N 1
ATOM 2856 C CA . ALA A 1 376 ? -16.311 -9.621 29.669 1.00 78.44 376 ALA A CA 1
ATOM 2857 C C . ALA A 1 376 ? -17.599 -9.626 28.822 1.00 78.44 376 ALA A C 1
ATOM 2859 O O . ALA A 1 376 ? -18.677 -9.930 29.337 1.00 78.44 376 ALA A O 1
ATOM 2860 N N . GLY A 1 377 ? -17.494 -9.319 27.528 1.00 75.75 377 GLY A N 1
ATOM 2861 C CA . GLY A 1 377 ? -18.646 -9.147 26.636 1.00 75.75 377 GLY A CA 1
ATOM 2862 C C . GLY A 1 377 ? -19.231 -7.731 26.605 1.00 75.75 377 GLY A C 1
ATOM 2863 O O . GLY A 1 377 ? -20.122 -7.479 25.795 1.00 75.75 377 GLY A O 1
ATOM 2864 N N . GLU A 1 378 ? -18.765 -6.808 27.453 1.00 82.38 378 GLU A N 1
ATOM 2865 C CA . GLU A 1 378 ? -19.198 -5.408 27.413 1.00 82.38 378 GLU A CA 1
ATOM 2866 C C . GLU A 1 378 ? -18.444 -4.600 26.349 1.00 82.38 378 GLU A C 1
ATOM 2868 O O . GLU A 1 378 ? -17.337 -4.951 25.922 1.00 82.38 378 GLU A O 1
ATOM 2873 N N . THR A 1 379 ? -19.075 -3.520 25.890 1.00 80.31 379 THR A N 1
ATOM 2874 C CA . THR A 1 379 ? -18.546 -2.641 24.847 1.00 80.31 379 THR A CA 1
ATOM 2875 C C . THR A 1 379 ? -17.848 -1.425 25.448 1.00 80.31 379 THR A C 1
ATOM 2877 O O . THR A 1 379 ? -18.218 -0.914 26.506 1.00 80.31 379 THR A O 1
ATOM 2880 N N . VAL A 1 380 ? -16.798 -0.973 24.772 1.00 78.62 380 VAL A N 1
ATOM 2881 C CA . VAL A 1 380 ? -16.083 0.269 25.035 1.00 78.62 380 VAL A CA 1
ATOM 2882 C C . VAL A 1 380 ? -16.122 1.110 23.768 1.00 78.62 380 VAL A C 1
ATOM 2884 O O . VAL A 1 380 ? -15.653 0.679 22.719 1.00 78.62 380 VAL A O 1
ATOM 2887 N N . THR A 1 381 ? -16.669 2.314 23.876 1.00 77.88 381 THR A N 1
ATOM 2888 C CA . THR A 1 381 ? -16.740 3.270 22.767 1.00 77.88 381 THR A CA 1
ATOM 2889 C C . THR A 1 381 ? -15.637 4.315 22.907 1.00 77.88 381 THR A C 1
ATOM 2891 O O . THR A 1 381 ? -15.368 4.840 23.995 1.00 77.88 381 THR A O 1
ATOM 2894 N N . PHE A 1 382 ? -14.982 4.619 21.795 1.00 68.56 382 PHE A N 1
ATOM 2895 C CA . PHE A 1 382 ? -13.984 5.665 21.653 1.00 68.56 382 PHE A CA 1
ATOM 2896 C C . PHE A 1 382 ? -14.615 6.847 20.894 1.00 68.56 382 PHE A C 1
ATOM 2898 O O . PHE A 1 382 ? -14.630 6.831 19.673 1.00 68.56 382 PHE A O 1
ATOM 2905 N N . GLU A 1 383 ? -15.150 7.841 21.619 1.00 52.88 383 GLU A N 1
ATOM 2906 C CA . GLU A 1 383 ? -15.709 9.104 21.072 1.00 52.88 383 GLU A CA 1
ATOM 2907 C C . GLU A 1 383 ? -14.700 10.279 21.137 1.00 52.88 383 GLU A C 1
ATOM 2909 O O . GLU A 1 383 ? -13.936 10.361 22.116 1.00 52.88 383 GLU A O 1
ATOM 2914 N N . ALA A 1 384 ? -14.773 11.204 20.162 1.00 42.00 384 ALA A N 1
ATOM 2915 C CA . ALA A 1 384 ? -13.891 12.366 19.937 1.00 42.00 384 ALA A CA 1
ATOM 2916 C C . ALA A 1 384 ? -14.635 13.737 19.879 1.00 42.00 384 ALA A C 1
ATOM 2918 O O . ALA A 1 384 ? -15.802 13.746 19.524 1.00 42.00 384 ALA A O 1
ATOM 2919 N N . ASP A 1 385 ? -13.942 14.844 20.248 1.00 34.78 385 ASP A N 1
ATOM 2920 C CA . ASP A 1 385 ? -14.273 16.311 20.263 1.00 34.78 385 ASP A CA 1
ATOM 2921 C C . ASP A 1 385 ? -14.163 17.056 21.612 1.00 34.78 385 ASP A C 1
ATOM 2923 O O . ASP A 1 385 ? -14.867 16.690 22.541 1.00 34.78 385 ASP A O 1
ATOM 2927 N N . LEU A 1 386 ? -13.424 18.191 21.706 1.00 36.62 386 LEU A N 1
ATOM 2928 C CA . LEU A 1 386 ? -13.670 19.255 22.723 1.00 36.62 386 LEU A CA 1
ATOM 2929 C C . LEU A 1 386 ? -12.949 20.616 22.504 1.00 36.62 386 LEU A C 1
ATOM 2931 O O . LEU A 1 386 ? -11.743 20.663 22.272 1.00 36.62 386 LEU A O 1
ATOM 2935 N N . GLU A 1 387 ? -13.639 21.727 22.826 1.00 27.59 387 GLU A N 1
ATOM 2936 C CA . GLU A 1 387 ? -13.041 23.038 23.172 1.00 27.59 387 GLU A CA 1
ATOM 2937 C C . GLU A 1 387 ? -13.152 23.388 24.682 1.00 27.59 387 GLU A C 1
ATOM 2939 O O . GLU A 1 387 ? -13.903 22.797 25.455 1.00 27.59 387 GLU A O 1
ATOM 2944 N N . ALA A 1 388 ? -12.343 24.365 25.111 1.00 26.78 388 ALA A N 1
ATOM 2945 C CA . ALA A 1 388 ? -11.784 24.553 26.454 1.00 26.78 388 ALA A CA 1
ATOM 2946 C C . ALA A 1 388 ? -12.746 24.720 27.660 1.00 26.78 388 ALA A C 1
ATOM 2948 O O . ALA A 1 388 ? -13.476 25.706 27.773 1.00 26.78 388 ALA A O 1
ATOM 2949 N N . GLY A 1 389 ? -12.548 23.874 28.685 1.00 24.91 389 GLY A N 1
ATOM 2950 C CA . GLY A 1 389 ? -12.976 24.123 30.071 1.00 24.91 389 GLY A CA 1
ATOM 2951 C C . GLY A 1 389 ? -13.456 22.884 30.836 1.00 24.91 389 GLY A C 1
ATOM 2952 O O . GLY A 1 389 ? -14.650 22.744 31.045 1.00 24.91 389 GLY A O 1
ATOM 2953 N N . ASP A 1 390 ? -12.519 22.042 31.293 1.00 25.98 390 ASP A N 1
ATOM 2954 C CA . ASP A 1 390 ? -12.683 20.886 32.203 1.00 25.98 390 ASP A CA 1
ATOM 2955 C C . ASP A 1 390 ? -13.816 19.877 31.899 1.00 25.98 390 ASP A C 1
ATOM 2957 O O . ASP A 1 390 ? -14.942 20.036 32.363 1.00 25.98 390 ASP A O 1
ATOM 2961 N N . THR A 1 391 ? -13.455 18.783 31.212 1.00 20.41 391 THR A N 1
ATOM 2962 C CA . THR A 1 391 ? -13.789 17.328 31.329 1.00 20.41 391 THR A CA 1
ATOM 2963 C C . THR A 1 391 ? -13.325 16.709 29.991 1.00 20.41 391 THR A C 1
ATOM 2965 O O . THR A 1 391 ? -13.338 17.438 29.022 1.00 20.41 391 THR A O 1
ATOM 2968 N N . PHE A 1 392 ? -12.789 15.484 29.897 1.00 25.64 392 PHE A N 1
ATOM 2969 C CA . PHE A 1 392 ? -11.910 15.076 28.771 1.00 25.64 392 PHE A CA 1
ATOM 2970 C C . PHE A 1 392 ? -12.588 14.261 27.655 1.00 25.64 392 PHE A C 1
ATOM 2972 O O . PHE A 1 392 ? -13.338 13.328 27.942 1.00 25.64 392 PHE A O 1
ATOM 2979 N N . VAL A 1 393 ? -12.200 14.570 26.414 1.00 29.86 393 VAL A N 1
ATOM 2980 C CA . VAL A 1 393 ? -12.491 13.893 25.140 1.00 29.86 393 VAL A CA 1
ATOM 2981 C C . VAL A 1 393 ? -11.181 13.863 24.322 1.00 29.86 393 VAL A C 1
ATOM 2983 O O . VAL A 1 393 ? -10.342 14.745 24.519 1.00 29.86 393 VAL A O 1
ATOM 2986 N N . LEU A 1 394 ? -10.952 12.837 23.489 1.00 31.78 394 LEU A N 1
ATOM 2987 C CA . LEU A 1 394 ? -9.722 12.647 22.698 1.00 31.78 394 LEU A CA 1
ATOM 2988 C C . LEU A 1 394 ? -10.075 12.360 21.232 1.00 31.78 394 LEU A C 1
ATOM 2990 O O . LEU A 1 394 ? -10.886 11.475 20.987 1.00 31.78 394 LEU A O 1
ATOM 2994 N N . ALA A 1 395 ? -9.464 13.103 20.304 1.00 40.59 395 ALA A N 1
ATOM 2995 C CA . ALA A 1 395 ? -9.667 13.014 18.860 1.00 40.59 395 ALA A CA 1
ATOM 2996 C C . ALA A 1 395 ? -8.522 12.287 18.145 1.00 40.59 395 ALA A C 1
ATOM 2998 O O . ALA A 1 395 ? -7.362 12.393 18.548 1.00 40.59 395 ALA A O 1
ATOM 2999 N N . GLY A 1 396 ? -8.883 11.597 17.068 1.00 48.06 396 GLY A N 1
ATOM 3000 C CA . GLY A 1 396 ? -7.999 11.111 16.021 1.00 48.06 396 GLY A CA 1
ATOM 3001 C C . GLY A 1 396 ? -8.883 10.642 14.876 1.00 48.06 396 GLY A C 1
ATOM 3002 O O . GLY A 1 396 ? -9.500 9.588 15.001 1.00 48.06 396 GLY A O 1
ATOM 3003 N N . ASP A 1 397 ? -8.984 11.436 13.811 1.00 61.25 397 ASP A N 1
ATOM 3004 C CA . ASP A 1 397 ? -9.599 10.973 12.573 1.00 61.25 397 ASP A CA 1
ATOM 3005 C C . ASP A 1 397 ? -8.748 9.823 12.051 1.00 61.25 397 ASP A C 1
ATOM 3007 O O . ASP A 1 397 ? -7.568 9.994 11.724 1.00 61.25 397 ASP A O 1
ATOM 3011 N N . LEU A 1 398 ? -9.318 8.618 12.067 1.00 72.75 398 LEU A N 1
ATOM 3012 C CA . LEU A 1 398 ? -8.638 7.466 11.505 1.00 72.75 398 LEU A CA 1
ATOM 3013 C C . LEU A 1 398 ? -8.635 7.659 9.998 1.00 72.75 398 LEU A C 1
ATOM 3015 O O . LEU A 1 398 ? -9.674 7.520 9.367 1.00 72.75 398 LEU A O 1
ATOM 3019 N N . SER A 1 399 ? -7.493 8.045 9.440 1.00 75.44 399 SER A N 1
ATOM 3020 C CA . SER A 1 399 ? -7.320 8.212 8.007 1.00 75.44 399 SER A CA 1
ATOM 3021 C C . SER A 1 399 ? -7.542 6.877 7.304 1.00 75.44 399 SER A C 1
ATOM 3023 O O . SER A 1 399 ? -7.128 5.822 7.801 1.00 75.44 399 SER A O 1
ATOM 3025 N N . ALA A 1 400 ? -8.168 6.937 6.131 1.00 76.06 400 ALA A N 1
ATOM 3026 C CA . ALA A 1 400 ? -8.270 5.788 5.249 1.00 76.06 400 ALA A CA 1
ATOM 3027 C C . ALA A 1 400 ? -6.876 5.196 4.975 1.00 76.06 400 ALA A C 1
ATOM 3029 O O . ALA A 1 400 ? -5.851 5.880 5.047 1.00 76.06 400 ALA A O 1
ATOM 3030 N N . GLU A 1 401 ? -6.852 3.891 4.736 1.00 78.56 401 GLU A N 1
ATOM 3031 C CA . GLU A 1 401 ? -5.677 3.076 4.424 1.00 78.56 401 GLU A CA 1
ATOM 3032 C C . GLU A 1 401 ? -4.593 3.041 5.515 1.00 78.56 401 GLU A C 1
ATOM 3034 O O . GLU A 1 401 ? -3.561 2.384 5.360 1.00 78.56 401 GLU A O 1
ATOM 3039 N N . THR A 1 402 ? -4.828 3.679 6.663 1.00 83.75 402 THR A N 1
ATOM 3040 C CA . THR A 1 402 ? -3.871 3.719 7.768 1.00 83.75 402 THR A CA 1
ATOM 3041 C C . THR A 1 402 ? -4.131 2.585 8.753 1.00 83.75 402 THR A C 1
ATOM 3043 O O . THR A 1 402 ? -5.271 2.223 9.057 1.00 83.75 402 THR A O 1
ATOM 3046 N N . ALA A 1 403 ? -3.047 1.996 9.258 1.00 92.75 403 ALA A N 1
ATOM 3047 C CA . ALA A 1 403 ? -3.116 0.945 10.257 1.00 92.75 403 ALA A CA 1
ATOM 3048 C C . ALA A 1 403 ? -3.136 1.505 11.684 1.00 92.75 403 ALA A C 1
ATOM 3050 O O . ALA A 1 403 ? -2.355 2.381 12.059 1.00 92.75 403 ALA A O 1
ATOM 3051 N N . TYR A 1 404 ? -3.992 0.909 12.501 1.00 94.19 404 TYR A N 1
ATOM 3052 C CA . TYR A 1 404 ? -4.227 1.253 13.892 1.00 94.19 404 TYR A CA 1
ATOM 3053 C C . TYR A 1 404 ? -4.257 -0.005 14.752 1.00 94.19 404 TYR A C 1
ATOM 3055 O O . TYR A 1 404 ? -4.351 -1.138 14.269 1.00 94.19 404 TYR A O 1
ATOM 3063 N N . ARG A 1 405 ? -4.168 0.178 16.068 1.00 96.00 405 ARG A N 1
ATOM 3064 C CA . ARG A 1 405 ? -4.213 -0.918 17.038 1.00 96.00 405 ARG A CA 1
ATOM 3065 C C . ARG A 1 405 ? -5.166 -0.564 18.161 1.00 96.00 405 ARG A C 1
ATOM 3067 O O . ARG A 1 405 ? -5.050 0.500 18.761 1.00 96.00 405 ARG A O 1
ATOM 3074 N N . VAL A 1 406 ? -6.053 -1.489 18.514 1.00 94.81 406 VAL A N 1
ATOM 3075 C CA . VAL A 1 406 ? -6.738 -1.444 19.809 1.00 94.81 406 VAL A CA 1
ATOM 3076 C C . VAL A 1 406 ? -6.064 -2.451 20.724 1.00 94.81 406 VAL A C 1
ATOM 3078 O O . VAL A 1 406 ? -6.106 -3.650 20.458 1.00 94.81 406 VAL A O 1
ATOM 3081 N N . VAL A 1 407 ? -5.443 -1.978 21.805 1.00 96.31 407 VAL A N 1
ATOM 3082 C CA . VAL A 1 407 ? -4.753 -2.821 22.791 1.00 96.31 407 VAL A CA 1
ATOM 3083 C C . VAL A 1 407 ? -5.341 -2.643 24.183 1.00 96.31 407 VAL A C 1
ATOM 3085 O O . VAL A 1 407 ? -5.657 -1.535 24.615 1.00 96.31 407 VAL A O 1
ATOM 3088 N N . CYS A 1 408 ? -5.460 -3.744 24.918 1.00 95.56 408 CYS A N 1
ATOM 3089 C CA . CYS A 1 408 ? -5.915 -3.766 26.299 1.00 95.56 408 CYS A CA 1
ATOM 3090 C C . CYS A 1 408 ? -4.788 -4.223 27.231 1.00 95.56 408 CYS A C 1
ATOM 3092 O O . CYS A 1 408 ? -4.012 -5.119 26.891 1.00 95.56 408 CYS A O 1
ATOM 3094 N N . ASP A 1 409 ? -4.710 -3.618 28.417 1.00 96.19 409 ASP A N 1
ATOM 3095 C CA . ASP A 1 409 ? -3.732 -3.967 29.448 1.00 96.19 409 ASP A CA 1
ATOM 3096 C C . ASP A 1 409 ? -4.316 -3.903 30.872 1.00 96.19 409 ASP A C 1
ATOM 3098 O O . ASP A 1 409 ? -5.410 -3.381 31.132 1.00 96.19 409 ASP A O 1
ATOM 3102 N N . ALA A 1 410 ? -3.560 -4.461 31.818 1.00 95.69 410 ALA A N 1
ATOM 3103 C CA . ALA A 1 410 ? -3.868 -4.462 33.244 1.00 95.69 410 ALA A CA 1
ATOM 3104 C C . ALA A 1 410 ? -2.828 -3.684 34.072 1.00 95.69 410 ALA A C 1
ATOM 3106 O O . ALA A 1 410 ? -2.545 -4.031 35.215 1.00 95.69 410 ALA A O 1
ATOM 3107 N N . ASN A 1 411 ? -2.241 -2.617 33.512 1.00 93.06 411 ASN A N 1
ATOM 3108 C CA . ASN A 1 411 ? -1.260 -1.767 34.202 1.00 93.06 411 ASN A CA 1
ATOM 3109 C C . ASN A 1 411 ? -0.037 -2.528 34.765 1.00 93.06 411 ASN A C 1
ATOM 3111 O O . ASN A 1 411 ? 0.504 -2.164 35.812 1.00 93.06 411 ASN A O 1
ATOM 3115 N N . GLY A 1 412 ? 0.411 -3.578 34.071 1.00 92.50 412 GLY A N 1
ATOM 3116 C CA . GLY A 1 412 ? 1.516 -4.437 34.507 1.00 92.50 412 GLY A CA 1
ATOM 3117 C C . GLY A 1 412 ? 1.122 -5.518 35.521 1.00 92.50 412 GLY A C 1
ATOM 3118 O O . GLY A 1 412 ? 1.985 -6.261 35.984 1.00 92.50 412 GLY A O 1
ATOM 3119 N N . GLU A 1 413 ? -0.158 -5.623 35.879 1.00 95.81 413 GLU A N 1
ATOM 3120 C CA . GLU A 1 413 ? -0.679 -6.791 36.584 1.00 95.81 413 GLU A CA 1
ATOM 3121 C C . GLU A 1 413 ? -1.016 -7.911 35.580 1.00 95.81 413 GLU A C 1
ATOM 3123 O O . GLU A 1 413 ? -1.358 -7.631 34.430 1.00 95.81 413 GLU A O 1
ATOM 3128 N N . PRO A 1 414 ? -0.949 -9.191 35.985 1.00 94.06 414 PRO A N 1
ATOM 3129 C CA . PRO A 1 414 ? -1.386 -10.290 35.133 1.00 94.06 414 PRO A CA 1
ATOM 3130 C C . PRO A 1 414 ? -2.896 -10.245 34.866 1.00 94.06 414 PRO A C 1
ATOM 3132 O O . PRO A 1 414 ? -3.680 -10.057 35.800 1.00 94.06 414 PRO A O 1
ATOM 3135 N N . PHE A 1 415 ? -3.308 -10.522 33.630 1.00 95.19 415 PHE A N 1
ATOM 3136 C CA . PHE A 1 415 ? -4.721 -10.603 33.237 1.00 95.19 415 PHE A CA 1
ATOM 3137 C C . PHE A 1 415 ? -5.058 -11.910 32.501 1.00 95.19 415 PHE A C 1
ATOM 3139 O O . PHE A 1 415 ? -4.186 -12.743 32.239 1.00 95.19 415 PHE A O 1
ATOM 3146 N N . VAL A 1 416 ? -6.348 -12.130 32.235 1.00 94.62 416 VAL A N 1
ATOM 3147 C CA . VAL A 1 416 ? -6.842 -13.218 31.381 1.00 94.62 416 VAL A CA 1
ATOM 3148 C C . VAL A 1 416 ? -7.127 -12.644 30.003 1.00 94.62 416 VAL A C 1
ATOM 3150 O O . VAL A 1 416 ? -7.877 -11.678 29.874 1.00 94.62 416 VAL A O 1
ATOM 3153 N N . ARG A 1 417 ? -6.535 -13.248 28.978 1.00 93.19 417 ARG A N 1
ATOM 3154 C CA . ARG A 1 417 ? -6.694 -12.839 27.585 1.00 93.19 417 ARG A CA 1
ATOM 3155 C C . ARG A 1 417 ? -7.549 -13.843 26.832 1.00 93.19 417 ARG A C 1
ATOM 3157 O O . ARG A 1 417 ? -7.112 -14.981 26.652 1.00 93.19 417 ARG A O 1
ATOM 3164 N N . GLY A 1 418 ? -8.714 -13.408 26.364 1.00 92.38 418 GLY A N 1
ATOM 3165 C CA . GLY A 1 418 ? -9.504 -14.155 25.393 1.00 92.38 418 GLY A CA 1
ATOM 3166 C C . GLY A 1 418 ? -8.713 -14.352 24.103 1.00 92.38 418 GLY A C 1
ATOM 3167 O O . GLY A 1 418 ? -7.996 -13.444 23.666 1.00 92.38 418 GLY A O 1
ATOM 3168 N N . ARG A 1 419 ? -8.766 -15.564 23.550 1.00 93.00 419 ARG A N 1
ATOM 3169 C CA . ARG A 1 419 ? -8.075 -15.966 22.326 1.00 93.00 419 ARG A CA 1
ATOM 3170 C C . ARG A 1 419 ? -8.969 -16.877 21.493 1.00 93.00 419 ARG A C 1
ATOM 3172 O O . ARG A 1 419 ? -9.534 -17.842 22.006 1.00 93.00 419 ARG A O 1
ATOM 3179 N N . THR A 1 420 ? -8.958 -16.635 20.189 1.00 93.25 420 THR A N 1
ATOM 3180 C CA . THR A 1 420 ? -9.540 -17.516 19.173 1.00 93.25 420 THR A CA 1
ATOM 3181 C C . THR A 1 420 ? -8.588 -17.648 17.998 1.00 93.25 420 THR A C 1
ATOM 3183 O O . THR A 1 420 ? -7.897 -16.686 17.655 1.00 93.25 420 THR A O 1
ATOM 3186 N N . GLU A 1 421 ? -8.502 -18.856 17.441 1.00 95.44 421 GLU A N 1
ATOM 3187 C CA . GLU A 1 421 ? -7.810 -19.097 16.175 1.00 95.44 421 GLU A CA 1
ATOM 3188 C C . GLU A 1 421 ? -8.624 -18.470 15.046 1.00 95.44 421 GLU A C 1
ATOM 3190 O O . GLU A 1 421 ? -9.827 -18.701 14.945 1.00 95.44 421 GLU A O 1
ATOM 3195 N N . ILE A 1 422 ? -7.979 -17.646 14.230 1.00 94.50 422 ILE A N 1
ATOM 3196 C CA . ILE A 1 422 ? -8.631 -16.964 13.117 1.00 94.50 422 ILE A CA 1
ATOM 3197 C C . ILE A 1 422 ? -7.656 -16.815 11.959 1.00 94.50 422 ILE A C 1
ATOM 3199 O O . ILE A 1 422 ? -6.448 -16.718 12.176 1.00 94.50 422 ILE A O 1
ATOM 3203 N N . GLU A 1 423 ? -8.180 -16.818 10.740 1.00 95.12 423 GLU A N 1
ATOM 3204 C CA . GLU A 1 423 ? -7.409 -16.539 9.534 1.00 95.12 423 GLU A CA 1
ATOM 3205 C C . GLU A 1 423 ? -7.560 -15.052 9.219 1.00 95.12 423 GLU A C 1
ATOM 3207 O O . GLU A 1 423 ? -8.670 -14.580 8.998 1.00 95.12 423 GLU A O 1
ATOM 3212 N N . TYR A 1 424 ? -6.449 -14.320 9.274 1.00 94.94 424 TYR A N 1
ATOM 3213 C CA . TYR A 1 424 ? -6.384 -12.933 8.823 1.00 94.94 424 TYR A CA 1
ATOM 3214 C C . TYR A 1 424 ? -6.009 -12.865 7.327 1.00 94.94 424 TYR A C 1
ATOM 3216 O O . TYR A 1 424 ? -5.257 -13.739 6.872 1.00 94.94 424 TYR A O 1
ATOM 3224 N N . PRO A 1 425 ? -6.441 -11.823 6.592 1.00 95.75 425 PRO A N 1
ATOM 3225 C CA . PRO A 1 425 ? -7.240 -10.687 7.066 1.00 95.75 425 PRO A CA 1
ATOM 3226 C C . PRO A 1 425 ? -8.722 -11.028 7.282 1.00 95.75 425 PRO A C 1
ATOM 3228 O O . PRO A 1 425 ? -9.227 -12.028 6.776 1.00 95.75 425 PRO A O 1
ATOM 3231 N N . ILE A 1 426 ? -9.402 -10.209 8.085 1.00 93.75 426 ILE A N 1
ATOM 3232 C CA . ILE A 1 426 ? -10.863 -10.235 8.239 1.00 93.75 426 ILE A CA 1
ATOM 32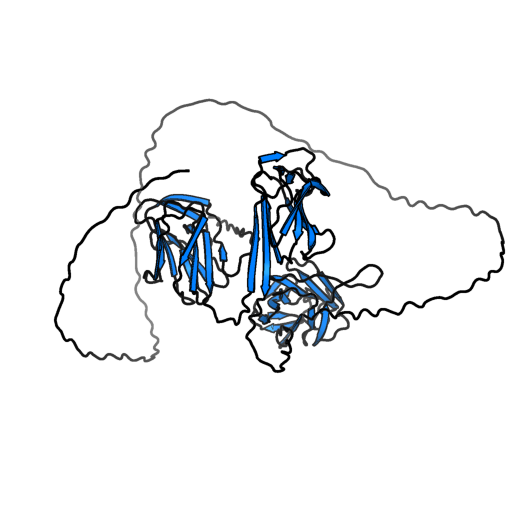33 C C . ILE A 1 426 ? -11.357 -8.873 7.786 1.00 93.75 426 ILE A C 1
ATOM 3235 O O . ILE A 1 426 ? -10.942 -7.866 8.356 1.00 93.75 426 ILE A O 1
ATOM 3239 N N . GLU A 1 427 ? -12.234 -8.861 6.797 1.00 93.00 427 GLU A N 1
ATOM 3240 C CA . GLU A 1 427 ? -12.703 -7.649 6.133 1.00 93.00 427 GLU A CA 1
ATOM 3241 C C . GLU A 1 427 ? -14.155 -7.340 6.514 1.00 93.00 427 GLU A C 1
ATOM 3243 O O . GLU A 1 427 ? -14.958 -8.227 6.823 1.00 93.00 427 GLU A O 1
ATOM 3248 N N . SER A 1 428 ? -14.473 -6.055 6.484 1.00 91.12 428 SER A N 1
ATOM 3249 C CA . SER A 1 428 ? -15.803 -5.453 6.537 1.00 91.12 428 SER A CA 1
ATOM 3250 C C . SER A 1 428 ? -15.750 -4.183 5.690 1.00 91.12 428 SER A C 1
ATOM 3252 O O . SER A 1 428 ? -14.657 -3.675 5.475 1.00 91.12 428 SER A O 1
ATOM 3254 N N . ASP A 1 429 ? -16.891 -3.620 5.298 1.00 88.50 429 ASP A N 1
ATOM 3255 C CA . ASP A 1 429 ? -16.931 -2.485 4.355 1.00 88.50 429 ASP A CA 1
ATOM 3256 C C . ASP A 1 429 ? -16.195 -1.202 4.814 1.00 88.50 429 ASP A C 1
ATOM 3258 O O . ASP A 1 429 ? -16.111 -0.243 4.055 1.00 88.50 429 ASP A O 1
ATOM 3262 N N . ALA A 1 430 ? -15.730 -1.128 6.066 1.00 89.25 430 ALA A N 1
ATOM 3263 C CA . ALA A 1 430 ? -15.006 0.031 6.596 1.00 89.25 430 ALA A CA 1
ATOM 3264 C C . ALA A 1 430 ? -13.695 -0.323 7.314 1.00 89.25 430 ALA A C 1
ATOM 3266 O O . ALA A 1 430 ? -12.912 0.569 7.649 1.00 89.25 430 ALA A O 1
ATOM 3267 N N . LEU A 1 431 ? -13.470 -1.600 7.626 1.00 93.12 431 LEU A N 1
ATOM 3268 C CA . LEU A 1 431 ? -12.368 -2.047 8.474 1.00 93.12 431 LEU A CA 1
ATOM 3269 C C . LEU A 1 431 ? -11.831 -3.394 8.007 1.00 93.12 431 LEU A C 1
ATOM 3271 O O . LEU A 1 431 ? -12.595 -4.336 7.806 1.00 93.12 431 LEU A O 1
ATOM 3275 N N . GLU A 1 432 ? -10.511 -3.530 8.045 1.00 95.06 432 GLU A N 1
ATOM 3276 C CA . GLU A 1 432 ? -9.803 -4.788 7.838 1.00 95.06 432 GLU A CA 1
ATOM 3277 C C . GLU A 1 432 ? -8.943 -5.111 9.069 1.00 95.06 432 GLU A C 1
ATOM 3279 O O . GLU A 1 432 ? -7.943 -4.444 9.344 1.00 95.06 432 GLU A O 1
ATOM 3284 N N . ALA A 1 433 ? -9.273 -6.153 9.837 1.00 95.75 433 ALA A N 1
ATOM 3285 C CA . ALA A 1 433 ? -8.350 -6.649 10.858 1.00 95.75 433 ALA A CA 1
ATOM 3286 C C . ALA A 1 433 ? -7.242 -7.470 10.198 1.00 95.75 433 ALA A C 1
ATOM 3288 O O . ALA A 1 433 ? -7.506 -8.444 9.500 1.00 95.75 433 ALA A O 1
ATOM 3289 N N . THR A 1 434 ? -5.991 -7.119 10.489 1.00 96.75 434 THR A N 1
ATOM 3290 C CA . THR A 1 434 ? -4.818 -7.711 9.828 1.00 96.75 434 THR A CA 1
ATOM 3291 C C . THR A 1 434 ? -4.062 -8.677 10.734 1.00 96.75 434 THR A C 1
ATOM 3293 O O . THR A 1 434 ? -3.502 -9.662 10.258 1.00 96.75 434 THR A O 1
ATOM 3296 N N . HIS A 1 435 ? -4.012 -8.405 12.044 1.00 97.94 435 HIS A N 1
ATOM 3297 C CA . HIS A 1 435 ? -3.241 -9.204 12.999 1.00 97.94 435 HIS A CA 1
ATOM 3298 C C . HIS A 1 435 ? -3.830 -9.141 14.410 1.00 97.94 435 HIS A C 1
ATOM 3300 O O . HIS A 1 435 ? -4.398 -8.133 14.833 1.00 97.94 435 HIS A O 1
ATOM 3306 N N . GLY A 1 436 ? -3.597 -10.188 15.199 1.00 97.31 436 GLY A N 1
ATOM 3307 C CA . GLY A 1 436 ? -3.757 -10.129 16.649 1.00 97.31 436 GLY A CA 1
ATOM 3308 C C . GLY A 1 436 ? -2.461 -9.711 17.337 1.00 97.31 436 GLY A C 1
ATOM 3309 O O . GLY A 1 436 ? -1.383 -10.181 16.981 1.00 97.31 436 GLY A O 1
ATOM 3310 N N . ILE A 1 437 ? -2.564 -8.880 18.371 1.00 97.12 437 ILE A N 1
ATOM 3311 C CA . ILE A 1 437 ? -1.441 -8.401 19.185 1.00 97.12 437 ILE A CA 1
ATOM 3312 C C . ILE A 1 437 ? -1.365 -9.201 20.486 1.00 97.12 437 ILE A C 1
ATOM 3314 O O . ILE A 1 437 ? -2.334 -9.232 21.246 1.00 97.12 437 ILE A O 1
ATOM 3318 N N . TYR A 1 438 ? -0.221 -9.832 20.776 1.00 94.06 438 TYR A N 1
ATOM 3319 C CA . TYR A 1 438 ? -0.087 -10.747 21.923 1.00 94.06 438 TYR A CA 1
ATOM 3320 C C . TYR A 1 438 ? 1.045 -10.441 22.907 1.00 94.06 438 TYR A C 1
ATOM 3322 O O . TYR A 1 438 ? 1.298 -11.253 23.806 1.00 94.06 438 TYR A O 1
ATOM 3330 N N . GLY A 1 439 ? 1.714 -9.301 22.764 1.00 91.19 439 GLY A N 1
ATOM 3331 C CA . GLY A 1 439 ? 2.780 -8.886 23.672 1.00 91.19 439 GLY A CA 1
ATOM 3332 C C . GLY A 1 439 ? 3.339 -7.516 23.318 1.00 91.19 439 GLY A C 1
ATOM 3333 O O . GLY A 1 439 ? 4.489 -7.425 22.912 1.00 91.19 439 GLY A O 1
ATOM 3334 N N . GLY A 1 440 ? 2.513 -6.473 23.420 1.00 89.69 440 GLY A N 1
ATOM 3335 C CA . GLY A 1 440 ? 2.877 -5.104 23.049 1.00 89.69 440 GLY A CA 1
ATOM 3336 C C . GLY A 1 440 ? 2.894 -4.893 21.536 1.00 89.69 440 GLY A C 1
ATOM 3337 O O . GLY A 1 440 ? 1.914 -4.418 20.976 1.00 89.69 440 GLY A O 1
ATOM 3338 N N . ASP A 1 441 ? 4.001 -5.253 20.892 1.00 91.00 441 ASP A N 1
ATOM 3339 C CA . ASP A 1 441 ? 4.284 -5.086 19.459 1.00 91.00 441 ASP A CA 1
ATOM 3340 C C . ASP A 1 441 ? 4.377 -6.420 18.694 1.00 91.00 441 ASP A C 1
ATOM 3342 O O . ASP A 1 441 ? 4.609 -6.436 17.489 1.00 91.00 441 ASP A O 1
ATOM 3346 N N . LEU A 1 442 ? 4.193 -7.554 19.377 1.00 96.00 442 LEU A N 1
ATOM 3347 C CA . LEU A 1 442 ? 4.206 -8.875 18.745 1.00 96.00 442 LEU A CA 1
ATOM 3348 C C . LEU A 1 442 ? 2.875 -9.202 18.057 1.00 96.00 442 LEU A C 1
ATOM 3350 O O . LEU A 1 442 ? 1.826 -9.243 18.709 1.00 96.00 442 LEU A O 1
ATOM 3354 N N . GLU A 1 443 ? 2.958 -9.530 16.768 1.00 97.31 443 GLU A N 1
ATOM 3355 C CA . GLU A 1 443 ? 1.822 -9.785 15.878 1.00 97.31 443 GLU A CA 1
ATOM 3356 C C . GLU A 1 443 ? 1.626 -11.275 15.560 1.00 97.31 443 GLU A C 1
ATOM 3358 O O . GLU A 1 443 ? 2.580 -12.042 15.401 1.00 97.31 443 GLU A O 1
ATOM 3363 N N . SER A 1 444 ? 0.367 -11.687 15.426 1.00 96.69 444 SER A N 1
ATOM 3364 C CA . SER A 1 444 ? -0.055 -13.039 15.060 1.00 96.69 444 SER A CA 1
ATOM 3365 C C . SER A 1 444 ? -1.012 -13.004 13.872 1.00 96.69 444 SER A C 1
ATOM 3367 O O . SER A 1 444 ? -2.045 -12.342 13.930 1.00 96.69 444 SER A O 1
ATOM 3369 N N . LYS A 1 445 ? -0.708 -13.799 12.839 1.00 96.69 445 LYS A N 1
ATOM 3370 C CA . LYS A 1 445 ? -1.584 -14.035 11.675 1.00 96.69 445 LYS A CA 1
ATOM 3371 C C . LYS A 1 445 ? -2.628 -15.138 11.887 1.00 96.69 445 LYS A C 1
ATOM 3373 O O . LYS A 1 445 ? -3.391 -15.430 10.978 1.00 96.69 445 LYS A O 1
ATOM 3378 N N . SER A 1 446 ? -2.628 -15.791 13.051 1.00 95.31 446 SER A N 1
ATOM 3379 C CA . SER A 1 446 ? -3.457 -16.985 13.293 1.00 95.31 446 SER A CA 1
ATOM 3380 C C . SER A 1 446 ? -4.317 -16.899 14.551 1.00 95.31 446 SER A C 1
ATOM 3382 O O . SER A 1 446 ? -5.024 -17.843 14.878 1.00 95.31 446 SER A O 1
ATOM 3384 N N . TYR A 1 447 ? -4.215 -15.813 15.318 1.00 94.62 447 TYR A N 1
ATOM 3385 C CA . TYR A 1 447 ? -4.937 -15.669 16.581 1.00 94.62 447 TYR A CA 1
ATOM 3386 C C . TYR A 1 447 ? -5.283 -14.215 16.829 1.00 94.62 447 TYR A C 1
ATOM 3388 O O . TYR A 1 447 ? -4.393 -13.374 16.719 1.00 94.62 447 TYR A O 1
ATOM 3396 N N . ARG A 1 448 ? -6.518 -13.959 17.261 1.00 92.50 448 ARG A N 1
ATOM 3397 C CA . ARG A 1 448 ? -6.930 -12.672 17.830 1.00 92.50 448 ARG A CA 1
ATOM 3398 C C . ARG A 1 448 ? -6.845 -12.672 19.352 1.00 92.50 448 ARG A C 1
ATOM 3400 O O . ARG A 1 448 ? -6.823 -13.740 19.973 1.00 92.50 448 ARG A O 1
ATOM 3407 N N . TYR A 1 449 ? -6.868 -11.480 19.947 1.00 93.94 449 TYR A N 1
ATOM 3408 C CA . TYR A 1 449 ? -6.763 -11.314 21.392 1.00 93.94 449 TYR A CA 1
ATOM 3409 C C . TYR A 1 449 ? -7.655 -10.197 21.930 1.00 93.94 449 TYR A C 1
ATOM 3411 O O . TYR A 1 449 ? -7.778 -9.147 21.308 1.00 93.94 449 TYR A O 1
ATOM 3419 N N . CYS A 1 450 ? -8.206 -10.403 23.129 1.00 92.56 450 CYS A N 1
ATOM 3420 C CA . CYS A 1 450 ? -8.956 -9.432 23.942 1.00 92.56 450 CYS A CA 1
ATOM 3421 C C . CYS A 1 450 ? -10.300 -8.936 23.379 1.00 92.56 450 CYS A C 1
ATOM 3423 O O . CYS A 1 450 ? -11.241 -8.791 24.156 1.00 92.56 450 CYS A O 1
ATOM 3425 N N . LEU A 1 451 ? -10.420 -8.708 22.074 1.00 92.31 451 LEU A N 1
ATOM 3426 C CA . LEU A 1 451 ? -11.599 -8.147 21.410 1.00 92.31 451 LEU A CA 1
ATOM 3427 C C . LEU A 1 451 ? -12.243 -9.191 20.506 1.00 92.31 451 LEU A C 1
ATOM 3429 O O . LEU A 1 451 ? -11.520 -9.922 19.828 1.00 92.31 451 LEU A O 1
ATOM 3433 N N . ASP A 1 452 ? -13.572 -9.263 20.494 1.00 93.19 452 ASP A N 1
ATOM 3434 C CA . ASP A 1 452 ? -14.320 -10.131 19.571 1.00 93.19 452 ASP A CA 1
ATOM 3435 C C . ASP A 1 452 ? -15.158 -9.361 18.539 1.00 93.19 452 ASP A C 1
ATOM 3437 O O . ASP A 1 452 ? -15.675 -9.975 17.607 1.00 93.19 452 ASP A O 1
ATOM 3441 N N . ARG A 1 453 ? -15.247 -8.031 18.662 1.00 91.62 453 ARG A N 1
ATOM 3442 C CA . ARG A 1 453 ? -15.954 -7.162 17.717 1.00 91.62 453 ARG A CA 1
ATOM 3443 C C . ARG A 1 453 ? -15.382 -5.749 17.711 1.00 91.62 453 ARG A C 1
ATOM 3445 O O . ARG A 1 453 ? -15.042 -5.232 18.781 1.00 91.62 453 ARG A O 1
ATOM 3452 N N . ILE A 1 454 ? -15.323 -5.139 16.531 1.00 91.75 454 ILE A N 1
ATOM 3453 C CA . ILE A 1 454 ? -14.990 -3.726 16.317 1.00 91.75 454 ILE A CA 1
ATOM 3454 C C . ILE A 1 454 ? -16.025 -3.147 15.344 1.00 91.75 454 ILE A C 1
ATOM 3456 O O . ILE A 1 454 ? -16.308 -3.759 14.324 1.00 91.75 454 ILE A O 1
ATOM 3460 N N . GLU A 1 455 ? -16.618 -2.007 15.665 1.00 91.00 455 GLU A N 1
ATOM 3461 C CA . GLU A 1 455 ? -17.710 -1.401 14.902 1.00 91.00 455 GLU A CA 1
ATOM 3462 C C . GLU A 1 455 ? -17.453 0.109 14.785 1.00 91.00 455 GLU A C 1
ATOM 3464 O O . GLU A 1 455 ? -17.361 0.786 15.813 1.00 91.00 455 GLU A O 1
ATOM 3469 N N . PRO A 1 456 ? -17.287 0.663 13.573 1.00 87.62 456 PRO A N 1
ATOM 3470 C CA . PRO A 1 456 ? -17.345 2.102 13.369 1.00 87.62 456 PRO A CA 1
ATOM 3471 C C . PRO A 1 456 ? -18.751 2.584 13.707 1.00 87.62 456 PRO A C 1
ATOM 3473 O O . PRO A 1 456 ? -19.732 1.955 13.317 1.00 87.62 456 PRO A O 1
ATOM 3476 N N . THR A 1 457 ? -18.871 3.705 14.401 1.00 82.62 457 THR A N 1
ATOM 3477 C CA . THR A 1 457 ? -20.175 4.322 14.653 1.00 82.62 457 THR A CA 1
ATOM 3478 C C . THR A 1 457 ? -20.183 5.730 14.095 1.00 82.62 457 THR A C 1
ATOM 3480 O O . THR A 1 457 ? -19.185 6.446 14.201 1.00 82.62 457 THR A O 1
ATOM 3483 N N . GLU A 1 458 ? -21.318 6.147 13.536 1.00 75.06 458 GLU A N 1
ATOM 3484 C CA . GLU A 1 458 ? -21.502 7.547 13.170 1.00 75.06 458 GLU A CA 1
ATOM 3485 C C . GLU A 1 458 ? -21.310 8.431 14.411 1.00 75.06 458 GLU A C 1
ATOM 3487 O O . GLU A 1 458 ? -21.704 8.032 15.518 1.00 75.06 458 GLU A O 1
ATOM 3492 N N . PRO A 1 459 ? -20.696 9.618 14.259 1.00 64.19 459 PRO A N 1
ATOM 3493 C CA . PRO A 1 459 ? -20.610 10.561 15.356 1.00 64.19 459 PRO A CA 1
ATOM 3494 C C . PRO A 1 459 ? -22.029 10.825 15.851 1.00 64.19 459 PRO A C 1
ATOM 3496 O O . PRO A 1 459 ? -22.920 11.180 15.078 1.00 64.19 459 PRO A O 1
ATOM 3499 N N . VAL A 1 460 ? -22.260 10.618 17.148 1.00 59.31 460 VAL A N 1
ATOM 3500 C CA . VAL A 1 460 ? -23.549 10.942 17.752 1.00 59.31 460 VAL A CA 1
ATOM 3501 C C . VAL A 1 460 ? -23.713 12.445 17.588 1.00 59.31 460 VAL A C 1
ATOM 3503 O O . VAL A 1 460 ? -23.060 13.205 18.306 1.00 59.31 460 VAL A O 1
ATOM 3506 N N . GLU A 1 461 ? -24.542 12.874 16.627 1.00 57.03 461 GLU A N 1
ATOM 3507 C CA . GLU A 1 461 ? -24.875 14.281 16.437 1.00 57.03 461 GLU A CA 1
ATOM 3508 C C . GLU A 1 461 ? -25.389 14.790 17.778 1.00 57.03 461 GLU A C 1
ATOM 3510 O O . GLU A 1 461 ? -26.516 14.515 18.200 1.00 57.03 461 GLU A O 1
ATOM 3515 N N . SER A 1 462 ? -24.510 15.468 18.511 1.00 56.47 462 SER A N 1
ATOM 3516 C CA . SER A 1 462 ? -24.828 15.956 19.834 1.00 56.47 462 SER A CA 1
ATOM 3517 C C . SER A 1 462 ? -25.896 17.010 19.623 1.00 56.47 462 SER A C 1
ATOM 3519 O O . SER A 1 462 ? -25.579 18.116 19.188 1.00 56.47 462 SER A O 1
ATOM 3521 N N . GLU A 1 463 ? -27.164 16.655 19.869 1.00 46.97 463 GLU A N 1
ATOM 3522 C CA . GLU A 1 463 ? -28.290 17.575 19.767 1.00 46.97 463 GLU A CA 1
ATOM 3523 C C . GLU A 1 463 ? -27.935 18.810 20.591 1.00 46.97 463 GLU A C 1
ATOM 3525 O O . GLU A 1 463 ? -27.983 18.801 21.827 1.00 46.97 463 GLU A O 1
ATOM 3530 N N . SER A 1 464 ? -27.520 19.862 19.881 1.00 45.97 464 SER A N 1
ATOM 3531 C CA . SER A 1 464 ? -27.132 21.149 20.429 1.00 45.97 464 SER A CA 1
ATOM 3532 C C . SER A 1 464 ? -28.324 21.674 21.208 1.00 45.97 464 SER A C 1
ATOM 3534 O O . SER A 1 464 ? -29.252 22.295 20.679 1.00 45.97 464 SER A O 1
ATOM 3536 N N . THR A 1 465 ? -28.336 21.355 22.499 1.00 41.50 465 THR A N 1
ATOM 3537 C CA . THR A 1 465 ? -29.381 21.766 23.415 1.00 41.50 465 THR A CA 1
ATOM 3538 C C . THR A 1 465 ? -29.131 23.239 23.662 1.00 41.50 465 THR A C 1
ATOM 3540 O O . THR A 1 465 ? -28.456 23.641 24.607 1.00 41.50 465 THR A O 1
ATOM 3543 N N . THR A 1 466 ? -29.635 24.062 22.748 1.00 49.06 466 THR A N 1
ATOM 3544 C CA . THR A 1 466 ? -29.612 25.510 22.867 1.00 49.06 466 THR A CA 1
ATOM 3545 C C . THR A 1 466 ? -30.534 25.862 24.032 1.00 49.06 466 THR A C 1
ATOM 3547 O O . THR A 1 466 ? -31.741 26.043 23.856 1.00 49.06 466 THR A O 1
ATOM 3550 N N . GLU A 1 467 ? -29.995 25.902 25.254 1.00 53.69 467 GLU A N 1
ATOM 3551 C CA . GLU A 1 467 ? -30.735 26.400 26.408 1.00 53.69 467 GLU A CA 1
ATOM 3552 C C . GLU A 1 467 ? -31.241 27.819 26.085 1.00 53.69 467 GLU A C 1
ATOM 3554 O O . GLU A 1 467 ? -30.455 28.696 25.704 1.00 53.69 467 GLU A O 1
ATOM 3559 N N . PRO A 1 468 ? -32.552 28.095 26.207 1.00 52.22 468 PRO A N 1
ATOM 3560 C CA . PRO A 1 468 ? -33.083 29.413 25.907 1.00 52.22 468 PRO A CA 1
ATOM 3561 C C . PRO A 1 468 ? -32.530 30.434 26.906 1.00 52.22 468 PRO A C 1
ATOM 3563 O O . PRO A 1 468 ? -32.844 30.398 28.097 1.00 52.22 468 PRO A O 1
ATOM 3566 N N . VAL A 1 469 ? -31.738 31.383 26.401 1.00 62.28 469 VAL A N 1
ATOM 3567 C CA . VAL A 1 469 ? -31.195 32.516 27.162 1.00 62.28 469 VAL A CA 1
ATOM 3568 C C . VAL A 1 469 ? -32.334 33.251 27.890 1.00 62.28 469 VAL A C 1
ATOM 3570 O O . VAL A 1 469 ? -33.211 33.826 27.235 1.00 62.28 469 VAL A O 1
ATOM 3573 N N . PRO A 1 470 ? -32.351 33.303 29.236 1.00 55.44 470 PRO A N 1
ATOM 3574 C CA . PRO A 1 470 ? -33.371 34.054 29.952 1.00 55.44 470 PRO A CA 1
ATOM 3575 C C . PRO A 1 470 ? -33.128 35.560 29.782 1.00 55.44 470 PRO A C 1
ATOM 3577 O O . PRO A 1 470 ? -32.147 36.122 30.270 1.00 55.44 470 PRO A O 1
ATOM 3580 N N . THR A 1 471 ? -34.057 36.253 29.120 1.00 51.16 471 THR A N 1
ATOM 3581 C CA . THR A 1 471 ? -34.065 37.720 29.047 1.00 51.16 471 THR A CA 1
ATOM 3582 C C . THR A 1 471 ? -34.331 38.320 30.428 1.00 51.16 471 THR A C 1
ATOM 3584 O O . THR A 1 471 ? -35.464 38.337 30.910 1.00 51.16 471 THR A O 1
ATOM 3587 N N . SER A 1 472 ? -33.281 38.840 31.065 1.00 51.06 472 SER A N 1
ATOM 3588 C CA . SER A 1 472 ? -33.375 39.617 32.302 1.00 51.06 472 SER A CA 1
ATOM 3589 C C . SER A 1 472 ? -33.889 41.030 32.019 1.00 51.06 472 SER A C 1
ATOM 3591 O O . SER A 1 472 ? -33.197 41.874 31.448 1.00 51.06 472 SER A O 1
ATOM 3593 N N . SER A 1 473 ? -35.117 41.305 32.455 1.00 51.75 473 SER A N 1
ATOM 3594 C CA . SER A 1 473 ? -35.656 42.654 32.594 1.00 51.75 473 SER A CA 1
ATOM 3595 C C . SER A 1 473 ? -35.497 43.149 34.038 1.00 51.75 473 SER A C 1
ATOM 3597 O O . SER A 1 473 ? -36.129 42.608 34.937 1.00 51.75 473 SER A O 1
ATOM 3599 N N . ALA A 1 474 ? -34.710 44.220 34.198 1.00 50.50 474 ALA A N 1
ATOM 3600 C CA . ALA A 1 474 ? -34.790 45.295 35.199 1.00 50.50 474 ALA A CA 1
ATOM 3601 C C . ALA A 1 474 ? -34.878 44.959 36.710 1.00 50.50 474 ALA A C 1
ATOM 3603 O O . ALA A 1 474 ? -35.845 44.375 37.177 1.00 50.50 474 ALA A O 1
ATOM 3604 N N . SER A 1 475 ? -33.994 45.569 37.517 1.00 40.75 475 SER A N 1
ATOM 3605 C CA . SER A 1 475 ? -34.421 46.614 38.472 1.00 40.75 475 SER A CA 1
ATOM 3606 C C . SER A 1 475 ? -33.241 47.261 39.208 1.00 40.75 475 SER A C 1
ATOM 3608 O O . SER A 1 475 ? -32.492 46.630 39.948 1.00 40.75 475 SER A O 1
ATOM 3610 N N . THR A 1 476 ? -33.153 48.577 39.056 1.00 47.44 476 THR A N 1
ATOM 3611 C CA . THR A 1 476 ? -32.384 49.528 39.859 1.00 47.44 476 THR A CA 1
ATOM 3612 C C . THR A 1 476 ? -32.978 49.637 41.267 1.00 47.44 476 THR A C 1
ATOM 3614 O O . THR A 1 476 ? -34.154 49.956 41.384 1.00 47.44 476 THR A O 1
ATOM 3617 N N . HIS A 1 477 ? -32.188 49.445 42.328 1.00 38.84 477 HIS A N 1
ATOM 3618 C CA . HIS A 1 477 ? -32.266 50.223 43.578 1.00 38.84 477 HIS A CA 1
ATOM 3619 C C . HIS A 1 477 ? -31.122 49.824 44.524 1.00 38.84 477 HIS A C 1
ATOM 3621 O O . HIS A 1 477 ? -30.962 48.658 44.867 1.00 38.84 477 HIS A O 1
ATOM 3627 N N . GLY A 1 478 ? -30.303 50.806 44.912 1.00 38.19 478 GLY A N 1
ATOM 3628 C CA . GLY A 1 478 ? -29.138 50.603 45.775 1.00 38.19 478 GLY A CA 1
ATOM 3629 C C . GLY A 1 478 ? -29.446 50.547 47.268 1.00 38.19 478 GLY A C 1
ATOM 3630 O O . GLY A 1 478 ? -30.593 50.707 47.666 1.00 38.19 478 GLY A O 1
ATOM 3631 N N . LEU A 1 479 ? -28.390 50.391 48.076 1.00 37.50 479 LEU A N 1
ATOM 3632 C CA . LEU A 1 479 ? -28.236 50.941 49.430 1.00 37.50 479 LEU A CA 1
ATOM 3633 C C . LEU A 1 479 ? -26.811 50.664 49.962 1.00 37.50 479 LEU A C 1
ATOM 3635 O O . LEU A 1 479 ? -26.369 49.527 50.026 1.00 37.50 479 LEU A O 1
ATOM 3639 N N . MET A 1 480 ? -26.160 51.764 50.352 1.00 34.91 480 MET A N 1
ATOM 3640 C CA . MET A 1 480 ? -25.299 52.000 51.525 1.00 34.91 480 MET A CA 1
ATOM 3641 C C . MET A 1 480 ? -24.049 51.151 51.839 1.00 34.91 480 MET A C 1
ATOM 3643 O O . MET A 1 480 ? -24.074 49.951 52.070 1.00 34.91 480 MET A O 1
ATOM 3647 N N . ALA A 1 481 ? -22.977 51.932 51.993 1.00 41.34 481 ALA A N 1
ATOM 3648 C CA . ALA A 1 481 ? -21.713 51.726 52.686 1.00 41.34 481 ALA A CA 1
ATOM 3649 C C . ALA A 1 481 ? -21.767 50.991 54.040 1.00 41.34 481 ALA A C 1
ATOM 3651 O O . ALA A 1 481 ? -22.694 51.202 54.811 1.00 41.34 481 ALA A O 1
ATOM 3652 N N . GLU A 1 482 ? -20.650 50.352 54.411 1.00 37.50 482 GLU A N 1
ATOM 3653 C CA . GLU A 1 482 ? -19.925 50.739 55.631 1.00 37.50 482 GLU A CA 1
ATOM 3654 C C . GLU A 1 482 ? -18.450 50.294 55.628 1.00 37.50 482 GLU A C 1
ATOM 3656 O O . GLU A 1 482 ? -18.093 49.151 55.357 1.00 37.50 482 GLU A O 1
ATOM 3661 N N . LEU A 1 483 ? -17.592 51.264 55.947 1.00 40.53 483 LEU A N 1
ATOM 3662 C CA . LEU A 1 483 ? -16.186 51.127 56.306 1.00 40.53 483 LEU A CA 1
ATOM 3663 C C . LEU A 1 483 ? -16.060 50.527 57.710 1.00 40.53 483 LEU A C 1
ATOM 3665 O O . LEU A 1 483 ? -16.640 51.073 58.641 1.00 40.53 483 LEU A O 1
ATOM 3669 N N . THR A 1 484 ? -15.141 49.583 57.923 1.00 38.34 484 THR A N 1
ATOM 3670 C CA . THR A 1 484 ? -14.345 49.577 59.162 1.00 38.34 484 THR A CA 1
ATOM 3671 C C . THR A 1 484 ? -12.914 49.105 58.922 1.00 38.34 484 THR A C 1
ATOM 3673 O O . THR A 1 484 ? -12.628 48.090 58.300 1.00 38.34 484 THR A O 1
ATOM 3676 N N . THR A 1 485 ? -11.999 49.917 59.436 1.00 46.12 485 THR A N 1
ATOM 3677 C CA . THR A 1 485 ? -10.553 49.727 59.489 1.00 46.12 485 THR A CA 1
ATOM 3678 C C . THR A 1 485 ? -10.177 48.924 60.734 1.00 46.12 485 THR A C 1
ATOM 3680 O O . THR A 1 485 ? -10.796 49.107 61.783 1.00 46.12 485 THR A O 1
ATOM 3683 N N . ARG A 1 486 ? -9.085 48.144 60.692 1.00 33.28 486 ARG A N 1
ATOM 3684 C CA . ARG A 1 486 ? -8.186 48.015 61.853 1.00 33.28 486 ARG A CA 1
ATOM 3685 C C . ARG A 1 486 ? -6.767 47.570 61.492 1.00 33.28 486 ARG A C 1
ATOM 3687 O O . ARG A 1 486 ? -6.517 46.834 60.550 1.00 33.28 486 ARG A O 1
ATOM 3694 N N . ARG A 1 487 ? -5.861 48.153 62.273 1.00 35.97 487 ARG A N 1
ATOM 3695 C CA . ARG A 1 487 ? -4.401 48.264 62.200 1.00 35.97 487 ARG A CA 1
ATOM 3696 C C . ARG A 1 487 ? -3.689 47.060 62.841 1.00 35.97 487 ARG A C 1
ATOM 3698 O O . ARG A 1 487 ? -4.191 46.565 63.840 1.00 35.97 487 ARG A O 1
ATOM 3705 N N . ARG A 1 488 ? -2.480 46.783 62.321 1.00 43.22 488 ARG A N 1
ATOM 3706 C CA . ARG A 1 488 ? -1.183 46.456 62.980 1.00 43.22 488 ARG A CA 1
ATOM 3707 C C . ARG A 1 488 ? -1.181 45.595 64.258 1.00 43.22 488 ARG A C 1
ATOM 3709 O O . ARG A 1 488 ? -1.741 46.019 65.258 1.00 43.22 488 ARG A O 1
ATOM 3716 N N . ASP A 1 489 ? -0.360 44.539 64.284 1.00 39.66 489 ASP A N 1
ATOM 3717 C CA . ASP A 1 489 ? 0.970 44.600 64.929 1.00 39.66 489 ASP A CA 1
ATOM 3718 C C . ASP A 1 489 ? 1.832 43.337 64.712 1.00 39.66 489 ASP A C 1
ATOM 3720 O O . ASP A 1 489 ? 1.357 42.285 64.292 1.00 39.66 489 ASP A O 1
ATOM 3724 N N . ASP A 1 490 ? 3.126 43.543 64.967 1.00 41.66 490 ASP A N 1
ATOM 3725 C CA . ASP A 1 490 ? 4.339 42.762 64.709 1.00 41.66 490 ASP A CA 1
ATOM 3726 C C . ASP A 1 490 ? 4.426 41.316 65.245 1.00 41.66 490 ASP A C 1
ATOM 3728 O O . ASP A 1 490 ? 3.923 40.977 66.314 1.00 41.66 490 ASP A O 1
ATOM 3732 N N . GLY A 1 491 ? 5.259 40.500 64.581 1.00 34.62 491 GLY A N 1
ATOM 3733 C CA . GLY A 1 491 ? 5.775 39.233 65.115 1.00 34.62 491 GLY A CA 1
ATOM 3734 C C . GLY A 1 491 ? 7.001 38.719 64.351 1.00 34.62 491 GLY A C 1
ATOM 3735 O O . GLY A 1 491 ? 6.925 38.378 63.181 1.00 34.62 491 GLY A O 1
ATOM 3736 N N . ARG A 1 492 ? 8.154 38.693 65.021 1.00 37.94 492 ARG A N 1
ATOM 3737 C CA . ARG A 1 492 ? 9.526 38.543 64.499 1.00 37.94 492 ARG A CA 1
ATOM 3738 C C . ARG A 1 492 ? 10.093 37.149 64.852 1.00 37.94 492 ARG A C 1
ATOM 3740 O O . ARG A 1 492 ? 9.921 36.745 65.995 1.00 37.94 492 ARG A O 1
ATOM 3747 N N . ARG A 1 493 ? 10.939 36.576 63.968 1.00 39.41 493 ARG A N 1
ATOM 3748 C CA . ARG A 1 493 ? 11.891 35.430 64.161 1.00 39.41 493 ARG A CA 1
ATOM 3749 C C . ARG A 1 493 ? 11.233 34.030 64.215 1.00 39.41 493 ARG A C 1
ATOM 3751 O O . ARG A 1 493 ? 10.155 33.899 64.756 1.00 39.41 493 ARG A O 1
ATOM 3758 N N . ASP A 1 494 ? 11.776 32.947 63.649 1.00 39.19 494 ASP A N 1
ATOM 3759 C CA . ASP A 1 494 ? 13.164 32.471 63.653 1.00 39.19 494 ASP A CA 1
ATOM 3760 C C . ASP A 1 494 ? 13.502 31.494 62.496 1.00 39.19 494 ASP A C 1
ATOM 3762 O O . ASP A 1 494 ? 12.702 30.664 62.082 1.00 39.19 494 ASP A O 1
ATOM 3766 N N . ARG A 1 495 ? 14.758 31.608 62.050 1.00 37.97 495 ARG A N 1
ATOM 3767 C CA . ARG A 1 495 ? 15.717 30.613 61.520 1.00 37.97 495 ARG A CA 1
ATOM 3768 C C . ARG A 1 495 ? 15.253 29.164 61.258 1.00 37.97 495 ARG A C 1
ATOM 3770 O O . ARG A 1 495 ? 14.947 28.443 62.202 1.00 37.97 495 ARG A O 1
ATOM 3777 N N . ARG A 1 496 ? 15.568 28.659 60.053 1.00 37.94 496 ARG A N 1
ATOM 3778 C CA . ARG A 1 496 ? 16.415 27.457 59.844 1.00 37.94 496 ARG A CA 1
ATOM 3779 C C . ARG A 1 496 ? 16.895 27.359 58.390 1.00 37.94 496 ARG A C 1
ATOM 3781 O O . ARG A 1 496 ? 16.102 27.204 57.474 1.00 37.94 496 ARG A O 1
ATOM 3788 N N . ALA A 1 497 ? 18.211 27.456 58.223 1.00 37.81 497 ALA A N 1
ATOM 3789 C CA . ALA A 1 497 ? 18.937 27.096 57.013 1.00 37.81 497 ALA A CA 1
ATOM 3790 C C . ALA A 1 497 ? 19.212 25.585 57.029 1.00 37.81 497 ALA A C 1
ATOM 3792 O O . ALA A 1 497 ? 19.598 25.051 58.073 1.00 37.81 497 ALA A O 1
ATOM 3793 N N . VAL A 1 498 ? 19.031 24.917 55.888 1.00 43.88 498 VAL A N 1
ATOM 3794 C CA . VAL A 1 498 ? 19.534 23.561 55.647 1.00 43.88 498 VAL A CA 1
ATOM 3795 C C . VAL A 1 498 ? 20.690 23.665 54.665 1.00 43.88 498 VAL A C 1
ATOM 3797 O O . VAL A 1 498 ? 20.564 24.176 53.559 1.00 43.88 498 VAL A O 1
ATOM 3800 N N . ASP A 1 499 ? 21.826 23.206 55.162 1.00 38.09 499 ASP A N 1
ATOM 3801 C CA . ASP A 1 499 ? 23.143 23.139 54.560 1.00 38.09 499 ASP A CA 1
ATOM 3802 C C . ASP A 1 499 ? 23.317 21.731 53.965 1.00 38.09 499 ASP A C 1
ATOM 3804 O O . ASP A 1 499 ? 23.152 20.739 54.684 1.00 38.09 499 ASP A O 1
ATOM 3808 N N . ARG A 1 500 ? 23.633 21.605 52.668 1.00 41.78 500 ARG A N 1
ATOM 3809 C CA . ARG A 1 500 ? 24.111 20.330 52.103 1.00 41.78 500 ARG A CA 1
ATOM 3810 C C . ARG A 1 500 ? 25.127 20.528 50.973 1.00 41.78 500 ARG A C 1
ATOM 3812 O O . ARG A 1 500 ? 24.835 20.355 49.804 1.00 41.78 500 ARG A O 1
ATOM 3819 N N . ARG A 1 501 ? 26.350 20.855 51.400 1.00 33.62 501 ARG A N 1
ATOM 3820 C CA . ARG A 1 501 ? 27.652 20.315 50.950 1.00 33.62 501 ARG A CA 1
ATOM 3821 C C . ARG A 1 501 ? 27.733 19.718 49.532 1.00 33.62 501 ARG A C 1
ATOM 3823 O O . ARG A 1 501 ? 27.524 18.518 49.361 1.00 33.62 501 ARG A O 1
ATOM 3830 N N . GLU A 1 502 ? 28.298 20.488 48.608 1.00 36.62 502 GLU A N 1
ATOM 3831 C CA . GLU A 1 502 ? 29.121 19.957 47.516 1.00 36.62 502 GLU A CA 1
ATOM 3832 C C . GLU A 1 502 ? 30.579 19.819 47.979 1.00 36.62 502 GLU A C 1
ATOM 3834 O O . GLU A 1 502 ? 31.170 20.734 48.558 1.00 36.62 502 GLU A O 1
ATOM 3839 N N . ARG A 1 503 ? 31.166 18.640 47.753 1.00 40.56 503 ARG A N 1
ATOM 3840 C CA . ARG A 1 503 ? 32.591 18.364 47.955 1.00 40.56 503 ARG A CA 1
ATOM 3841 C C . ARG A 1 503 ? 33.285 18.320 46.600 1.00 40.56 503 ARG A C 1
ATOM 3843 O O . ARG A 1 503 ? 33.080 17.389 45.832 1.00 40.56 503 ARG A O 1
ATOM 3850 N N . GLN A 1 504 ? 34.191 19.265 46.379 1.00 38.47 504 GLN A N 1
ATOM 3851 C CA . GLN A 1 504 ? 35.320 19.095 45.470 1.00 38.47 504 GLN A CA 1
ATOM 3852 C C . GLN A 1 504 ? 36.349 18.139 46.090 1.00 38.47 504 GLN A C 1
ATOM 3854 O O . GLN A 1 504 ? 36.694 18.268 47.267 1.00 38.47 504 GLN A O 1
ATOM 3859 N N . SER A 1 505 ? 36.897 17.227 45.284 1.00 36.97 505 SER A N 1
ATOM 3860 C CA . SER A 1 505 ? 38.323 17.198 44.901 1.00 36.97 505 SER A CA 1
ATOM 3861 C C . SER A 1 505 ? 38.864 15.784 44.651 1.00 36.97 505 SER A C 1
ATOM 3863 O O . SER A 1 505 ? 38.488 14.820 45.312 1.00 36.97 505 SER A O 1
ATOM 3865 N N . ILE A 1 506 ? 39.860 15.770 43.757 1.00 34.22 506 ILE A N 1
ATOM 3866 C CA . ILE A 1 506 ? 40.955 14.811 43.535 1.00 34.22 506 ILE A CA 1
ATOM 3867 C C . ILE A 1 506 ? 40.875 14.143 42.159 1.00 34.22 506 ILE A C 1
ATOM 3869 O O . ILE A 1 506 ? 40.060 13.269 41.893 1.00 34.22 506 ILE A O 1
ATOM 3873 N N . GLY A 1 507 ? 41.770 14.610 41.289 1.00 34.56 507 GLY A N 1
ATOM 3874 C CA . GLY A 1 507 ? 41.896 14.173 39.910 1.00 34.56 507 GLY A CA 1
ATOM 3875 C C . GLY A 1 507 ? 42.871 13.027 39.690 1.00 34.56 507 GLY A C 1
ATOM 3876 O O . GLY A 1 507 ? 43.383 12.423 40.630 1.00 34.56 507 GLY A O 1
ATOM 3877 N N . ARG A 1 508 ? 43.153 12.789 38.407 1.00 34.31 508 ARG A N 1
ATOM 3878 C CA . ARG A 1 508 ? 44.377 12.180 37.881 1.00 34.31 508 ARG A CA 1
ATOM 3879 C C . ARG A 1 508 ? 44.376 12.290 36.355 1.00 34.31 508 ARG A C 1
ATOM 3881 O O . ARG A 1 508 ? 43.527 11.722 35.685 1.00 34.31 508 ARG A O 1
ATOM 3888 N N . ASP A 1 509 ? 45.352 13.041 35.866 1.00 42.44 509 ASP A N 1
ATOM 3889 C CA . ASP A 1 509 ? 45.940 12.972 34.525 1.00 42.44 509 ASP A CA 1
ATOM 3890 C C . ASP A 1 509 ? 46.543 11.557 34.322 1.00 42.44 509 ASP A C 1
ATOM 3892 O O . ASP A 1 509 ? 47.059 10.979 35.291 1.00 42.44 509 ASP A O 1
ATOM 3896 N N . PRO A 1 510 ? 46.522 10.992 33.102 1.00 48.34 510 PRO A N 1
ATOM 3897 C CA . PRO A 1 510 ? 47.819 10.868 32.448 1.00 48.34 510 PRO A CA 1
ATOM 3898 C C . PRO A 1 510 ? 47.818 11.163 30.942 1.00 48.34 510 PRO A C 1
ATOM 3900 O O . PRO A 1 510 ? 47.017 10.683 30.143 1.00 48.34 510 PRO A O 1
ATOM 3903 N N . ARG A 1 511 ? 48.872 11.896 30.599 1.00 37.16 511 ARG A N 1
ATOM 3904 C CA . ARG A 1 511 ? 49.420 12.245 29.294 1.00 37.16 511 ARG A CA 1
ATOM 3905 C C . ARG A 1 511 ? 49.879 11.047 28.441 1.00 37.16 511 ARG A C 1
ATOM 3907 O O . ARG A 1 511 ? 50.400 10.071 28.977 1.00 37.16 511 ARG A O 1
ATOM 3914 N N . LEU A 1 512 ? 49.926 11.343 27.129 1.00 39.03 512 LEU A N 1
ATOM 3915 C CA . LEU A 1 512 ? 50.859 10.927 26.047 1.00 39.03 512 LEU A CA 1
ATOM 3916 C C . LEU A 1 512 ? 50.281 9.982 24.964 1.00 39.03 512 LEU A C 1
ATOM 3918 O O . LEU A 1 512 ? 49.499 9.101 25.296 1.00 39.03 512 LEU A O 1
ATOM 3922 N N . PRO A 1 513 ? 50.796 10.016 23.710 1.00 47.34 513 PRO A N 1
ATOM 3923 C CA . PRO A 1 513 ? 51.273 11.172 22.937 1.00 47.34 513 PRO A CA 1
ATOM 3924 C C . PRO A 1 513 ? 50.754 11.201 21.477 1.00 47.34 513 PRO A C 1
ATOM 3926 O O . PRO A 1 513 ? 50.494 10.178 20.850 1.00 47.34 513 PRO A O 1
ATOM 3929 N N . ARG A 1 514 ? 50.708 12.407 20.897 1.00 35.62 514 ARG A N 1
ATOM 3930 C CA . ARG A 1 514 ? 50.603 12.639 19.448 1.00 35.62 514 ARG A CA 1
ATOM 3931 C C . ARG A 1 514 ? 51.982 12.477 18.800 1.00 35.62 514 ARG A C 1
ATOM 3933 O O . ARG A 1 514 ? 52.927 13.131 19.238 1.00 35.62 514 ARG A O 1
ATOM 3940 N N . PHE A 1 515 ? 52.077 11.686 17.734 1.00 35.62 515 PHE A N 1
ATOM 3941 C CA . PHE A 1 515 ? 53.176 11.753 16.768 1.00 35.62 515 PHE A CA 1
ATOM 3942 C C . PHE A 1 515 ? 52.665 12.401 15.480 1.00 35.62 515 PHE A C 1
ATOM 3944 O O . PHE A 1 515 ? 51.738 11.904 14.850 1.00 35.62 515 PHE A O 1
ATOM 3951 N N . ALA A 1 516 ? 53.293 13.512 15.106 1.00 38.50 516 ALA A N 1
ATOM 3952 C CA . ALA A 1 516 ? 53.243 14.099 13.777 1.00 38.50 516 ALA A CA 1
ATOM 3953 C C . ALA A 1 516 ? 54.660 14.037 13.191 1.00 38.50 516 ALA A C 1
ATOM 3955 O O . ALA A 1 516 ? 55.633 14.290 13.903 1.00 38.50 516 ALA A O 1
ATOM 3956 N N . GLY A 1 517 ? 54.774 13.711 11.904 1.00 30.41 517 GLY A N 1
ATOM 3957 C CA . GLY A 1 517 ? 56.041 13.722 11.178 1.00 30.41 517 GLY A CA 1
ATOM 3958 C C . GLY A 1 517 ? 55.891 13.231 9.731 1.00 30.41 517 GLY A C 1
ATOM 3959 O O . GLY A 1 517 ? 55.621 12.047 9.549 1.00 30.41 517 GLY A O 1
ATOM 3960 N N . PRO A 1 518 ? 56.053 14.101 8.714 1.00 52.38 518 PRO A N 1
ATOM 3961 C CA . PRO A 1 518 ? 55.839 13.797 7.297 1.00 52.38 518 PRO A CA 1
ATOM 3962 C C . PRO A 1 518 ? 57.140 13.378 6.593 1.00 52.38 518 PRO A C 1
ATOM 3964 O O . PRO A 1 518 ? 58.208 13.858 6.961 1.00 52.38 518 PRO A O 1
ATOM 3967 N N . CYS A 1 519 ? 57.060 12.569 5.528 1.00 30.58 519 CYS A N 1
ATOM 3968 C CA . CYS A 1 519 ? 58.180 12.349 4.599 1.00 30.58 519 CYS A CA 1
ATOM 3969 C C . CYS A 1 519 ? 57.708 11.996 3.175 1.00 30.58 519 CYS A C 1
ATOM 3971 O O . CYS A 1 519 ? 57.330 10.870 2.880 1.00 30.58 519 CYS A O 1
ATOM 3973 N N . GLN A 1 520 ? 57.747 13.023 2.327 1.00 30.91 520 GLN A N 1
ATOM 3974 C CA . GLN A 1 520 ? 58.239 13.097 0.944 1.00 30.91 520 GLN A CA 1
ATOM 3975 C C . GLN A 1 520 ? 58.226 11.864 0.012 1.00 30.91 520 GLN A C 1
ATOM 3977 O O . GLN A 1 520 ? 58.882 10.846 0.217 1.00 30.91 520 GLN A O 1
ATOM 3982 N N . SER A 1 521 ? 57.607 12.127 -1.139 1.00 30.17 521 SER A N 1
ATOM 3983 C CA . SER A 1 521 ? 57.717 11.514 -2.464 1.00 30.17 521 SER A CA 1
ATOM 3984 C C . SER A 1 521 ? 59.129 11.135 -2.943 1.00 30.17 521 SER A C 1
ATOM 3986 O O . SER A 1 521 ? 60.057 11.943 -2.858 1.00 30.17 521 SER A O 1
ATOM 3988 N N . ARG A 1 522 ? 59.234 9.996 -3.645 1.00 27.47 522 ARG A N 1
ATOM 3989 C CA . ARG A 1 522 ? 60.219 9.760 -4.718 1.00 27.47 522 ARG A CA 1
ATOM 3990 C C . ARG A 1 522 ? 59.640 8.868 -5.823 1.00 27.47 522 ARG A C 1
ATOM 3992 O O . ARG A 1 522 ? 58.885 7.941 -5.567 1.00 27.47 522 ARG A O 1
ATOM 3999 N N . VAL A 1 523 ? 60.018 9.207 -7.051 1.00 30.94 523 VAL A N 1
ATOM 4000 C CA . VAL A 1 523 ? 59.534 8.717 -8.349 1.00 30.94 523 VAL A CA 1
ATOM 4001 C C . VAL A 1 523 ? 60.494 7.660 -8.932 1.00 30.94 523 VAL A C 1
ATOM 4003 O O . VAL A 1 523 ? 61.678 7.966 -9.022 1.00 30.94 523 VAL A O 1
ATOM 4006 N N . ARG A 1 524 ? 59.927 6.509 -9.374 1.00 33.34 524 ARG A N 1
ATOM 4007 C CA . ARG A 1 524 ? 60.285 5.552 -10.479 1.00 33.34 524 ARG A CA 1
ATOM 4008 C C . ARG A 1 524 ? 61.718 4.960 -10.592 1.00 33.34 524 ARG A C 1
ATOM 4010 O O . ARG A 1 524 ? 62.638 5.496 -9.987 1.00 33.34 524 ARG A O 1
ATOM 4017 N N . PRO A 1 525 ? 61.984 3.978 -11.499 1.00 53.03 525 PRO A N 1
ATOM 4018 C CA . PRO A 1 525 ? 61.154 2.911 -12.124 1.00 53.03 525 PRO A CA 1
ATOM 4019 C C . PRO A 1 525 ? 61.835 1.508 -12.070 1.00 53.03 525 PRO A C 1
ATOM 4021 O O . PRO A 1 525 ? 63.004 1.425 -11.710 1.00 53.03 525 PRO A O 1
ATOM 4024 N N . ALA A 1 526 ? 61.157 0.430 -12.499 1.00 31.84 526 ALA A N 1
ATOM 4025 C CA . ALA A 1 526 ? 61.769 -0.659 -13.291 1.00 31.84 526 ALA A CA 1
ATOM 4026 C C . ALA A 1 526 ? 60.739 -1.704 -13.756 1.00 31.84 526 ALA A C 1
ATOM 4028 O O . ALA A 1 526 ? 59.881 -2.138 -12.991 1.00 31.84 526 ALA A O 1
ATOM 4029 N N . ASP A 1 527 ? 60.904 -2.089 -15.017 1.00 36.78 527 ASP A N 1
ATOM 4030 C CA . ASP A 1 527 ? 60.281 -3.186 -15.749 1.00 36.78 527 ASP A CA 1
ATOM 4031 C C . ASP A 1 527 ? 60.492 -4.561 -15.092 1.00 36.78 527 ASP A C 1
ATOM 4033 O O . ASP A 1 527 ? 61.520 -4.813 -14.458 1.00 36.78 527 ASP A O 1
ATOM 4037 N N . GLY A 1 528 ? 59.555 -5.486 -15.307 1.00 32.19 528 GLY A N 1
ATOM 4038 C CA . GLY A 1 528 ? 59.729 -6.888 -14.929 1.00 32.19 528 GLY A CA 1
ATOM 4039 C C . GLY A 1 528 ? 58.513 -7.744 -15.258 1.00 32.19 528 GLY A C 1
ATOM 4040 O O . GLY A 1 528 ? 57.536 -7.755 -14.516 1.00 32.19 528 GLY A O 1
ATOM 4041 N N . GLU A 1 529 ? 58.598 -8.450 -16.382 1.00 35.41 529 GLU A N 1
ATOM 4042 C CA . GLU A 1 529 ? 57.665 -9.467 -16.868 1.00 35.41 529 GLU A CA 1
ATOM 4043 C C . GLU A 1 529 ? 57.284 -10.490 -15.782 1.00 35.41 529 GLU A C 1
ATOM 4045 O O . GLU A 1 529 ? 58.148 -11.076 -15.130 1.00 35.41 529 GLU A O 1
ATOM 4050 N N . LEU A 1 530 ? 55.986 -10.774 -15.642 1.00 31.64 530 LEU A N 1
ATOM 4051 C CA . LEU A 1 530 ? 55.490 -11.935 -14.903 1.00 31.64 530 LEU A CA 1
ATOM 4052 C C . LEU A 1 530 ? 54.746 -12.866 -15.863 1.00 31.64 530 LEU A C 1
ATOM 4054 O O . LEU A 1 530 ? 53.591 -12.650 -16.222 1.00 31.64 530 LEU A O 1
ATOM 4058 N N . HIS A 1 531 ? 55.449 -13.925 -16.260 1.00 31.23 531 HIS A N 1
ATOM 4059 C CA . HIS A 1 531 ? 54.876 -15.142 -16.820 1.00 31.23 531 HIS A CA 1
ATOM 4060 C C . HIS A 1 531 ? 53.958 -15.806 -15.781 1.00 31.23 531 HIS A C 1
ATOM 4062 O O . HIS A 1 531 ? 54.413 -16.184 -14.702 1.00 31.23 531 HIS A O 1
ATOM 4068 N N . VAL A 1 532 ? 52.684 -16.006 -16.125 1.00 30.92 532 VAL A N 1
ATOM 4069 C CA . VAL A 1 532 ? 51.753 -16.846 -15.358 1.00 30.92 532 VAL A CA 1
ATOM 4070 C C . VAL A 1 532 ? 51.591 -18.181 -16.086 1.00 30.92 532 VAL A C 1
ATOM 4072 O O . VAL A 1 532 ? 50.978 -18.259 -17.149 1.00 30.92 532 VAL A O 1
ATOM 4075 N N . GLU A 1 533 ? 52.169 -19.244 -15.523 1.00 28.22 533 GLU A N 1
ATOM 4076 C CA . GLU A 1 533 ? 51.935 -20.626 -15.950 1.00 28.22 533 GLU A CA 1
ATOM 4077 C C . GLU A 1 533 ? 50.591 -21.139 -15.402 1.00 28.22 533 GLU A C 1
ATOM 4079 O O . GLU A 1 533 ? 50.382 -21.244 -14.192 1.00 28.22 533 GLU A O 1
ATOM 4084 N N . HIS A 1 534 ? 49.690 -21.534 -16.304 1.00 30.33 534 HIS A N 1
ATOM 4085 C CA . HIS A 1 534 ? 48.479 -22.286 -15.978 1.00 30.33 534 HIS A CA 1
ATOM 4086 C C . HIS A 1 534 ? 48.824 -23.713 -15.527 1.00 30.33 534 HIS A C 1
ATOM 4088 O O . HIS A 1 534 ? 49.287 -24.538 -16.317 1.00 30.33 534 HIS A O 1
ATOM 4094 N N . ARG A 1 535 ? 48.512 -24.054 -14.271 1.00 28.77 535 ARG A N 1
ATOM 4095 C CA . ARG A 1 535 ? 48.585 -25.430 -13.760 1.00 28.77 535 ARG A CA 1
ATOM 4096 C C . ARG A 1 535 ? 47.189 -26.051 -13.685 1.00 28.77 535 ARG A C 1
ATOM 4098 O O . ARG A 1 535 ? 46.478 -25.920 -12.696 1.00 28.77 535 ARG A O 1
ATOM 4105 N N . VAL A 1 536 ? 46.821 -26.771 -14.742 1.00 32.88 536 VAL A N 1
ATOM 4106 C CA . VAL A 1 536 ? 45.618 -27.614 -14.819 1.00 32.88 536 VAL A CA 1
ATOM 4107 C C . VAL A 1 536 ? 45.794 -28.840 -13.912 1.00 32.88 536 VAL A C 1
ATOM 4109 O O . VAL A 1 536 ? 46.618 -29.714 -14.189 1.00 32.88 536 VAL A O 1
ATOM 4112 N N . ARG A 1 537 ? 45.011 -28.939 -12.830 1.00 29.83 537 ARG A N 1
ATOM 4113 C CA . ARG A 1 537 ? 44.866 -30.176 -12.043 1.00 29.83 537 ARG A CA 1
ATOM 4114 C C . ARG A 1 537 ? 43.660 -30.967 -12.549 1.00 29.83 537 ARG A C 1
ATOM 4116 O O . ARG A 1 537 ? 42.519 -30.596 -12.315 1.00 29.83 537 ARG A O 1
ATOM 4123 N N . ARG A 1 538 ? 43.939 -32.088 -13.221 1.00 31.47 538 ARG A N 1
ATOM 4124 C CA . ARG A 1 538 ? 42.970 -33.153 -13.518 1.00 31.47 538 ARG A CA 1
ATOM 4125 C C . ARG A 1 538 ? 42.641 -33.918 -12.234 1.00 31.47 538 ARG A C 1
ATOM 4127 O O . ARG A 1 538 ? 43.550 -34.488 -11.631 1.00 31.47 538 ARG A O 1
ATOM 4134 N N . LEU A 1 539 ? 41.364 -33.997 -11.870 1.00 33.88 539 LEU A N 1
ATOM 4135 C CA . LEU A 1 539 ? 40.851 -34.982 -10.917 1.00 33.88 539 LEU A CA 1
ATOM 4136 C C . LEU A 1 539 ? 40.316 -36.191 -11.697 1.00 33.88 539 LEU A C 1
ATOM 4138 O O . LEU A 1 539 ? 39.561 -36.043 -12.655 1.00 33.88 539 LEU A O 1
ATOM 4142 N N . ARG A 1 540 ? 40.773 -37.390 -11.318 1.00 36.03 540 ARG A N 1
ATOM 4143 C CA . ARG A 1 540 ? 40.206 -38.676 -11.749 1.00 36.03 540 ARG A CA 1
ATOM 4144 C C . ARG A 1 540 ? 39.116 -39.102 -10.756 1.00 36.03 540 ARG A C 1
ATOM 4146 O O . ARG A 1 540 ? 39.293 -38.834 -9.569 1.00 36.03 540 ARG A O 1
ATOM 4153 N N . PRO A 1 541 ? 38.062 -39.806 -11.204 1.00 42.16 541 PRO A N 1
ATOM 4154 C CA . PRO A 1 541 ? 37.043 -40.360 -10.325 1.00 42.16 541 PRO A CA 1
ATOM 4155 C C . PRO A 1 541 ? 37.463 -41.753 -9.846 1.00 42.16 541 PRO A C 1
ATOM 4157 O O . PRO A 1 541 ? 37.985 -42.549 -10.628 1.00 42.16 541 PRO A O 1
ATOM 4160 N N . ASP A 1 542 ? 37.200 -42.065 -8.580 1.00 34.94 542 ASP A N 1
ATOM 4161 C CA . ASP A 1 542 ? 37.319 -43.422 -8.056 1.00 34.94 542 ASP A CA 1
ATOM 4162 C C . ASP A 1 542 ? 36.068 -43.802 -7.249 1.00 34.94 542 ASP A C 1
ATOM 4164 O O . ASP A 1 542 ? 35.693 -43.134 -6.291 1.00 34.94 542 ASP A O 1
ATOM 4168 N N . ARG A 1 543 ? 35.523 -44.959 -7.644 1.00 34.62 543 ARG A N 1
ATOM 4169 C CA . ARG A 1 543 ? 34.897 -46.014 -6.824 1.00 34.62 543 ARG A CA 1
ATOM 4170 C C . ARG A 1 543 ? 33.461 -45.868 -6.302 1.00 34.62 543 ARG A C 1
ATOM 4172 O O . ARG A 1 543 ? 33.179 -45.376 -5.220 1.00 34.62 543 ARG A O 1
ATOM 4179 N N . VAL A 1 544 ? 32.611 -46.580 -7.043 1.00 43.06 544 VAL A N 1
ATOM 4180 C CA . VAL A 1 544 ? 31.462 -47.398 -6.612 1.00 43.06 544 VAL A CA 1
ATOM 4181 C C . VAL A 1 544 ? 31.778 -48.263 -5.376 1.00 43.06 544 VAL A C 1
ATOM 4183 O O . VAL A 1 544 ? 32.863 -48.851 -5.308 1.00 43.06 544 VAL A O 1
ATOM 4186 N N . PRO A 1 545 ? 30.774 -48.514 -4.515 1.00 45.91 545 PRO A N 1
ATOM 4187 C CA . PRO A 1 545 ? 30.529 -49.880 -4.069 1.00 45.91 545 PRO A CA 1
ATOM 4188 C C . PRO A 1 545 ? 29.075 -50.325 -4.281 1.00 45.91 545 PRO A C 1
ATOM 4190 O O . PRO A 1 545 ? 28.112 -49.586 -4.103 1.00 45.91 545 PRO A O 1
ATOM 4193 N N . ARG A 1 546 ? 28.969 -51.590 -4.686 1.00 35.94 546 ARG A N 1
ATOM 4194 C CA . ARG A 1 546 ? 27.754 -52.376 -4.881 1.00 35.94 546 ARG A CA 1
ATOM 4195 C C . ARG A 1 546 ? 27.353 -53.045 -3.559 1.00 35.94 546 ARG A C 1
ATOM 4197 O O . ARG A 1 546 ? 28.216 -53.598 -2.886 1.00 35.94 546 ARG A O 1
ATOM 4204 N N . ASP A 1 547 ? 26.038 -53.101 -3.354 1.00 32.88 547 ASP A N 1
ATOM 4205 C CA . ASP A 1 547 ? 25.270 -54.267 -2.889 1.00 32.88 547 ASP A CA 1
ATOM 4206 C C . ASP A 1 547 ? 25.261 -54.611 -1.385 1.00 32.88 547 ASP A C 1
ATOM 4208 O O . ASP A 1 547 ? 26.227 -55.157 -0.865 1.00 32.88 547 ASP A O 1
ATOM 4212 N N . GLN A 1 548 ? 24.111 -54.387 -0.729 1.00 36.16 548 GLN A N 1
ATOM 4213 C CA . GLN A 1 548 ? 23.410 -55.399 0.080 1.00 36.16 548 GLN A CA 1
ATOM 4214 C C . GLN A 1 548 ? 21.902 -55.104 0.092 1.00 36.16 548 GLN A C 1
ATOM 4216 O O . GLN A 1 548 ? 21.461 -54.043 0.529 1.00 36.16 548 GLN A O 1
ATOM 4221 N N . GLY A 1 549 ? 21.108 -56.063 -0.381 1.00 31.47 549 GLY A N 1
ATOM 4222 C CA . GLY A 1 549 ? 19.652 -56.013 -0.329 1.00 31.47 549 GLY A CA 1
ATOM 4223 C C . GLY A 1 549 ? 19.056 -56.444 1.013 1.00 31.47 549 GLY A C 1
ATOM 4224 O O . GLY A 1 549 ? 19.625 -57.261 1.735 1.00 31.47 549 GLY A O 1
ATOM 4225 N N . ARG A 1 550 ? 17.828 -55.985 1.285 1.00 32.25 550 ARG A N 1
ATOM 4226 C CA . ARG A 1 550 ? 16.807 -56.787 1.975 1.00 32.25 550 ARG A CA 1
ATOM 4227 C C . ARG A 1 550 ? 15.399 -56.218 1.767 1.00 32.25 550 ARG A C 1
ATOM 4229 O O . ARG A 1 550 ? 15.069 -55.131 2.212 1.00 32.25 550 ARG A O 1
ATOM 4236 N N . THR A 1 551 ? 14.608 -57.025 1.068 1.00 34.12 551 THR A N 1
ATOM 4237 C CA . THR A 1 551 ? 13.151 -57.226 1.124 1.00 34.12 551 THR A CA 1
ATOM 4238 C C . THR A 1 551 ? 12.322 -56.368 2.088 1.00 34.12 551 THR A C 1
ATOM 4240 O O . THR A 1 551 ? 12.493 -56.485 3.299 1.00 34.12 551 THR A O 1
ATOM 4243 N N . SER A 1 552 ? 11.271 -55.728 1.564 1.00 33.94 552 SER A N 1
ATOM 4244 C CA . SER A 1 552 ? 9.915 -55.763 2.139 1.00 33.94 552 SER A CA 1
ATOM 4245 C C . SER A 1 552 ? 8.873 -55.463 1.060 1.00 33.94 552 SER A C 1
ATOM 4247 O O . SER A 1 552 ? 8.987 -54.506 0.306 1.00 33.94 552 SER A O 1
ATOM 4249 N N . ARG A 1 553 ? 7.889 -56.360 0.968 1.00 32.28 553 ARG A N 1
ATOM 4250 C CA . ARG A 1 553 ? 6.691 -56.287 0.129 1.00 32.28 553 ARG A CA 1
ATOM 4251 C C . ARG A 1 553 ? 5.783 -55.154 0.608 1.00 32.28 553 ARG A C 1
ATOM 4253 O O . ARG A 1 553 ? 5.578 -55.050 1.811 1.00 32.28 553 ARG A O 1
ATOM 4260 N N . SER A 1 554 ? 5.124 -54.459 -0.314 1.00 32.38 554 SER A N 1
ATOM 4261 C CA . SER A 1 554 ? 3.695 -54.128 -0.224 1.00 32.38 554 SER A CA 1
ATOM 4262 C C . SER A 1 554 ? 3.180 -53.770 -1.614 1.00 32.38 554 SER A C 1
ATOM 4264 O O . SER A 1 554 ? 3.815 -53.033 -2.359 1.00 32.38 554 SER A O 1
ATOM 4266 N N . ALA A 1 555 ? 2.078 -54.411 -1.980 1.00 33.38 555 ALA A N 1
ATOM 4267 C CA . ALA A 1 555 ? 1.391 -54.281 -3.249 1.00 33.38 555 ALA A CA 1
ATOM 4268 C C . ALA A 1 555 ? 0.349 -53.170 -3.145 1.00 33.38 555 ALA A C 1
ATOM 4270 O O . ALA A 1 555 ? -0.433 -53.216 -2.203 1.00 33.38 555 ALA A O 1
ATOM 4271 N N . ILE A 1 556 ? 0.278 -52.269 -4.128 1.00 33.19 556 ILE A N 1
ATOM 4272 C CA . ILE A 1 556 ? -0.965 -51.585 -4.499 1.00 33.19 556 ILE A CA 1
ATOM 4273 C C . ILE A 1 556 ? -1.021 -51.486 -6.030 1.00 33.19 556 ILE A C 1
ATOM 4275 O O . ILE A 1 556 ? -0.103 -51.026 -6.702 1.00 33.19 556 ILE A O 1
ATOM 4279 N N . THR A 1 557 ? -2.110 -52.036 -6.542 1.00 31.12 557 THR A N 1
ATOM 4280 C CA . THR A 1 557 ? -2.640 -52.062 -7.904 1.00 31.12 557 THR A CA 1
ATOM 4281 C C . THR A 1 557 ? -2.958 -50.665 -8.438 1.00 31.12 557 THR A C 1
ATOM 4283 O O . THR A 1 557 ? -3.691 -49.937 -7.782 1.00 31.12 557 THR A O 1
ATOM 4286 N N . ALA A 1 558 ? -2.553 -50.354 -9.672 1.00 32.31 558 ALA A N 1
ATOM 4287 C CA . ALA A 1 558 ? -3.293 -49.437 -10.541 1.00 32.31 558 ALA A CA 1
ATOM 4288 C C . ALA A 1 558 ? -3.047 -49.784 -12.017 1.00 32.31 558 ALA A C 1
ATOM 4290 O O . ALA A 1 558 ? -1.941 -50.105 -12.449 1.00 32.31 558 ALA A O 1
ATOM 4291 N N . SER A 1 559 ? -4.151 -49.817 -12.744 1.00 30.86 559 SER A N 1
ATOM 4292 C CA . SER A 1 559 ? -4.392 -50.388 -14.061 1.00 30.86 559 SER A CA 1
ATOM 4293 C C . SER A 1 559 ? -3.881 -49.532 -15.220 1.00 30.86 559 SER A C 1
ATOM 4295 O O . SER A 1 559 ? -4.126 -48.334 -15.283 1.00 30.86 559 SER A O 1
ATOM 4297 N N . VAL A 1 560 ? -3.263 -50.205 -16.192 1.00 29.53 560 VAL A N 1
ATOM 4298 C CA . VAL A 1 560 ? -2.984 -49.704 -17.542 1.00 29.53 560 VAL A CA 1
ATOM 4299 C C . VAL A 1 560 ? -4.220 -49.918 -18.414 1.00 29.53 560 VAL A C 1
ATOM 4301 O O . VAL A 1 560 ? -4.663 -51.056 -18.570 1.00 29.53 560 VAL A O 1
ATOM 4304 N N . SER A 1 561 ? -4.700 -48.856 -19.058 1.00 30.11 561 SER A N 1
ATOM 4305 C CA . SER A 1 561 ? -5.659 -48.933 -20.162 1.00 30.11 561 SER A CA 1
ATOM 4306 C C . SER A 1 561 ? -5.030 -48.323 -21.415 1.00 30.11 561 SER A C 1
ATOM 4308 O O . SER A 1 561 ? -4.810 -47.120 -21.495 1.00 30.11 561 SER A O 1
ATOM 4310 N N . ARG A 1 562 ? -4.724 -49.178 -22.398 1.00 31.92 562 ARG A N 1
ATOM 4311 C CA . ARG A 1 562 ? -4.443 -48.823 -23.799 1.00 31.92 562 ARG A CA 1
ATOM 4312 C C . ARG A 1 562 ? -5.575 -49.373 -24.669 1.00 31.92 562 ARG A C 1
ATOM 4314 O O . ARG A 1 562 ? -5.843 -50.568 -24.593 1.00 31.92 562 ARG A O 1
ATOM 4321 N N . SER A 1 563 ? -6.103 -48.559 -25.581 1.00 31.20 563 SER A N 1
ATOM 4322 C CA . SER A 1 563 ? -6.716 -48.985 -26.858 1.00 31.20 563 SER A CA 1
ATOM 4323 C C . SER A 1 563 ? -6.887 -47.750 -27.763 1.00 31.20 563 SER A C 1
ATOM 4325 O O . SER A 1 563 ? -7.526 -46.796 -27.346 1.00 31.20 563 SER A O 1
ATOM 4327 N N . CYS A 1 564 ? -6.130 -47.623 -28.864 1.00 29.27 564 CYS A N 1
ATOM 4328 C CA . CYS A 1 564 ? -6.521 -47.962 -30.256 1.00 29.27 564 CYS A CA 1
ATOM 4329 C C . CYS A 1 564 ? -7.673 -47.074 -30.794 1.00 29.27 564 CYS A C 1
ATOM 4331 O O . CYS A 1 564 ? -8.806 -47.233 -30.368 1.00 29.27 564 CYS A O 1
ATOM 4333 N N . SER A 1 565 ? -7.413 -46.026 -31.591 1.00 33.22 565 SER A N 1
ATOM 4334 C CA . SER A 1 565 ? -7.158 -45.992 -33.055 1.00 33.22 565 SER A CA 1
ATOM 4335 C C . SER A 1 565 ? -8.392 -46.186 -33.958 1.00 33.22 565 SER A C 1
ATOM 4337 O O . SER A 1 565 ? -8.788 -47.327 -34.149 1.00 33.22 565 SER A O 1
ATOM 4339 N N . VAL A 1 566 ? -8.880 -45.109 -34.598 1.00 34.69 566 VAL A N 1
ATOM 4340 C CA . VAL A 1 566 ? -9.556 -44.996 -35.927 1.00 34.69 566 VAL A CA 1
ATOM 4341 C C . VAL A 1 566 ? -9.530 -43.478 -36.245 1.00 34.69 566 VAL A C 1
ATOM 4343 O O . VAL A 1 566 ? -9.834 -42.705 -35.353 1.00 34.69 566 VAL A O 1
ATOM 4346 N N . GLY A 1 567 ? -9.116 -42.888 -37.371 1.00 31.92 567 GLY A N 1
ATOM 4347 C CA . GLY A 1 567 ? -9.068 -43.293 -38.773 1.00 31.92 567 GLY A CA 1
ATOM 4348 C C . GLY A 1 567 ? -10.036 -42.406 -39.580 1.00 31.92 567 GLY A C 1
ATOM 4349 O O . GLY A 1 567 ? -11.230 -42.670 -39.557 1.00 31.92 567 GLY A O 1
ATOM 4350 N N . GLY A 1 568 ? -9.558 -41.380 -40.304 1.00 30.95 568 GLY A N 1
ATOM 4351 C CA . GLY A 1 568 ? -10.436 -40.604 -41.200 1.00 30.95 568 GLY A CA 1
ATOM 4352 C C . GLY A 1 568 ? -9.838 -39.346 -41.844 1.00 30.95 568 GLY A C 1
ATOM 4353 O O . GLY A 1 568 ? -10.039 -38.245 -41.355 1.00 30.95 568 GLY A O 1
ATOM 4354 N N . ARG A 1 569 ? -9.163 -39.503 -42.991 1.00 36.62 569 ARG A N 1
ATOM 4355 C CA . ARG A 1 569 ? -9.061 -38.458 -44.038 1.00 36.62 569 ARG A CA 1
ATOM 4356 C C . ARG A 1 569 ? -10.335 -38.501 -44.899 1.00 36.62 569 ARG A C 1
ATOM 4358 O O . ARG A 1 569 ? -10.883 -39.591 -45.069 1.00 36.62 569 ARG A O 1
ATOM 4365 N N . PRO A 1 570 ? -10.737 -37.392 -45.547 1.00 48.22 570 PRO A N 1
ATOM 4366 C CA . PRO A 1 570 ? -10.486 -37.326 -46.990 1.00 48.22 570 PRO A CA 1
ATOM 4367 C C . PRO A 1 570 ? -10.143 -35.927 -47.537 1.00 48.22 570 PRO A C 1
ATOM 4369 O O . PRO A 1 570 ? -10.201 -34.899 -46.878 1.00 48.22 570 PRO A O 1
ATOM 4372 N N . THR A 1 571 ? -9.730 -35.965 -48.797 1.00 44.28 571 THR A N 1
ATOM 4373 C CA . THR A 1 571 ? -9.118 -34.947 -49.647 1.00 44.28 571 THR A CA 1
ATOM 4374 C C . THR A 1 571 ? -10.103 -34.166 -50.539 1.00 44.28 571 THR A C 1
ATOM 4376 O O . THR A 1 571 ? -11.125 -34.703 -50.956 1.00 44.28 571 THR A O 1
ATOM 4379 N N . THR A 1 572 ? -9.625 -33.001 -51.019 1.00 35.53 572 THR A N 1
ATOM 4380 C CA . THR A 1 572 ? -9.786 -32.379 -52.369 1.00 35.53 572 THR A CA 1
ATOM 4381 C C . THR A 1 572 ? -11.078 -31.633 -52.773 1.00 35.53 572 THR A C 1
ATOM 4383 O O . THR A 1 572 ? -12.082 -32.268 -53.061 1.00 35.53 572 THR A O 1
ATOM 4386 N N . ARG A 1 573 ? -10.957 -30.315 -53.065 1.00 31.05 573 ARG A N 1
ATOM 4387 C CA . ARG A 1 573 ? -10.713 -29.656 -54.394 1.00 31.05 573 ARG A CA 1
ATOM 4388 C C . ARG A 1 573 ? -11.680 -28.502 -54.776 1.00 31.05 573 ARG A C 1
ATOM 4390 O O . ARG A 1 573 ? -12.875 -28.734 -54.857 1.00 31.05 573 ARG A O 1
ATOM 4397 N N . ARG A 1 574 ? -11.063 -27.425 -55.326 1.00 30.95 574 ARG A N 1
ATOM 4398 C CA . ARG A 1 574 ? -11.521 -26.476 -56.393 1.00 30.95 574 ARG A CA 1
ATOM 4399 C C . ARG A 1 574 ? -12.676 -25.518 -56.041 1.00 30.95 574 ARG A C 1
ATOM 4401 O O . ARG A 1 574 ? -13.575 -25.908 -55.329 1.00 30.95 574 ARG A O 1
ATOM 4408 N N . ASN A 1 575 ? -12.799 -24.298 -56.572 1.00 32.28 575 ASN A N 1
ATOM 4409 C CA . ASN A 1 575 ? -12.082 -23.468 -57.556 1.00 32.28 575 ASN A CA 1
ATOM 4410 C C . ASN A 1 575 ? -12.683 -22.038 -57.470 1.00 32.28 575 ASN A C 1
ATOM 4412 O O . ASN A 1 575 ? -13.777 -21.900 -56.948 1.00 32.28 575 ASN A O 1
ATOM 4416 N N . THR A 1 576 ? -12.027 -21.084 -58.150 1.00 32.78 576 THR A N 1
ATOM 4417 C CA . THR A 1 576 ? -12.526 -19.837 -58.794 1.00 32.78 576 THR A CA 1
ATOM 4418 C C . THR A 1 576 ? -12.128 -18.496 -58.169 1.00 32.78 576 THR A C 1
ATOM 4420 O O . THR A 1 576 ? -12.831 -17.946 -57.333 1.00 32.78 576 THR A O 1
ATOM 4423 N N . SER A 1 577 ? -11.050 -17.920 -58.714 1.00 37.50 577 SER A N 1
ATOM 4424 C CA . SER A 1 577 ? -10.961 -16.489 -59.068 1.00 37.50 577 SER A CA 1
ATOM 4425 C C . SER A 1 577 ? -11.912 -16.188 -60.251 1.00 37.50 577 SER A C 1
ATOM 4427 O O . SER A 1 577 ? -12.273 -17.137 -60.962 1.00 37.50 577 SER A O 1
ATOM 4429 N N . PRO A 1 578 ? -12.290 -14.920 -60.527 1.00 52.00 578 PRO A N 1
ATOM 4430 C CA . PRO A 1 578 ? -11.388 -14.048 -61.294 1.00 52.00 578 PRO A CA 1
ATOM 4431 C C . PRO A 1 578 ? -11.431 -12.532 -60.973 1.00 52.00 578 PRO A C 1
ATOM 4433 O O . PRO A 1 578 ? -12.428 -11.977 -60.534 1.00 52.00 578 PRO A O 1
ATOM 4436 N N . SER A 1 579 ? -10.290 -11.906 -61.277 1.00 38.94 579 SER A N 1
ATOM 4437 C CA . SER A 1 579 ? -10.022 -10.537 -61.759 1.00 38.94 579 SER A CA 1
ATOM 4438 C C . SER A 1 579 ? -11.173 -9.543 -62.005 1.00 38.94 579 SER A C 1
ATOM 4440 O O . SER A 1 579 ? -12.116 -9.847 -62.735 1.00 38.94 579 SER A O 1
ATOM 4442 N N . GLY A 1 580 ? -10.931 -8.283 -61.624 1.00 32.59 580 GLY A N 1
ATOM 4443 C CA . GLY A 1 580 ? -11.560 -7.093 -62.205 1.00 32.59 580 GLY A CA 1
ATOM 4444 C C . GLY A 1 580 ? -10.667 -5.855 -62.055 1.00 32.59 580 GLY A C 1
ATOM 4445 O O . GLY A 1 580 ? -10.318 -5.473 -60.945 1.00 32.59 580 GLY A O 1
ATOM 4446 N N . THR A 1 581 ? -10.280 -5.268 -63.186 1.00 38.56 581 THR A N 1
ATOM 4447 C CA . THR A 1 581 ? -9.342 -4.148 -63.372 1.00 38.56 581 THR A CA 1
ATOM 4448 C C . THR A 1 581 ? -10.105 -2.912 -63.866 1.00 38.56 581 THR A C 1
ATOM 4450 O O . THR A 1 581 ? -10.904 -3.061 -64.786 1.00 38.56 581 THR A O 1
ATOM 4453 N N . SER A 1 582 ? -9.809 -1.712 -63.349 1.00 35.00 582 SER A N 1
ATOM 4454 C CA . SER A 1 582 ? -10.098 -0.378 -63.952 1.00 35.00 582 SER A CA 1
ATOM 4455 C C . SER A 1 582 ? -9.576 0.692 -62.971 1.00 35.00 582 SER A C 1
ATOM 4457 O O . SER A 1 582 ? -10.029 0.688 -61.835 1.00 35.00 582 SER A O 1
ATOM 4459 N N . THR A 1 583 ? -8.522 1.503 -63.159 1.00 36.25 583 THR A N 1
ATOM 4460 C CA . THR A 1 583 ? -8.105 2.486 -64.195 1.00 36.25 583 THR A CA 1
ATOM 4461 C C . THR A 1 583 ? -9.114 3.594 -64.526 1.00 36.25 583 THR A C 1
ATOM 4463 O O . THR A 1 583 ? -10.063 3.315 -65.245 1.00 36.25 583 THR A O 1
ATOM 4466 N N . SER A 1 584 ? -8.833 4.836 -64.071 1.00 32.38 584 SER A N 1
ATOM 4467 C CA . SER A 1 584 ? -8.900 6.140 -64.800 1.00 32.38 584 SER A CA 1
ATOM 4468 C C . SER A 1 584 ? -9.005 7.325 -63.803 1.00 32.38 584 SER A C 1
ATOM 4470 O O . SER A 1 584 ? -9.974 7.389 -63.059 1.00 32.38 584 SER A O 1
ATOM 4472 N N . THR A 1 585 ? -7.953 8.125 -63.563 1.00 33.94 585 THR A N 1
ATOM 4473 C CA . THR A 1 585 ? -7.554 9.426 -64.184 1.00 33.94 585 THR A CA 1
ATOM 4474 C C . THR A 1 585 ? -8.360 10.695 -63.843 1.00 33.94 585 THR A C 1
ATOM 4476 O O . THR A 1 585 ? -9.535 10.792 -64.172 1.00 33.94 585 THR A O 1
ATOM 4479 N N . SER A 1 586 ? -7.591 11.714 -63.398 1.00 34.09 586 SER A N 1
ATOM 4480 C CA . SER A 1 586 ? -7.722 13.187 -63.563 1.00 34.09 586 SER A CA 1
ATOM 4481 C C . SER A 1 586 ? -8.902 13.896 -62.870 1.00 34.09 586 SER A C 1
ATOM 4483 O O . SER A 1 586 ? -10.046 13.501 -63.032 1.00 34.09 586 SER A O 1
ATOM 4485 N N . THR A 1 587 ? -8.729 15.037 -62.184 1.00 33.44 587 THR A N 1
ATOM 4486 C CA . THR A 1 587 ? -8.385 16.340 -62.797 1.00 33.44 587 THR A CA 1
ATOM 4487 C C . THR A 1 587 ? -8.067 17.417 -61.731 1.00 33.44 587 THR A C 1
ATOM 4489 O O . THR A 1 587 ? -8.587 17.387 -60.625 1.00 33.44 587 THR A O 1
ATOM 4492 N N . THR A 1 588 ? -7.210 18.355 -62.140 1.00 36.56 588 THR A N 1
ATOM 4493 C CA . THR A 1 588 ? -6.697 19.632 -61.586 1.00 36.56 588 THR A CA 1
ATOM 4494 C C . THR A 1 588 ? -7.588 20.542 -60.729 1.00 36.56 588 THR A C 1
ATOM 4496 O O . THR A 1 588 ? -8.775 20.684 -60.999 1.00 36.56 588 THR A O 1
ATOM 4499 N N . GLY A 1 589 ? -6.929 21.357 -59.887 1.00 34.59 589 GLY A N 1
ATOM 4500 C CA . GLY A 1 589 ? -7.437 22.663 -59.443 1.00 34.59 589 GLY A CA 1
ATOM 4501 C C . GLY A 1 589 ? -6.493 23.425 -58.502 1.00 34.59 589 GLY A C 1
ATOM 4502 O O . GLY A 1 589 ? -6.589 23.278 -57.293 1.00 34.59 589 GLY A O 1
ATOM 4503 N N . ALA A 1 590 ? -5.598 24.249 -59.056 1.00 46.62 590 ALA A N 1
ATOM 4504 C CA . ALA A 1 590 ? -4.828 25.265 -58.331 1.00 46.62 590 ALA A CA 1
ATOM 4505 C C . ALA A 1 590 ? -5.531 26.634 -58.414 1.00 46.62 590 ALA A C 1
ATOM 4507 O O . ALA A 1 590 ? -6.038 26.971 -59.482 1.00 46.62 590 ALA A O 1
ATOM 4508 N N . SER A 1 591 ? -5.513 27.421 -57.332 1.00 43.53 591 SER A N 1
ATOM 4509 C CA . SER A 1 591 ? -5.722 28.888 -57.290 1.00 43.53 591 SER A CA 1
ATOM 4510 C C . SER A 1 591 ? -5.626 29.331 -55.821 1.00 43.53 591 SER A C 1
ATOM 4512 O O . SER A 1 591 ? -6.476 28.958 -55.027 1.00 43.53 591 SER A O 1
ATOM 4514 N N . ALA A 1 592 ? -4.514 29.905 -55.362 1.00 44.12 592 ALA A N 1
ATOM 4515 C CA . ALA A 1 592 ? -4.185 31.335 -55.418 1.00 44.12 592 ALA A CA 1
ATOM 4516 C C . ALA A 1 592 ? -5.053 32.224 -54.496 1.00 44.12 592 ALA A C 1
ATOM 4518 O O . ALA A 1 592 ? -6.256 32.376 -54.690 1.00 44.12 592 ALA A O 1
ATOM 4519 N N . THR A 1 593 ? -4.349 32.812 -53.526 1.00 43.28 593 THR A N 1
ATOM 4520 C CA . THR A 1 593 ? -4.651 33.930 -52.612 1.00 43.28 593 THR A CA 1
ATOM 4521 C C . THR A 1 593 ? -5.226 35.160 -53.341 1.00 43.28 593 THR A C 1
ATOM 4523 O O . THR A 1 593 ? -5.008 35.297 -54.549 1.00 43.28 593 THR A O 1
ATOM 4526 N N . PRO A 1 594 ? -5.909 36.098 -52.646 1.00 57.44 594 PRO A N 1
ATOM 4527 C CA . PRO A 1 594 ? -5.174 37.187 -51.971 1.00 57.44 594 PRO A CA 1
ATOM 4528 C C . PRO A 1 594 ? -5.829 37.735 -50.681 1.00 57.44 594 PRO A C 1
ATOM 4530 O O . PRO A 1 594 ? -7.041 37.640 -50.497 1.00 57.44 594 PRO A O 1
ATOM 4533 N N . GLY A 1 595 ? -5.015 38.386 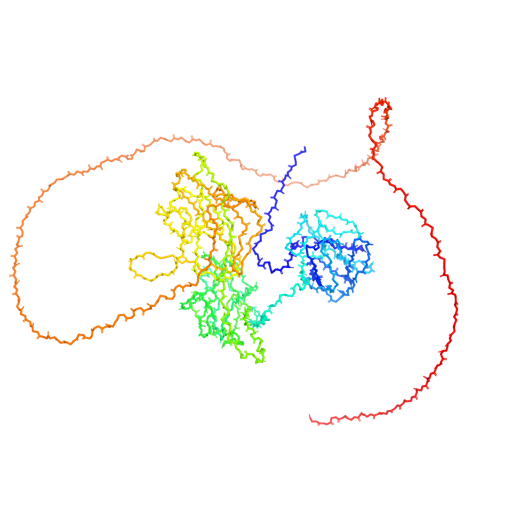-49.843 1.00 46.03 595 GLY A N 1
ATOM 4534 C CA . GLY A 1 595 ? -5.430 39.147 -48.660 1.00 46.03 595 GLY A CA 1
ATOM 4535 C C . GLY A 1 595 ? -4.276 39.344 -47.702 1.00 46.03 595 GLY A C 1
ATOM 4536 O O . GLY A 1 595 ? -4.181 38.505 -46.787 1.00 46.03 595 GLY A O 1
#

Sequence (595 aa):
MTQQVYNRITGDGIDGSREGTLDLDDDDEAQHNQRNRSGFAFVPKQTLEGVACRISSETADLTRAQLTDDDEAVLEEVSIADLEAGDAFTFEADLEAGEAYRVLVDADGKPFVRGRTAAEFPFEDDLLAVTNGIYGGYLESDGYRYCVDRITAESAGVGSSSTEIEREESELDLGSDEEAQSWSSLERPSGLRLRAEADVDALECRISVETEGLTAARLVDDGGEVLEAGEAYRVLVDAGGESYVRGRAAAEFPFEDDLLAVTDGIYGGSYRSESYRYCLDRVVAEREYEVSVYDGESEADGGSDHEVATLELGADEEGQSWSSLDDPSGVRFRAEAPIHTLECRLSAESGGLTRARLTDDGGEVLAERSIADLEAGETVTFEADLEAGDTFVLAGDLSAETAYRVVCDANGEPFVRGRTEIEYPIESDALEATHGIYGGDLESKSYRYCLDRIEPTEPVESESTTEPVPTSSASTHGLMAELTTRRRDDGRRDRRAVDRRERQSIGRDPRLPRFAGPCQSRVRPADGELHVEHRVRRLRPDRVPRDQGRTSRSAITASVSRSCSVGGRPTTRRNTSPSGTSTSTSTTGASATPG

Foldseek 3Di:
DDPPPPPPPPPVPPDPQPAQKFFQDAFPDKDWFAQAKWFFKKFWQAKFQKKKFAFGQNWDQWFKKFKAFPVRDTQDIDTCRVPGHGDMDMDRGIHHGGTMMTIIIGNNRGIIMKGKDFGADWGDDNTMTTGFIDDRHRDTHRTMHIGTRMMGTHHPDPPDPDQPWDKDKDKFFQDAFPDKDFDQPQQAWWFFKKAWQAWFPDKDFDFHPSKDQWDDWDKAFPDDDGRHHGGMITTIIGNNRGTIIKGKDFGADWRDDNTMTTGFIGGRHHDTHNTMHIGTRMMMTMDIDRPPPCPPDDDDDDPPPPVFFKQFQDAFPDKDFDFQQQFKWFFKKAWQAWFQKKKFAFHQNWWLWFKKFKFFLVRHTQDIDTCNVPHHGDMDMQHADDDDDDDDHGTDGRHHRTMMTIIIGNNRGTIIKGKDFDADFGDTPTMTTGFIGRGHNDTDRTMHIGTRMMTGDDHPPPPPPPDPDDDDDDDDDDDDDDDDDDDDDDDDDDDDDDDDDDDDDDDDDDDDDDDDDDDDDDDDDDDDDDDDDDDDDDDDDDDDDDDDDDDDDDDDDDDDDDDDDDDDDDDYDDDDDDDDDDDDDDDDDDDDDDD

Radius of gyration: 37.75 Å; chains: 1; bounding box: 103×109×130 Å

Secondary structure (DSSP, 8-state):
--------------S---TTEEE-----EEEEEE-S-EEEEEEESS-EEEEEEEEPTT-B---EEEEE-TT--EEEEEE-TT--TT-EEEE---B-TT--EEEEEE-TTS-EEEEEEE--SPEE-SSEEEEEEEETTTEEESSEEESEEEEEEEE---------EEEEEEEEE----SEEE--TT--S-EEEEEEESS-BSEEEEEEPTT-B---EEEEEESS-SSB-TT-EEEEEEE-TTS--BEEEEE--SPEE-SSEEEEEEEETTTEEESSEEESEEEEEEEEEEE--------------------EE----SEEE--TT--S-EEEEEEESS-BSEEEEEEPTT-BS--EEEEEETT--EEEEEE-TTPPTT-EEEE-----SSSS------B-TT-EEEEEEE-TTS--BEEEEE-PSPEEETTEEEEEEEEETTEEESSEEESEEEEEEE--------------------------------------------------------------------------------PPPP------------------------------------------------------